Protein AF-E8RQA7-F1 (afdb_monomer_lite)

Sequence (429 aa):
MGRVFFKSRVAEPADLAFARSFPGEGPRAQASAGLVFFWAGLLYGLQTLIYAAVEAGWIKVPSSYGLCLAIGPTLPFLGVIVYVAWRERKGKGGVATRALTACYTSAGLLNLIIALTFGWLAISRKSTTIWLLYPIVICAMQGAVWYAASLIRRKLWLGLVSAGWFLTTLALTVLMTHVAAYLFCLGVALLVLMAAPGYAMKQSSVRERALETLRTEKSVNTGSDTDPQAAREALAFIKALVDRGEQVQLSGGLLLLSGGLLYGVQCLLHGLDMSGSLRMGALGHLINGILPTILFLVILSVVLWRDRHKTHANAGSRAINAAFGGVGLANLFMNLVFGYAAFTQKLWLIWMLYPISLCALMGAGWYVAAVAQRKLWPALVCAGWFVTAVLLAWRVETPEYLLILSGALVLLMAVPGYLLMRSDAGQRA

Radius of gyration: 24.4 Å; chains: 1; bounding box: 56×67×66 Å

Secondary structure (DSSP, 8-state):
---------PPPHHHHHHHHTTTTSHHHHHHHHHHHHHHHHHHHHHHHHHHHHHHTTS----GGGHHHHHHTTHHHHHHHHHHHHHHHTT----HHHHHHHHHHHHHHHHHHHHHHHHHHHHHHHT-HHHHHHHHHHHHHHHHHHHHHHHHHHT-HHHHHHHHHHHHHHHHHHHGGG-HHHHHHHHHHHHIIIIIHHHHHHHHHHHHHHHHHHHHHHHHTTS-----HHHHHHHHHHHHHHHHHHHHHHHHHHHHHHHHHHHHHHHHHHHHHHHTTSS---HHHHHHHHHHHHHHHHHHHHHHHHHHTT-----HHHHHHHHHHHHHHHHHHHHHHHHHHHHHHHT-HHHHHHHHHHHHHHHHHHHHHHHHHHT-HHHHHHHHHHHHHHHHHHHTTTSHHHHHHHHHHHIIIIIHHHHHHHHHHHTT--

Structure (mmCIF, N/CA/C/O backbone):
data_AF-E8RQA7-F1
#
_entry.id   AF-E8RQA7-F1
#
loop_
_atom_site.group_PDB
_atom_site.id
_atom_site.type_symbol
_atom_site.label_atom_id
_atom_site.label_alt_id
_atom_site.label_comp_id
_atom_site.label_asym_id
_atom_site.label_entity_id
_atom_site.label_seq_id
_atom_site.pdbx_PDB_ins_code
_atom_site.Cartn_x
_atom_site.Cartn_y
_atom_site.Cartn_z
_atom_site.occupancy
_atom_site.B_iso_or_equiv
_atom_site.auth_seq_id
_atom_site.auth_comp_id
_atom_site.auth_asym_id
_atom_site.auth_atom_id
_atom_site.pdbx_PDB_model_num
ATOM 1 N N . MET A 1 1 ? 27.910 -39.715 -36.768 1.00 35.00 1 MET A N 1
ATOM 2 C CA . MET A 1 1 ? 28.654 -38.467 -36.485 1.00 35.00 1 MET A CA 1
ATOM 3 C C . MET A 1 1 ? 27.986 -37.335 -37.269 1.00 35.00 1 MET A C 1
ATOM 5 O O . MET A 1 1 ? 28.352 -37.082 -38.404 1.00 35.00 1 MET A O 1
ATOM 9 N N . GLY A 1 2 ? 26.918 -36.737 -36.730 1.00 29.98 2 GLY A N 1
ATOM 10 C CA . GLY A 1 2 ? 26.136 -35.696 -37.412 1.00 29.98 2 GLY A CA 1
ATOM 11 C C . GLY A 1 2 ? 26.017 -34.470 -36.516 1.00 29.98 2 GLY A C 1
ATOM 12 O O . GLY A 1 2 ? 25.274 -34.496 -35.540 1.00 29.98 2 GLY A O 1
ATOM 13 N N . ARG A 1 3 ? 26.795 -33.420 -36.800 1.00 30.48 3 ARG A N 1
ATOM 14 C CA . ARG A 1 3 ? 26.702 -32.136 -36.094 1.00 30.48 3 ARG A CA 1
ATOM 15 C C . ARG A 1 3 ? 25.502 -31.365 -36.637 1.00 30.48 3 ARG A C 1
ATOM 17 O O . ARG A 1 3 ? 25.539 -30.865 -37.756 1.00 30.48 3 ARG A O 1
ATOM 24 N N . VAL A 1 4 ? 24.454 -31.266 -35.826 1.00 31.06 4 VAL A N 1
ATOM 25 C CA . VAL A 1 4 ? 23.323 -30.366 -36.059 1.00 31.06 4 VAL A CA 1
ATOM 26 C C . VAL A 1 4 ? 23.813 -28.930 -35.858 1.00 31.06 4 VAL A C 1
ATOM 28 O O . VAL A 1 4 ? 24.184 -28.531 -34.755 1.00 31.06 4 VAL A O 1
ATOM 31 N N . PHE A 1 5 ? 23.858 -28.163 -36.946 1.00 32.69 5 PHE A N 1
ATOM 32 C CA . PHE A 1 5 ? 24.153 -26.732 -36.946 1.00 32.69 5 PHE A CA 1
ATOM 33 C C . PHE A 1 5 ? 23.032 -25.969 -36.223 1.00 32.69 5 PHE A C 1
ATOM 35 O O . PHE A 1 5 ? 21.928 -25.817 -36.746 1.00 32.69 5 PHE A O 1
ATOM 42 N N . PHE A 1 6 ? 23.318 -25.445 -35.030 1.00 33.44 6 PHE A N 1
ATOM 43 C CA . PHE A 1 6 ? 22.462 -24.460 -34.373 1.00 33.44 6 PHE A CA 1
ATOM 44 C C . PHE A 1 6 ? 22.615 -23.125 -35.117 1.00 33.44 6 PHE A C 1
ATOM 46 O O . PHE A 1 6 ? 23.576 -22.382 -34.919 1.00 33.44 6 PHE A O 1
ATOM 53 N N . LYS A 1 7 ? 21.680 -22.836 -36.026 1.00 30.75 7 LYS A N 1
ATOM 54 C CA . LYS A 1 7 ? 21.549 -21.535 -36.690 1.00 30.75 7 LYS A CA 1
ATOM 55 C C . LYS A 1 7 ? 21.258 -20.486 -35.611 1.00 30.75 7 LYS A C 1
ATOM 57 O O . LYS A 1 7 ? 20.150 -20.431 -35.078 1.00 30.75 7 LYS A O 1
ATOM 62 N N . SER A 1 8 ? 22.259 -19.684 -35.252 1.00 35.25 8 SER A N 1
ATOM 63 C CA . SER A 1 8 ? 22.090 -18.523 -34.382 1.00 35.25 8 SER A CA 1
ATOM 64 C C . SER A 1 8 ? 21.095 -17.569 -35.045 1.00 35.25 8 SER A C 1
ATOM 66 O O . SER A 1 8 ? 21.377 -16.976 -36.086 1.00 35.25 8 SER A O 1
ATOM 68 N N . ARG A 1 9 ? 19.886 -17.456 -34.481 1.00 38.56 9 ARG A N 1
ATOM 69 C CA . ARG A 1 9 ? 18.932 -16.430 -34.906 1.00 38.56 9 ARG A CA 1
ATOM 70 C C . ARG A 1 9 ? 19.573 -15.074 -34.630 1.00 38.56 9 ARG A C 1
ATOM 72 O O . ARG A 1 9 ? 19.789 -14.705 -33.478 1.00 38.56 9 ARG A O 1
ATOM 79 N N . VAL A 1 10 ? 19.922 -14.382 -35.707 1.00 41.53 10 VAL A N 1
ATOM 80 C CA . VAL A 1 10 ? 20.188 -12.945 -35.728 1.00 41.53 10 VAL A CA 1
ATOM 81 C C . VAL A 1 10 ? 19.025 -12.264 -34.998 1.00 41.53 10 VAL A C 1
ATOM 83 O O . VAL A 1 10 ? 17.872 -12.590 -35.278 1.00 41.53 10 VAL A O 1
ATOM 86 N N . ALA A 1 11 ? 19.327 -11.405 -34.019 1.00 45.00 11 ALA A N 1
ATOM 87 C CA . ALA A 1 11 ? 18.318 -10.694 -33.238 1.00 45.00 11 ALA A CA 1
ATOM 88 C C . ALA A 1 11 ? 17.351 -9.965 -34.183 1.00 45.00 11 ALA A C 1
ATOM 90 O O . ALA A 1 11 ? 17.789 -9.264 -35.099 1.00 45.00 11 ALA A O 1
ATOM 91 N N . GLU A 1 12 ? 16.048 -10.169 -33.988 1.00 48.03 12 GLU A N 1
ATOM 92 C CA . GLU A 1 12 ? 15.027 -9.547 -34.823 1.00 48.03 12 GLU A CA 1
ATOM 93 C C . GLU A 1 12 ? 15.134 -8.014 -34.702 1.00 48.03 12 GLU A C 1
ATOM 95 O O . GLU A 1 12 ? 15.376 -7.495 -33.609 1.00 48.03 12 GLU A O 1
ATOM 100 N N . PRO A 1 13 ? 14.905 -7.248 -35.783 1.00 44.97 13 PRO A N 1
ATOM 101 C CA . PRO A 1 13 ? 14.871 -5.784 -35.730 1.00 44.97 13 PRO A CA 1
ATOM 102 C C . PRO A 1 13 ? 13.922 -5.233 -34.645 1.00 44.97 13 PRO A C 1
ATOM 104 O O . PRO A 1 13 ? 14.118 -4.122 -34.151 1.00 44.97 13 PRO A O 1
ATOM 107 N N . ALA A 1 14 ? 12.927 -6.027 -34.232 1.00 42.44 14 ALA A N 1
ATOM 108 C CA . ALA A 1 14 ? 12.019 -5.743 -33.125 1.00 42.44 14 ALA A CA 1
ATOM 109 C C . ALA A 1 14 ? 12.723 -5.632 -31.756 1.00 42.44 14 ALA A C 1
ATOM 111 O O . ALA A 1 14 ? 12.363 -4.764 -30.960 1.00 42.44 14 ALA A O 1
ATOM 112 N N . ASP A 1 15 ? 13.757 -6.437 -31.497 1.00 40.97 15 ASP A N 1
ATOM 113 C CA . ASP A 1 15 ? 14.493 -6.436 -30.226 1.00 40.97 15 ASP A CA 1
ATOM 114 C C . ASP A 1 15 ? 15.404 -5.204 -30.100 1.00 40.97 15 ASP A C 1
ATOM 116 O O . ASP A 1 15 ? 15.514 -4.592 -29.034 1.00 40.97 15 ASP A O 1
ATOM 120 N N . LEU A 1 16 ? 15.995 -4.766 -31.217 1.00 45.03 16 LEU A N 1
ATOM 121 C CA . LEU A 1 16 ? 16.766 -3.521 -31.297 1.00 45.03 16 LEU A CA 1
ATOM 122 C C . LEU A 1 16 ? 15.860 -2.282 -31.220 1.00 45.03 16 LEU A C 1
ATOM 124 O O . LEU A 1 16 ? 16.216 -1.299 -30.567 1.00 45.03 16 LEU A O 1
ATOM 128 N N . ALA A 1 17 ? 14.669 -2.331 -31.824 1.00 44.69 17 ALA A N 1
ATOM 129 C CA . ALA A 1 17 ? 13.658 -1.283 -31.685 1.00 44.69 17 ALA A CA 1
ATOM 130 C C . ALA A 1 17 ? 13.154 -1.157 -30.233 1.00 44.69 17 ALA A C 1
ATOM 132 O O . ALA A 1 17 ? 12.973 -0.047 -29.734 1.00 44.69 17 ALA A O 1
ATOM 133 N N . PHE A 1 18 ? 13.009 -2.279 -29.524 1.00 43.16 18 PHE A N 1
ATOM 134 C CA . PHE A 1 18 ? 12.658 -2.323 -28.104 1.00 43.16 18 PHE A CA 1
ATOM 135 C C . PHE A 1 18 ? 13.771 -1.778 -27.190 1.00 43.16 18 PHE A C 1
ATOM 137 O O . PHE A 1 18 ? 13.493 -1.061 -26.229 1.00 43.16 18 PHE A O 1
ATOM 144 N N . ALA A 1 19 ? 15.044 -2.051 -27.495 1.00 45.72 19 ALA A N 1
ATOM 145 C CA . ALA A 1 19 ? 16.173 -1.459 -26.774 1.00 45.72 19 ALA A CA 1
ATOM 146 C C . ALA A 1 19 ? 16.254 0.069 -26.979 1.00 45.72 19 ALA A C 1
ATOM 148 O O . ALA A 1 19 ? 16.535 0.818 -26.040 1.00 45.72 19 ALA A O 1
ATOM 149 N N . ARG A 1 20 ? 15.935 0.545 -28.190 1.00 43.84 20 ARG A N 1
ATOM 150 C CA . ARG A 1 20 ? 15.909 1.973 -28.551 1.00 43.84 20 ARG A CA 1
ATOM 151 C C . ARG A 1 20 ? 14.706 2.743 -27.995 1.00 43.84 20 ARG A C 1
ATOM 153 O O . ARG A 1 20 ? 14.767 3.966 -27.961 1.00 43.84 20 ARG A O 1
ATOM 160 N N . SER A 1 21 ? 13.648 2.080 -27.515 1.00 41.97 21 SER A N 1
ATOM 161 C CA . SER A 1 21 ? 12.481 2.756 -26.916 1.00 41.97 21 SER A CA 1
ATOM 162 C C . SER A 1 21 ? 12.651 3.109 -25.429 1.00 41.97 21 SER A C 1
ATOM 164 O O . SER A 1 21 ? 11.806 3.786 -24.850 1.00 41.97 21 SER A O 1
ATOM 166 N N . PHE A 1 22 ? 13.730 2.669 -24.773 1.00 43.78 22 PHE A N 1
ATOM 167 C CA . PHE A 1 22 ? 13.998 2.988 -23.362 1.00 43.78 22 PHE A CA 1
ATOM 168 C C . PHE A 1 22 ? 14.306 4.470 -23.051 1.00 43.78 22 PHE A C 1
ATOM 170 O O . PHE A 1 22 ? 13.889 4.914 -21.978 1.00 43.78 22 PHE A O 1
ATOM 177 N N . PRO A 1 23 ? 15.011 5.245 -23.904 1.00 45.66 23 PRO A N 1
ATOM 178 C CA . PRO A 1 23 ? 15.437 6.602 -23.547 1.00 45.66 23 PRO A CA 1
ATOM 179 C C . PRO A 1 23 ? 14.329 7.671 -23.599 1.00 45.66 23 PRO A C 1
ATOM 181 O O . PRO A 1 23 ? 14.246 8.470 -22.677 1.00 45.66 23 PRO A O 1
ATOM 184 N N . GLY A 1 24 ? 13.446 7.673 -24.609 1.00 44.19 24 GLY A N 1
ATOM 185 C CA . GLY A 1 24 ? 12.572 8.833 -24.898 1.00 44.19 24 GLY A CA 1
ATOM 186 C C . GLY A 1 24 ? 11.191 8.866 -24.220 1.00 44.19 24 GLY A C 1
ATOM 187 O O . GLY A 1 24 ? 10.466 9.856 -24.311 1.00 44.19 24 GLY A O 1
ATOM 188 N N . GLU A 1 25 ? 10.770 7.796 -23.543 1.00 52.56 25 GLU A N 1
ATOM 189 C CA . GLU A 1 25 ? 9.382 7.674 -23.051 1.00 52.56 25 GLU A CA 1
ATOM 190 C C . GLU A 1 25 ? 9.212 8.015 -21.559 1.00 52.56 25 GLU A C 1
ATOM 192 O O . GLU A 1 25 ? 8.097 8.240 -21.077 1.00 52.56 25 GLU A O 1
ATOM 197 N N . GLY A 1 26 ? 10.318 8.095 -20.815 1.00 56.62 26 GLY A N 1
ATOM 198 C CA . GLY A 1 26 ? 10.345 8.420 -19.386 1.00 56.62 26 GLY A CA 1
ATOM 199 C C . GLY A 1 26 ? 9.754 9.792 -19.013 1.00 56.62 26 GLY A C 1
ATOM 200 O O . GLY A 1 26 ? 8.960 9.837 -18.064 1.00 56.62 26 GLY A O 1
ATOM 201 N N . PRO A 1 27 ? 10.058 10.888 -19.744 1.00 60.91 27 PRO A N 1
ATOM 202 C CA . PRO A 1 27 ? 9.633 12.237 -19.363 1.00 60.91 27 PRO A CA 1
ATOM 203 C C . PRO A 1 27 ? 8.124 12.471 -19.516 1.00 60.91 27 PRO A C 1
ATOM 205 O O . PRO A 1 27 ? 7.533 13.269 -18.790 1.00 60.91 27 PRO A O 1
ATOM 208 N N . ARG A 1 28 ? 7.456 11.808 -20.471 1.00 64.00 28 ARG A N 1
ATOM 209 C CA . ARG A 1 28 ? 6.043 12.092 -20.787 1.00 64.00 28 ARG A CA 1
ATOM 210 C C . ARG A 1 28 ? 5.072 11.518 -19.765 1.00 64.00 28 ARG A C 1
ATOM 212 O O . ARG A 1 28 ? 4.286 12.283 -19.213 1.00 64.00 28 ARG A O 1
ATOM 219 N N . ALA A 1 29 ? 5.215 10.239 -19.437 1.00 65.06 29 ALA A N 1
ATOM 220 C CA . ALA A 1 29 ? 4.410 9.598 -18.401 1.00 65.06 29 ALA A CA 1
ATOM 221 C C . ALA A 1 29 ? 4.675 10.191 -17.005 1.00 65.06 29 ALA A C 1
ATOM 223 O O . ALA A 1 29 ? 3.762 10.329 -16.195 1.00 65.06 29 ALA A O 1
ATOM 224 N N . GLN A 1 30 ? 5.916 10.612 -16.731 1.00 69.44 30 GLN A N 1
ATOM 225 C CA . GLN A 1 30 ? 6.264 11.287 -15.478 1.00 69.44 30 GLN A CA 1
ATOM 226 C C . GLN A 1 30 ? 5.582 12.657 -15.344 1.00 69.44 30 GLN A C 1
ATOM 228 O O . GLN A 1 30 ? 5.135 13.008 -14.256 1.00 69.44 30 GLN A O 1
ATOM 233 N N . ALA A 1 31 ? 5.456 13.413 -16.440 1.00 73.31 31 ALA A N 1
ATOM 234 C CA . ALA A 1 31 ? 4.745 14.690 -16.440 1.00 73.31 31 ALA A CA 1
ATOM 235 C C . ALA A 1 31 ? 3.253 14.518 -16.113 1.00 73.31 31 ALA A C 1
ATOM 237 O O . ALA A 1 31 ? 2.685 15.304 -15.357 1.00 73.31 31 ALA A O 1
ATOM 238 N N . SER A 1 32 ? 2.626 13.489 -16.686 1.00 76.75 32 SER A N 1
ATOM 239 C CA . SER A 1 32 ? 1.210 13.175 -16.485 1.00 76.75 32 SER A CA 1
ATOM 240 C C . SER A 1 32 ? 0.932 12.665 -15.074 1.00 76.75 32 SER A C 1
ATOM 242 O O . SER A 1 32 ? 0.037 13.184 -14.412 1.00 76.75 32 SER A O 1
ATOM 244 N N . ALA A 1 33 ? 1.748 11.732 -14.570 1.00 77.94 33 ALA A N 1
ATOM 245 C CA . ALA A 1 33 ? 1.672 11.279 -13.182 1.00 77.94 33 ALA A CA 1
ATOM 246 C C . ALA A 1 33 ? 1.893 12.444 -12.200 1.00 77.94 33 ALA A C 1
ATOM 248 O O . ALA A 1 33 ? 1.125 12.611 -11.256 1.00 77.94 33 ALA A O 1
ATOM 249 N N . GLY A 1 34 ? 2.880 13.308 -12.469 1.00 83.06 34 GLY A N 1
ATOM 250 C CA . GLY A 1 34 ? 3.137 14.508 -11.673 1.00 83.06 34 GLY A CA 1
ATOM 251 C C . GLY A 1 34 ? 1.956 15.482 -11.643 1.00 83.06 34 GLY A C 1
ATOM 252 O O . GLY A 1 34 ? 1.649 16.035 -10.591 1.00 83.06 34 GLY A O 1
ATOM 253 N N . LEU A 1 35 ? 1.246 15.650 -12.766 1.00 86.56 35 LEU A N 1
ATOM 254 C CA . LEU A 1 35 ? 0.043 16.484 -12.834 1.00 86.56 35 LEU A CA 1
ATOM 255 C C . LEU A 1 35 ? -1.086 15.928 -11.954 1.00 86.56 35 LEU A C 1
ATOM 257 O O . LEU A 1 35 ? -1.714 16.694 -11.226 1.00 86.56 35 LEU A O 1
ATOM 261 N N . VAL A 1 36 ? -1.325 14.613 -12.004 1.00 87.62 36 VAL A N 1
ATOM 262 C CA . VAL A 1 36 ? -2.345 13.955 -11.172 1.00 87.62 36 VAL A CA 1
ATOM 263 C C . VAL A 1 36 ? -1.996 14.101 -9.691 1.00 87.62 36 VAL A C 1
ATOM 265 O O . VAL A 1 36 ? -2.851 14.522 -8.918 1.00 87.62 36 VAL A O 1
ATOM 268 N N . PHE A 1 37 ? -0.745 13.840 -9.292 1.00 88.75 37 PHE A N 1
ATOM 269 C CA . PHE A 1 37 ? -0.320 13.990 -7.894 1.00 88.75 37 PHE A CA 1
ATOM 270 C C . PHE A 1 37 ? -0.380 15.426 -7.390 1.00 88.75 37 PHE A C 1
ATOM 272 O O . PHE A 1 37 ? -0.783 15.645 -6.250 1.00 88.75 37 PHE A O 1
ATOM 279 N N . PHE A 1 38 ? -0.027 16.395 -8.238 1.00 92.19 38 PHE A N 1
ATOM 280 C CA . PHE A 1 38 ? -0.118 17.809 -7.896 1.00 92.19 38 PHE A CA 1
ATOM 281 C C . PHE A 1 38 ? -1.551 18.201 -7.529 1.00 92.19 38 PHE A C 1
ATOM 283 O O . PHE A 1 38 ? -1.792 18.710 -6.438 1.00 92.19 38 PHE A O 1
ATOM 290 N N . TRP A 1 39 ? -2.505 17.912 -8.417 1.00 91.88 39 TRP A N 1
ATOM 291 C CA . TRP A 1 39 ? -3.904 18.272 -8.192 1.00 91.88 39 TRP A CA 1
ATOM 292 C C . TRP A 1 39 ? -4.553 17.452 -7.086 1.00 91.88 39 TRP A C 1
ATOM 294 O O . TRP A 1 39 ? -5.297 18.015 -6.292 1.00 91.88 39 TRP A O 1
ATOM 304 N N . ALA A 1 40 ? -4.242 16.160 -6.983 1.00 89.25 40 ALA A N 1
ATOM 305 C CA . ALA A 1 40 ? -4.718 15.337 -5.879 1.00 89.25 40 ALA A CA 1
ATOM 306 C C . ALA A 1 40 ? -4.240 15.894 -4.528 1.00 89.25 40 ALA A C 1
ATOM 308 O O . ALA A 1 40 ? -5.047 16.114 -3.630 1.00 89.25 40 ALA A O 1
ATOM 309 N N . GLY A 1 41 ? -2.937 16.163 -4.397 1.00 90.75 41 GLY A N 1
ATOM 310 C CA . GLY A 1 41 ? -2.352 16.682 -3.162 1.00 90.75 41 GLY A CA 1
ATOM 311 C C . GLY A 1 41 ? -2.898 18.055 -2.795 1.00 90.75 41 GLY A C 1
ATOM 312 O O . GLY A 1 41 ? -3.211 18.297 -1.635 1.00 90.75 41 GLY A O 1
ATOM 313 N N . LEU A 1 42 ? -3.072 18.933 -3.786 1.00 93.81 42 LEU A N 1
ATOM 314 C CA . LEU A 1 42 ? -3.619 20.269 -3.579 1.00 93.81 42 LEU A CA 1
ATOM 315 C C . LEU A 1 42 ? -5.090 20.223 -3.147 1.00 93.81 42 LEU A C 1
ATOM 317 O O . LEU A 1 42 ? -5.445 20.806 -2.130 1.00 93.81 42 LEU A O 1
ATOM 321 N N . LEU A 1 43 ? -5.940 19.519 -3.896 1.00 93.31 43 LEU A N 1
ATOM 322 C CA . LEU A 1 43 ? -7.384 19.496 -3.660 1.00 93.31 43 LEU A CA 1
ATOM 323 C C . LEU A 1 43 ? -7.729 18.776 -2.350 1.00 93.31 43 LEU A C 1
ATOM 325 O O . LEU A 1 43 ? -8.408 19.354 -1.502 1.00 93.31 43 LEU A O 1
ATOM 329 N N . TYR A 1 44 ? -7.215 17.559 -2.143 1.00 91.62 44 TYR A N 1
ATOM 330 C CA . TYR A 1 44 ? -7.475 16.806 -0.911 1.00 91.62 44 TYR A CA 1
ATOM 331 C C . TYR A 1 44 ? -6.717 17.379 0.294 1.00 91.62 44 TYR A C 1
ATOM 333 O O . TYR A 1 44 ? -7.223 17.328 1.415 1.00 91.62 44 TYR A O 1
ATOM 341 N N . GLY A 1 45 ? -5.533 17.966 0.088 1.00 92.06 45 GLY A N 1
ATOM 342 C CA . GLY A 1 45 ? -4.785 18.648 1.147 1.00 92.06 45 GLY A CA 1
ATOM 343 C C . GLY A 1 45 ? -5.518 19.886 1.659 1.00 92.06 45 GLY A C 1
ATOM 344 O O . GLY A 1 45 ? -5.711 20.037 2.860 1.00 92.06 45 GLY A O 1
ATOM 345 N N . LEU A 1 46 ? -6.023 20.736 0.761 1.00 93.25 46 LEU A N 1
ATOM 346 C CA . LEU A 1 46 ? -6.830 21.895 1.156 1.00 93.25 46 LEU A CA 1
ATOM 347 C C . LEU A 1 46 ? -8.139 21.471 1.827 1.00 93.25 46 LEU A C 1
ATOM 349 O O . LEU A 1 46 ? -8.504 22.030 2.856 1.00 93.25 46 LEU A O 1
ATOM 353 N N . GLN A 1 47 ? -8.815 20.451 1.296 1.00 92.56 47 GLN A N 1
ATOM 354 C CA . GLN A 1 47 ? -10.031 19.906 1.900 1.00 92.56 47 GLN A CA 1
ATOM 355 C C . GLN A 1 47 ? -9.802 19.446 3.344 1.00 92.56 47 GLN A C 1
ATOM 357 O O . GLN A 1 47 ? -10.566 19.797 4.241 1.00 92.56 47 GLN A O 1
ATOM 362 N N . THR A 1 48 ? -8.743 18.670 3.576 1.00 91.50 48 THR A N 1
ATOM 363 C CA . THR A 1 48 ? -8.414 18.141 4.908 1.00 91.50 48 THR A CA 1
ATOM 364 C C . THR A 1 48 ? -7.990 19.243 5.877 1.00 91.50 48 THR A C 1
ATOM 366 O O . THR A 1 48 ? -8.395 19.201 7.035 1.00 91.50 48 THR A O 1
ATOM 369 N N . LEU A 1 49 ? -7.284 20.280 5.411 1.00 93.06 49 LEU A N 1
ATOM 370 C CA . LEU A 1 49 ? -6.980 21.466 6.221 1.00 93.06 49 LEU A CA 1
ATOM 371 C C . LEU A 1 49 ? -8.232 22.267 6.595 1.00 93.06 49 LEU A C 1
ATOM 373 O O . LEU A 1 49 ? -8.327 22.751 7.721 1.00 93.06 49 LEU A O 1
ATOM 377 N N . ILE A 1 50 ? -9.209 22.385 5.690 1.00 91.25 50 ILE A N 1
ATOM 378 C CA . ILE A 1 50 ? -10.481 23.039 6.015 1.00 91.25 50 ILE A CA 1
ATOM 379 C C . ILE A 1 50 ? -11.228 22.228 7.078 1.00 91.25 50 ILE A C 1
ATOM 381 O O . ILE A 1 50 ? -11.678 22.811 8.060 1.00 91.25 50 ILE A O 1
ATOM 385 N N . TYR A 1 51 ? -11.298 20.897 6.952 1.00 89.69 51 TYR A N 1
ATOM 386 C CA . TYR A 1 51 ? -11.874 20.058 8.009 1.00 89.69 51 TYR A CA 1
ATOM 387 C C . TYR A 1 51 ? -11.117 20.194 9.336 1.00 89.69 51 TYR A C 1
ATOM 389 O O . TYR A 1 51 ? -11.753 20.276 10.381 1.00 89.69 51 TYR A O 1
ATOM 397 N N . ALA A 1 52 ? -9.786 20.302 9.313 1.00 91.31 52 ALA A N 1
ATOM 398 C CA . ALA A 1 52 ? -9.001 20.552 10.520 1.00 91.31 52 ALA A CA 1
ATOM 399 C C . ALA A 1 52 ? -9.368 21.890 11.187 1.00 91.31 52 ALA A C 1
ATOM 401 O O . ALA A 1 52 ? -9.519 21.947 12.403 1.00 91.31 52 ALA A O 1
ATOM 402 N N . ALA A 1 53 ? -9.552 22.954 10.399 1.00 91.06 53 ALA A N 1
ATOM 403 C CA . ALA A 1 53 ? -9.956 24.270 10.896 1.00 91.06 53 ALA A CA 1
ATOM 404 C C . ALA A 1 53 ? -11.398 24.283 11.436 1.00 91.06 53 ALA A C 1
ATOM 406 O O . ALA A 1 53 ? -11.689 25.001 12.395 1.00 91.06 53 ALA A O 1
ATOM 407 N N . VAL A 1 54 ? -12.293 23.483 10.849 1.00 90.62 54 VAL A N 1
ATOM 408 C CA . VAL A 1 54 ? -13.659 23.287 11.358 1.00 90.62 54 VAL A CA 1
ATOM 409 C C . VAL A 1 54 ? -13.638 22.560 12.699 1.00 90.62 54 VAL A C 1
ATOM 411 O O . VAL A 1 54 ? -14.224 23.050 13.660 1.00 90.62 54 VAL A O 1
ATOM 414 N N . GLU A 1 55 ? -12.909 21.447 12.796 1.00 89.00 55 GLU A N 1
ATOM 415 C CA . GLU A 1 55 ? -12.769 20.680 14.042 1.00 89.00 55 GLU A CA 1
ATOM 416 C C . GLU A 1 55 ? -12.045 21.470 15.146 1.00 89.00 55 GLU A C 1
ATOM 418 O O . GLU A 1 55 ? -12.354 21.325 16.324 1.00 89.00 55 GLU A O 1
ATOM 423 N N . ALA A 1 56 ? -11.118 22.364 14.786 1.00 90.12 56 ALA A N 1
ATOM 424 C CA . ALA A 1 56 ? -10.470 23.285 15.724 1.00 90.12 56 ALA A CA 1
ATOM 425 C C . ALA A 1 56 ? -11.381 24.444 16.186 1.00 90.12 56 ALA A C 1
ATOM 427 O O . ALA A 1 56 ? -10.978 25.249 17.026 1.00 90.12 56 ALA A O 1
ATOM 428 N N . GLY A 1 57 ? -12.589 24.568 15.626 1.00 87.81 57 GLY A N 1
ATOM 429 C CA . GLY A 1 57 ? -13.533 25.644 15.931 1.00 87.81 57 GLY A CA 1
ATOM 430 C C . GLY A 1 57 ? -13.180 26.999 15.309 1.00 87.81 57 GLY A C 1
ATOM 431 O O . GLY A 1 57 ? -13.819 27.999 15.636 1.00 87.81 57 GLY A O 1
ATOM 432 N N . TRP A 1 58 ? -12.192 27.058 14.409 1.00 90.56 58 TRP A N 1
ATOM 433 C CA . TRP A 1 58 ? -11.784 28.294 13.729 1.00 90.56 58 TRP A CA 1
ATOM 434 C C . TRP A 1 58 ? -12.784 28.719 12.652 1.00 90.56 58 TRP A C 1
ATOM 436 O O . TRP A 1 58 ? -12.941 29.909 12.387 1.00 90.56 58 TRP A O 1
ATOM 446 N N . ILE A 1 59 ? -13.468 27.754 12.030 1.00 88.62 59 ILE A N 1
ATOM 447 C CA . ILE A 1 59 ? -14.446 27.993 10.966 1.00 88.62 59 ILE A CA 1
ATOM 448 C C . ILE A 1 59 ? -15.738 27.253 11.306 1.00 88.62 59 ILE A C 1
ATOM 450 O O . ILE A 1 59 ? -15.735 26.047 11.533 1.00 88.62 59 ILE A O 1
ATOM 454 N N . LYS A 1 60 ? -16.870 27.959 11.293 1.00 84.69 60 LYS A N 1
ATOM 455 C CA . LYS A 1 60 ? -18.196 27.343 11.412 1.00 84.69 60 LYS A CA 1
ATOM 456 C C . LYS A 1 60 ? -18.776 27.151 10.019 1.00 84.69 60 LYS A C 1
ATOM 458 O O . LYS A 1 60 ? -19.152 28.121 9.368 1.00 84.69 60 LYS A O 1
ATOM 463 N N . VAL A 1 61 ? -18.837 25.905 9.558 1.00 80.56 61 VAL A N 1
ATOM 464 C CA . VAL A 1 61 ? -19.433 25.566 8.261 1.00 80.56 61 VAL A CA 1
ATOM 465 C C . VAL A 1 61 ? -20.871 25.090 8.494 1.00 80.56 61 VAL A C 1
ATOM 467 O O . VAL A 1 61 ? -21.069 24.130 9.239 1.00 80.56 61 VAL A O 1
ATOM 470 N N . PRO A 1 62 ? -21.889 25.734 7.892 1.00 82.19 62 PRO A N 1
ATOM 471 C CA . PRO A 1 62 ? -23.269 25.266 7.991 1.00 82.19 62 PRO A CA 1
ATOM 472 C C . PRO A 1 62 ? -23.416 23.862 7.387 1.00 82.19 62 PRO A C 1
ATOM 474 O O . PRO A 1 62 ? -22.771 23.547 6.386 1.00 82.19 62 PRO A O 1
ATOM 477 N N . SER A 1 63 ? -24.303 23.031 7.944 1.00 75.69 63 SER A N 1
ATOM 478 C CA . SER A 1 63 ? -24.479 21.625 7.537 1.00 75.69 63 SER A CA 1
ATOM 479 C C . SER A 1 63 ? -24.765 21.439 6.039 1.00 75.69 63 SER A C 1
ATOM 481 O O . SER A 1 63 ? -24.354 20.437 5.457 1.00 75.69 63 SER A O 1
ATOM 483 N N . SER A 1 64 ? -25.397 22.422 5.388 1.00 74.81 64 SER A N 1
ATOM 484 C CA . SER A 1 64 ? -25.663 22.432 3.943 1.00 74.81 64 SER A CA 1
ATOM 485 C C . SER A 1 64 ? -24.396 22.481 3.079 1.00 74.81 64 SER A C 1
ATOM 487 O O . SER A 1 64 ? -24.390 21.955 1.969 1.00 74.81 64 SER A O 1
ATOM 489 N N . TYR A 1 65 ? -23.303 23.058 3.584 1.00 78.38 65 TYR A N 1
ATOM 490 C CA . TYR A 1 65 ? -22.031 23.147 2.865 1.00 78.38 65 TYR A CA 1
ATOM 491 C C . TYR A 1 65 ? -21.135 21.923 3.083 1.00 78.38 65 TYR A C 1
ATOM 493 O O . TYR A 1 65 ? -20.148 21.767 2.365 1.00 78.38 65 TYR A O 1
ATOM 501 N N . GLY A 1 66 ? -21.483 21.017 4.007 1.00 74.75 66 GLY A N 1
ATOM 502 C CA . GLY A 1 66 ? -20.700 19.809 4.283 1.00 74.75 66 GLY A CA 1
ATOM 503 C C . GLY A 1 66 ? -20.570 18.878 3.071 1.00 74.75 66 GLY A C 1
ATOM 504 O O . GLY A 1 66 ? -19.482 18.378 2.792 1.00 74.75 66 GLY A O 1
ATOM 505 N N . LEU A 1 67 ? -21.648 18.709 2.293 1.00 75.88 67 LEU A N 1
ATOM 506 C CA . LEU A 1 67 ? -21.636 17.927 1.047 1.00 75.88 67 LEU A CA 1
ATOM 507 C C . LEU A 1 67 ? -20.808 18.601 -0.051 1.00 75.88 67 LEU A C 1
ATOM 509 O O . LEU A 1 67 ? -20.050 17.927 -0.748 1.00 75.88 67 LEU A O 1
ATOM 513 N N . CYS A 1 68 ? -20.898 19.927 -0.176 1.00 80.50 68 CYS A N 1
ATOM 514 C CA . CYS A 1 68 ? -20.070 20.691 -1.110 1.00 80.50 68 CYS A CA 1
ATOM 515 C C . CYS A 1 68 ? -18.582 20.567 -0.766 1.00 80.50 68 CYS A C 1
ATOM 517 O O . CYS A 1 68 ? -17.755 20.451 -1.663 1.00 80.50 68 CYS A O 1
ATOM 519 N N . LEU A 1 69 ? -18.238 20.533 0.522 1.00 80.56 69 LEU A N 1
ATOM 520 C CA . LEU A 1 69 ? -16.865 20.355 0.992 1.00 80.56 69 LEU A CA 1
ATOM 521 C C . LEU A 1 69 ? -16.353 18.923 0.776 1.00 80.56 69 LEU A C 1
ATOM 523 O O . LEU A 1 69 ? -15.173 18.729 0.494 1.00 80.56 69 LEU A O 1
ATOM 527 N N . ALA A 1 70 ? -17.239 17.926 0.853 1.00 77.38 70 ALA A N 1
ATOM 528 C CA . ALA A 1 70 ? -16.920 16.525 0.586 1.00 77.38 70 ALA A CA 1
ATOM 529 C C . ALA A 1 70 ? -16.729 16.234 -0.917 1.00 77.38 70 ALA A C 1
ATOM 531 O O . ALA A 1 70 ? -15.760 15.589 -1.318 1.00 77.38 70 ALA A O 1
ATOM 532 N N . ILE A 1 71 ? -17.647 16.718 -1.759 1.00 82.50 71 ILE A N 1
ATOM 533 C CA . ILE A 1 71 ? -17.704 16.407 -3.199 1.00 82.50 71 ILE A CA 1
ATOM 534 C C . ILE A 1 71 ? -16.884 17.403 -4.029 1.00 82.50 71 ILE A C 1
ATOM 536 O O . ILE A 1 71 ? -16.332 17.038 -5.070 1.00 82.50 71 ILE A O 1
ATOM 540 N N . GLY A 1 72 ? -16.771 18.648 -3.564 1.00 84.62 72 GLY A N 1
ATOM 541 C CA . GLY A 1 72 ? -16.154 19.763 -4.281 1.00 84.62 72 GLY A CA 1
ATOM 542 C C . GLY A 1 72 ? -14.737 19.487 -4.789 1.00 84.62 72 GLY A C 1
ATOM 543 O O . GLY A 1 72 ? -14.467 19.819 -5.934 1.00 84.62 72 GLY A O 1
ATOM 544 N N . PRO A 1 73 ? -13.845 18.843 -4.019 1.00 87.31 73 PRO A N 1
ATOM 545 C CA . PRO A 1 73 ? -12.502 18.459 -4.479 1.00 87.31 73 PRO A CA 1
ATOM 546 C C . PRO A 1 73 ? -12.492 17.258 -5.438 1.00 87.31 73 PRO A C 1
ATOM 548 O O . PRO A 1 73 ? -11.624 17.153 -6.307 1.00 87.31 73 PRO A O 1
ATOM 551 N N . THR A 1 74 ? -13.480 16.369 -5.322 1.00 86.25 74 THR A N 1
ATOM 552 C CA . THR A 1 74 ? -13.558 15.123 -6.098 1.00 86.25 74 THR A CA 1
ATOM 553 C C . THR A 1 74 ? -13.901 15.389 -7.567 1.00 86.25 74 THR A C 1
ATOM 555 O O . THR A 1 74 ? -13.293 14.793 -8.456 1.00 86.25 74 THR A O 1
ATOM 558 N N . LEU A 1 75 ? -14.833 16.309 -7.851 1.00 88.12 75 LEU A N 1
ATOM 559 C CA . LEU A 1 75 ? -15.267 16.611 -9.226 1.00 88.12 75 LEU A CA 1
ATOM 560 C C . LEU A 1 75 ? -14.148 17.217 -10.106 1.00 88.12 75 LEU A C 1
ATOM 562 O O . LEU A 1 75 ? -13.901 16.682 -11.191 1.00 88.12 75 LEU A O 1
ATOM 566 N N . PRO A 1 76 ? -13.407 18.260 -9.674 1.00 89.31 76 PRO A N 1
ATOM 567 C CA . PRO A 1 76 ? -12.260 18.779 -10.413 1.00 89.31 76 PRO A CA 1
ATOM 568 C C . PRO A 1 76 ? -11.166 17.727 -10.578 1.00 89.31 76 PRO A C 1
ATOM 570 O O . PRO A 1 76 ? -10.561 17.628 -11.645 1.00 89.31 76 PRO A O 1
ATOM 573 N N . PHE A 1 77 ? -10.930 16.909 -9.548 1.00 88.44 77 PHE A N 1
ATOM 574 C CA . PHE A 1 77 ? -9.926 15.857 -9.617 1.00 88.44 77 PHE A CA 1
ATOM 575 C C . PHE A 1 77 ? -10.275 14.784 -10.659 1.00 88.44 77 PHE A C 1
ATOM 577 O O . PHE A 1 77 ? -9.414 14.394 -11.450 1.00 88.44 77 PHE A O 1
ATOM 584 N N . LEU A 1 78 ? -11.543 14.367 -10.736 1.00 87.88 78 LEU A N 1
ATOM 585 C CA . LEU A 1 78 ? -12.035 13.496 -11.806 1.00 87.88 78 LEU A CA 1
ATOM 586 C C . LEU A 1 78 ? -11.828 14.133 -13.184 1.00 87.88 78 LEU A C 1
ATOM 588 O O . LEU A 1 78 ? -11.357 13.457 -14.098 1.00 87.88 78 LEU A O 1
ATOM 592 N N . GLY A 1 79 ? -12.091 15.436 -13.321 1.00 88.38 79 GLY A N 1
ATOM 593 C CA . GLY A 1 79 ? -11.796 16.188 -14.543 1.00 88.38 79 GLY A CA 1
ATOM 594 C C . GLY A 1 79 ? -10.321 16.103 -14.952 1.00 88.38 79 GLY A C 1
ATOM 595 O O . GLY A 1 79 ? -10.016 15.843 -16.117 1.00 88.38 79 GLY A O 1
ATOM 596 N N . VAL A 1 80 ? -9.396 16.233 -13.994 1.00 87.56 80 VAL A N 1
ATOM 597 C CA . VAL A 1 80 ? -7.950 16.075 -14.234 1.00 87.56 80 VAL A CA 1
ATOM 598 C C . VAL A 1 80 ? -7.606 14.649 -14.667 1.00 87.56 80 VAL A C 1
ATOM 600 O O . VAL A 1 80 ? -6.849 14.479 -15.624 1.00 87.56 80 VAL A O 1
ATOM 603 N N . ILE A 1 81 ? -8.165 13.624 -14.013 1.00 86.50 81 ILE A N 1
ATOM 604 C CA . ILE A 1 81 ? -7.943 12.220 -14.394 1.00 86.50 81 ILE A CA 1
ATOM 605 C C . ILE A 1 81 ? -8.433 11.967 -15.822 1.00 86.50 81 ILE A C 1
ATOM 607 O O . ILE A 1 81 ? -7.682 11.415 -16.626 1.00 86.50 81 ILE A O 1
ATOM 611 N N . VAL A 1 82 ? -9.655 12.391 -16.158 1.00 87.19 82 VAL A N 1
ATOM 612 C CA . VAL A 1 82 ? -10.235 12.225 -17.501 1.00 87.19 82 VAL A CA 1
ATOM 613 C C . VAL A 1 82 ? -9.383 12.942 -18.544 1.00 87.19 82 VAL A C 1
ATOM 615 O O . VAL A 1 82 ? -9.061 12.360 -19.580 1.00 87.19 82 VAL A O 1
ATOM 618 N N . TYR A 1 83 ? -8.951 14.170 -18.254 1.00 88.19 83 TYR A N 1
ATOM 619 C CA . TYR A 1 83 ? -8.072 14.934 -19.133 1.00 88.19 83 TYR A CA 1
ATOM 620 C C . TYR A 1 83 ? -6.737 14.218 -19.387 1.00 88.19 83 TYR A C 1
ATOM 622 O O . TYR A 1 83 ? -6.308 14.088 -20.537 1.00 88.19 83 TYR A O 1
ATOM 630 N N . VAL A 1 84 ? -6.084 13.716 -18.335 1.00 84.12 84 VAL A N 1
ATOM 631 C CA . VAL A 1 84 ? -4.816 12.983 -18.454 1.00 84.12 84 VAL A CA 1
ATOM 632 C C . VAL A 1 84 ? -5.011 11.673 -19.215 1.00 84.12 84 VAL A C 1
ATOM 634 O O . VAL A 1 84 ? -4.268 11.410 -20.160 1.00 84.12 84 VAL A O 1
ATOM 637 N N . ALA A 1 85 ? -6.035 10.889 -18.874 1.00 81.38 85 ALA A N 1
ATOM 638 C CA . ALA A 1 85 ? -6.348 9.632 -19.550 1.00 81.38 85 ALA A CA 1
ATOM 639 C C . ALA A 1 85 ? -6.627 9.845 -21.048 1.00 81.38 85 ALA A C 1
ATOM 641 O O . ALA A 1 85 ? -6.096 9.125 -21.897 1.00 81.38 85 ALA A O 1
ATOM 642 N N . TRP A 1 86 ? -7.393 10.883 -21.394 1.00 83.94 86 TRP A N 1
ATOM 643 C CA . TRP A 1 86 ? -7.662 11.249 -22.783 1.00 83.94 86 TRP A CA 1
ATOM 644 C C . TRP A 1 86 ? -6.389 11.659 -23.533 1.00 83.94 86 TRP A C 1
ATOM 646 O O . TRP A 1 86 ? -6.178 11.240 -24.677 1.00 83.94 86 TRP A O 1
ATOM 656 N N . ARG A 1 87 ? -5.506 12.429 -22.884 1.00 81.12 87 ARG A N 1
ATOM 657 C CA . ARG A 1 87 ? -4.225 12.869 -23.451 1.00 81.12 87 ARG A CA 1
ATOM 658 C C . ARG A 1 87 ? -3.250 11.710 -23.677 1.00 81.12 87 ARG A C 1
ATOM 660 O O . ARG A 1 87 ? -2.478 11.752 -24.636 1.00 81.12 87 ARG A O 1
ATOM 667 N N . GLU A 1 88 ? -3.270 10.689 -22.822 1.00 74.12 88 GLU A N 1
ATOM 668 C CA . GLU A 1 88 ? -2.329 9.561 -22.876 1.00 74.12 88 GLU A CA 1
ATOM 669 C C . GLU A 1 88 ? -2.813 8.359 -23.700 1.00 74.12 88 GLU A C 1
ATOM 671 O O . GLU A 1 88 ? -2.005 7.485 -24.013 1.00 74.12 88 GLU A O 1
ATOM 676 N N . ARG A 1 89 ? -4.073 8.339 -24.163 1.00 68.94 89 ARG A N 1
ATOM 677 C CA . ARG A 1 89 ? -4.684 7.194 -24.877 1.00 68.94 89 ARG A CA 1
ATOM 678 C C . ARG A 1 89 ? -3.913 6.665 -26.097 1.00 68.94 89 ARG A C 1
ATOM 680 O O . ARG A 1 89 ? -4.144 5.539 -26.521 1.00 68.94 89 ARG A O 1
ATOM 687 N N . LYS A 1 90 ? -3.040 7.479 -26.705 1.00 61.72 90 LYS A N 1
ATOM 688 C CA . LYS A 1 90 ? -2.278 7.131 -27.921 1.00 61.72 90 LYS A CA 1
ATOM 689 C C . LYS A 1 90 ? -0.808 6.762 -27.658 1.00 61.72 90 LYS A C 1
ATOM 691 O O . LYS A 1 90 ? -0.090 6.464 -28.608 1.00 61.72 90 LYS A O 1
ATOM 696 N N . GLY A 1 91 ? -0.334 6.804 -26.410 1.00 56.75 91 GLY A N 1
ATOM 697 C CA . GLY A 1 91 ? 1.064 6.518 -26.075 1.00 56.75 91 GLY A CA 1
ATOM 698 C C . GLY A 1 91 ? 1.321 5.028 -25.844 1.00 56.75 91 GLY A C 1
ATOM 699 O O . GLY A 1 91 ? 0.718 4.428 -24.959 1.00 56.75 91 GLY A O 1
ATOM 700 N N . LYS A 1 92 ? 2.250 4.420 -26.593 1.00 55.09 92 LYS A N 1
ATOM 701 C CA . LYS A 1 92 ? 2.833 3.121 -26.218 1.00 55.09 92 LYS A CA 1
ATOM 702 C C . LYS A 1 92 ? 3.962 3.396 -25.223 1.00 55.09 92 LYS A C 1
ATOM 704 O O . LYS A 1 92 ? 4.808 4.231 -25.502 1.00 55.09 92 LYS A O 1
ATOM 709 N N . GLY A 1 93 ? 3.920 2.759 -24.052 1.00 57.28 93 GLY A N 1
ATOM 710 C CA . GLY A 1 93 ? 4.919 2.936 -22.996 1.00 57.28 93 GLY A CA 1
ATOM 711 C C . GLY A 1 93 ? 5.866 1.740 -22.856 1.00 57.28 93 GLY A C 1
ATOM 712 O O . GLY A 1 93 ? 5.451 0.574 -22.926 1.00 57.28 93 GLY A O 1
ATOM 713 N N . GLY A 1 94 ? 7.132 2.041 -22.592 1.00 62.69 94 GLY A N 1
ATOM 714 C CA . GLY A 1 94 ? 8.219 1.112 -22.343 1.00 62.69 94 GLY A CA 1
ATOM 715 C C . GLY A 1 94 ? 8.056 0.403 -21.005 1.00 62.69 94 GLY A C 1
ATOM 716 O O . GLY A 1 94 ? 7.276 0.813 -20.145 1.00 62.69 94 GLY A O 1
ATOM 717 N N . VAL A 1 95 ? 8.789 -0.694 -20.805 1.00 63.38 95 VAL A N 1
ATOM 718 C CA . VAL A 1 95 ? 8.546 -1.629 -19.687 1.00 63.38 95 VAL A CA 1
ATOM 719 C C . VAL A 1 95 ? 8.626 -0.964 -18.313 1.00 63.38 95 VAL A C 1
ATOM 721 O O . VAL A 1 95 ? 7.763 -1.209 -17.475 1.00 63.38 95 VAL A O 1
ATOM 724 N N . ALA A 1 96 ? 9.619 -0.100 -18.086 1.00 62.28 96 ALA A N 1
ATOM 725 C CA . ALA A 1 96 ? 9.778 0.602 -16.812 1.00 62.28 96 ALA A CA 1
ATOM 726 C C . ALA A 1 96 ? 8.631 1.591 -16.546 1.00 62.28 96 ALA A C 1
ATOM 728 O O . ALA A 1 96 ? 8.123 1.663 -15.429 1.00 62.28 96 ALA A O 1
ATOM 729 N N . THR A 1 97 ? 8.187 2.311 -17.579 1.00 70.31 97 THR A N 1
ATOM 730 C CA . THR A 1 97 ? 7.030 3.208 -17.499 1.00 70.31 97 THR A CA 1
ATOM 731 C C . THR A 1 97 ? 5.760 2.421 -17.205 1.00 70.31 97 THR A C 1
ATOM 733 O O . THR A 1 97 ? 5.036 2.781 -16.288 1.00 70.31 97 THR A O 1
ATOM 736 N N . ARG A 1 98 ? 5.534 1.293 -17.890 1.00 72.56 98 ARG A N 1
ATOM 737 C CA . ARG A 1 98 ? 4.384 0.417 -17.620 1.00 72.56 98 ARG A CA 1
ATOM 738 C C . ARG A 1 98 ? 4.374 -0.107 -16.195 1.00 72.56 98 ARG A C 1
ATOM 740 O O . ARG A 1 98 ? 3.313 -0.154 -15.592 1.00 72.56 98 ARG A O 1
ATOM 747 N N . ALA A 1 99 ? 5.528 -0.502 -15.664 1.00 70.38 99 ALA A N 1
ATOM 748 C CA . ALA A 1 99 ? 5.599 -1.020 -14.308 1.00 70.38 99 ALA A CA 1
ATOM 749 C C . ALA A 1 99 ? 5.340 0.076 -13.261 1.00 70.38 99 ALA A C 1
ATOM 751 O O . ALA A 1 99 ? 4.614 -0.162 -12.305 1.00 70.38 99 ALA A O 1
ATOM 752 N N . LEU A 1 100 ? 5.840 1.297 -13.479 1.00 75.50 100 LEU A N 1
ATOM 753 C CA . LEU A 1 100 ? 5.502 2.451 -12.637 1.00 75.50 100 LEU A CA 1
ATOM 754 C C . LEU A 1 100 ? 4.015 2.808 -12.721 1.00 75.50 100 LEU A C 1
ATOM 756 O O . LEU A 1 100 ? 3.377 2.994 -11.688 1.00 75.50 100 LEU A O 1
ATOM 760 N N . THR A 1 101 ? 3.443 2.853 -13.928 1.00 79.56 101 THR A N 1
ATOM 761 C CA . THR A 1 101 ? 1.998 3.031 -14.115 1.00 79.56 101 THR A CA 1
ATOM 762 C C . THR A 1 101 ? 1.228 1.927 -13.398 1.00 79.56 101 THR A C 1
ATOM 764 O O . THR A 1 101 ? 0.262 2.227 -12.710 1.00 79.56 101 THR A O 1
ATOM 767 N N . ALA A 1 102 ? 1.689 0.674 -13.468 1.00 82.19 102 ALA A N 1
ATOM 768 C CA . ALA A 1 102 ? 1.072 -0.439 -12.761 1.00 82.19 102 ALA A CA 1
ATOM 769 C C . ALA A 1 102 ? 1.096 -0.240 -11.242 1.00 82.19 102 ALA A C 1
ATOM 771 O O . ALA A 1 102 ? 0.060 -0.445 -10.623 1.00 82.19 102 ALA A O 1
ATOM 772 N N . CYS A 1 103 ? 2.214 0.214 -10.658 1.00 82.94 103 CYS A N 1
ATOM 773 C CA . CYS A 1 103 ? 2.301 0.527 -9.226 1.00 82.94 103 CYS A CA 1
ATOM 774 C C . CYS A 1 103 ? 1.300 1.618 -8.811 1.00 82.94 103 CYS A C 1
ATOM 776 O O . CYS A 1 103 ? 0.657 1.514 -7.767 1.00 82.94 103 CYS A O 1
ATOM 778 N N . TYR A 1 104 ? 1.132 2.660 -9.628 1.00 83.50 104 TYR A N 1
ATOM 779 C CA . TYR A 1 104 ? 0.174 3.730 -9.340 1.00 83.50 104 TYR A CA 1
ATOM 780 C C . TYR A 1 104 ? -1.282 3.298 -9.554 1.00 83.50 104 TYR A C 1
ATOM 782 O O . TYR A 1 104 ? -2.150 3.637 -8.753 1.00 83.50 104 TYR A O 1
ATOM 790 N N . THR A 1 105 ? -1.571 2.503 -10.585 1.00 85.75 105 THR A N 1
ATOM 791 C CA . THR A 1 105 ? -2.917 1.959 -10.815 1.00 85.75 105 THR A CA 1
ATOM 792 C C . THR A 1 105 ? -3.300 0.942 -9.748 1.00 85.75 105 THR A C 1
ATOM 794 O O . THR A 1 105 ? -4.409 1.018 -9.222 1.00 85.75 105 THR A O 1
ATOM 797 N N . SER A 1 106 ? -2.384 0.046 -9.359 1.00 86.88 106 SER A N 1
ATOM 798 C CA . SER A 1 106 ? -2.600 -0.835 -8.209 1.00 86.88 106 SER A CA 1
ATOM 799 C C . SER A 1 106 ? -2.877 -0.024 -6.959 1.00 86.88 106 SER A C 1
ATOM 801 O O . SER A 1 106 ? -3.646 -0.466 -6.108 1.00 86.88 106 SER A O 1
ATOM 803 N N . ALA A 1 107 ? -2.296 1.180 -6.873 1.00 88.06 107 ALA A N 1
ATOM 804 C CA . ALA A 1 107 ? -2.537 2.025 -5.736 1.00 88.06 107 ALA A CA 1
ATOM 805 C C . ALA A 1 107 ? -3.972 2.568 -5.672 1.00 88.06 107 ALA A C 1
ATOM 807 O O . ALA A 1 107 ? -4.624 2.526 -4.631 1.00 88.06 107 ALA A O 1
ATOM 808 N N . GLY A 1 108 ? -4.499 3.005 -6.816 1.00 87.06 108 GLY A N 1
ATOM 809 C CA . GLY A 1 108 ? -5.904 3.389 -6.936 1.00 87.06 108 GLY A CA 1
ATOM 810 C C . GLY A 1 108 ? -6.866 2.231 -6.648 1.00 87.06 108 GLY A C 1
ATOM 811 O O . GLY A 1 108 ? -7.844 2.418 -5.926 1.00 87.06 108 GLY A O 1
ATOM 812 N N . LEU A 1 109 ? -6.571 1.027 -7.156 1.00 89.19 109 LEU A N 1
ATOM 813 C CA . LEU A 1 109 ? -7.387 -0.170 -6.908 1.00 89.19 109 LEU A CA 1
ATOM 814 C C . LEU A 1 109 ? -7.416 -0.547 -5.426 1.00 89.19 109 LEU A C 1
ATOM 816 O O . LEU A 1 109 ? -8.486 -0.809 -4.884 1.00 89.19 109 LEU A O 1
ATOM 820 N N . LEU A 1 110 ? -6.263 -0.523 -4.754 1.00 91.75 110 LEU A N 1
ATOM 821 C CA . LEU A 1 110 ? -6.218 -0.743 -3.313 1.00 91.75 110 LEU A CA 1
ATOM 822 C C . LEU A 1 110 ? -7.053 0.294 -2.568 1.00 91.75 110 LEU A C 1
ATOM 824 O O . LEU A 1 110 ? -7.850 -0.073 -1.715 1.00 91.75 110 LEU A O 1
ATOM 828 N N . ASN A 1 111 ? -6.874 1.575 -2.899 1.00 92.50 111 ASN A N 1
ATOM 829 C CA . ASN A 1 111 ? -7.591 2.662 -2.250 1.00 92.50 111 ASN A CA 1
ATOM 830 C C . ASN A 1 111 ? -9.107 2.452 -2.334 1.00 92.50 111 ASN A C 1
ATOM 832 O O . ASN A 1 111 ? -9.801 2.614 -1.337 1.00 92.50 111 ASN A O 1
ATOM 836 N N . LEU A 1 112 ? -9.605 2.006 -3.492 1.00 92.00 112 LEU A N 1
ATOM 837 C CA . LEU A 1 112 ? -11.006 1.636 -3.676 1.00 92.00 112 LEU A CA 1
ATOM 838 C C . LEU A 1 112 ? -11.424 0.465 -2.771 1.00 92.00 112 LEU A C 1
ATOM 840 O O . LEU A 1 112 ? -12.433 0.566 -2.081 1.00 92.00 112 LEU A O 1
ATOM 844 N N . ILE A 1 113 ? -10.659 -0.629 -2.745 1.00 93.19 113 ILE A N 1
ATOM 845 C CA . ILE A 1 113 ? -10.986 -1.807 -1.925 1.00 93.19 113 ILE A CA 1
ATOM 846 C C . ILE A 1 113 ? -10.965 -1.472 -0.428 1.00 93.19 113 ILE A C 1
ATOM 848 O O . ILE A 1 113 ? -11.886 -1.859 0.293 1.00 93.19 113 ILE A O 1
ATOM 852 N N . ILE A 1 114 ? -9.970 -0.719 0.052 1.00 93.56 114 ILE A N 1
ATOM 853 C CA . ILE A 1 114 ? -9.922 -0.292 1.458 1.00 93.56 114 ILE A CA 1
ATOM 854 C C . ILE A 1 114 ? -11.076 0.668 1.755 1.00 93.56 114 ILE A C 1
ATOM 856 O O . ILE A 1 114 ? -11.763 0.473 2.749 1.00 93.56 114 ILE A O 1
ATOM 860 N N . ALA A 1 115 ? -11.360 1.646 0.890 1.00 92.19 115 ALA A N 1
ATOM 861 C CA . ALA A 1 115 ? -12.488 2.556 1.090 1.00 92.19 115 ALA A CA 1
ATOM 862 C C . ALA A 1 115 ? -13.829 1.806 1.179 1.00 92.19 115 ALA A C 1
ATOM 864 O O . ALA A 1 115 ? -14.643 2.115 2.045 1.00 92.19 115 ALA A O 1
ATOM 865 N N . LEU A 1 116 ? -14.045 0.788 0.336 1.00 93.12 116 LEU A N 1
ATOM 866 C CA . LEU A 1 116 ? -15.247 -0.049 0.378 1.00 93.12 116 LEU A CA 1
ATOM 867 C C . LEU A 1 116 ? -15.322 -0.883 1.660 1.00 93.12 116 LEU A C 1
ATOM 869 O O . LEU A 1 116 ? -16.349 -0.884 2.331 1.00 93.12 116 LEU A O 1
ATOM 873 N N . THR A 1 117 ? -14.241 -1.574 2.017 1.00 92.56 117 THR A N 1
ATOM 874 C CA . THR A 1 117 ? -14.210 -2.473 3.182 1.00 92.56 117 THR A CA 1
ATOM 875 C C . THR A 1 117 ? -14.268 -1.713 4.508 1.00 92.56 117 THR A C 1
ATOM 877 O O . THR A 1 117 ? -15.106 -2.019 5.355 1.00 92.56 117 THR A O 1
ATOM 880 N N . PHE A 1 118 ? -13.439 -0.681 4.681 1.00 92.62 118 PHE A N 1
ATOM 881 C CA . PHE A 1 118 ? -13.410 0.139 5.895 1.00 92.62 118 PHE A CA 1
ATOM 882 C C . PHE A 1 118 ? -14.635 1.043 5.972 1.00 92.62 118 PHE A C 1
ATOM 884 O O . PHE A 1 118 ? -15.170 1.226 7.059 1.00 92.62 118 PHE A O 1
ATOM 891 N N . GLY A 1 119 ? -15.116 1.570 4.843 1.00 90.25 119 GLY A N 1
ATOM 892 C CA . GLY A 1 119 ? -16.345 2.360 4.788 1.00 90.25 119 GLY A CA 1
ATOM 893 C C . GLY A 1 119 ? -17.571 1.543 5.172 1.00 90.25 119 GLY A C 1
ATOM 894 O O . GLY A 1 119 ? -18.321 1.949 6.058 1.00 90.25 119 GLY A O 1
ATOM 895 N N . TRP A 1 120 ? -17.734 0.354 4.583 1.00 91.81 120 TRP A N 1
ATOM 896 C CA . TRP A 1 120 ? -18.796 -0.577 4.966 1.00 91.81 120 TRP A CA 1
ATOM 897 C C . TRP A 1 120 ? -18.744 -0.906 6.458 1.00 91.81 120 TRP A C 1
ATOM 899 O O . TRP A 1 120 ? -19.770 -0.853 7.141 1.00 91.81 120 TRP A O 1
ATOM 909 N N . LEU A 1 121 ? -17.552 -1.199 6.987 1.00 90.25 121 LEU A N 1
ATOM 910 C CA . LEU A 1 121 ? -17.398 -1.557 8.390 1.00 90.25 121 LEU A CA 1
ATOM 911 C C . LEU A 1 121 ? -17.631 -0.366 9.330 1.00 90.25 121 LEU A C 1
ATOM 913 O O . LEU A 1 121 ? -18.297 -0.525 10.350 1.00 90.25 121 LEU A O 1
ATOM 917 N N . ALA A 1 122 ? -17.150 0.827 8.980 1.00 89.56 122 ALA A N 1
ATOM 918 C CA . ALA A 1 122 ? -17.370 2.047 9.751 1.00 89.56 122 ALA A CA 1
ATOM 919 C C . ALA A 1 122 ? -18.863 2.394 9.844 1.00 89.56 122 ALA A C 1
ATOM 921 O O . ALA A 1 122 ? -19.345 2.715 10.932 1.00 89.56 122 ALA A O 1
ATOM 922 N N . ILE A 1 123 ? -19.607 2.258 8.737 1.00 90.06 123 ILE A N 1
ATOM 923 C CA . ILE A 1 123 ? -21.064 2.454 8.701 1.00 90.06 123 ILE A CA 1
ATOM 924 C C . ILE A 1 123 ? -21.764 1.380 9.538 1.00 90.06 123 ILE A C 1
ATOM 926 O O . ILE A 1 123 ? -22.555 1.702 10.425 1.00 90.06 123 ILE A O 1
ATOM 930 N N . SER A 1 124 ? -21.434 0.107 9.305 1.00 87.94 124 SER A N 1
ATOM 931 C CA . SER A 1 124 ? -22.069 -1.031 9.984 1.00 87.94 124 SER A CA 1
ATOM 932 C C . SER A 1 124 ? -21.839 -1.016 11.497 1.00 87.94 124 SER A C 1
ATOM 934 O O . SER A 1 124 ? -22.709 -1.418 12.266 1.00 87.94 124 SER A O 1
ATOM 936 N N . ARG A 1 125 ? -20.671 -0.539 11.943 1.00 84.94 125 ARG A N 1
ATOM 937 C CA . ARG A 1 125 ? -20.282 -0.477 13.360 1.00 84.94 125 ARG A CA 1
ATOM 938 C C . ARG A 1 125 ? -20.498 0.896 13.999 1.00 84.94 125 ARG A C 1
ATOM 940 O O . ARG A 1 125 ? -20.201 1.045 15.180 1.00 84.94 125 ARG A O 1
ATOM 947 N N . LYS A 1 126 ? -20.996 1.890 13.249 1.00 85.94 126 LYS A N 1
ATOM 948 C CA . LYS A 1 126 ? -21.172 3.288 13.694 1.00 85.94 126 LYS A CA 1
ATOM 949 C C . LYS A 1 126 ? -19.932 3.850 14.409 1.00 85.94 126 LYS A C 1
ATOM 951 O O . LYS A 1 126 ? -20.048 4.577 15.391 1.00 85.94 126 LYS A O 1
ATOM 956 N N . SER A 1 127 ? -18.741 3.483 13.934 1.00 84.12 127 SER A N 1
ATOM 957 C CA . SER A 1 127 ? -17.474 3.831 14.580 1.00 84.12 127 SER A CA 1
ATOM 958 C C . SER A 1 127 ? -16.626 4.703 13.667 1.00 84.12 127 SER A C 1
ATOM 960 O O . SER A 1 127 ? -16.088 4.244 12.658 1.00 84.12 127 SER A O 1
ATOM 962 N N . THR A 1 128 ? -16.458 5.962 14.064 1.00 84.25 128 THR A N 1
ATOM 963 C CA . THR A 1 128 ? -15.588 6.918 13.369 1.00 84.25 128 THR A CA 1
ATOM 964 C C . THR A 1 128 ? -14.118 6.505 13.449 1.00 84.25 128 THR A C 1
ATOM 966 O O . THR A 1 128 ? -13.358 6.761 12.520 1.00 84.25 128 THR A O 1
ATOM 969 N N . THR A 1 129 ? -13.710 5.794 14.504 1.00 84.94 129 THR A N 1
ATOM 970 C CA . THR A 1 129 ? -12.331 5.309 14.675 1.00 84.94 129 THR A CA 1
ATOM 971 C C . THR A 1 129 ? -11.906 4.378 13.541 1.00 84.94 129 THR A C 1
ATOM 973 O O . THR A 1 129 ? -10.794 4.495 13.037 1.00 84.94 129 THR A O 1
ATOM 976 N N . ILE A 1 130 ? -12.803 3.499 13.079 1.00 87.44 130 ILE A N 1
ATOM 977 C CA . ILE A 1 130 ? -12.530 2.605 11.940 1.00 87.44 130 ILE A CA 1
ATOM 978 C C . ILE A 1 130 ? -12.271 3.422 10.670 1.00 87.44 130 ILE A C 1
ATOM 980 O O . ILE A 1 130 ? -11.364 3.110 9.900 1.00 87.44 130 ILE A O 1
ATOM 984 N N . TRP A 1 131 ? -13.023 4.506 10.478 1.00 90.25 131 TRP A N 1
ATOM 985 C CA . TRP A 1 131 ? -12.818 5.413 9.354 1.00 90.25 131 TRP A CA 1
ATOM 986 C C . TRP A 1 131 ? -11.504 6.197 9.463 1.00 90.25 131 TRP A C 1
ATOM 988 O O . TRP A 1 131 ? -10.836 6.412 8.458 1.00 90.25 131 TRP A O 1
ATOM 998 N N . LEU A 1 132 ? -11.074 6.571 10.671 1.00 90.44 132 LEU A N 1
ATOM 999 C CA . LEU A 1 132 ? -9.780 7.230 10.881 1.00 90.44 132 LEU A CA 1
ATOM 1000 C C . LEU A 1 132 ? -8.584 6.311 10.596 1.00 90.44 132 LEU A C 1
ATOM 1002 O O . LEU A 1 132 ? -7.514 6.811 10.276 1.00 90.44 132 LEU A O 1
ATOM 1006 N N . LEU A 1 133 ? -8.743 4.986 10.622 1.00 91.25 133 LEU A N 1
ATOM 1007 C CA . LEU A 1 133 ? -7.676 4.067 10.208 1.00 91.25 133 LEU A CA 1
ATOM 1008 C C . LEU A 1 133 ? -7.459 4.063 8.687 1.00 91.25 133 LEU A C 1
ATOM 1010 O O . LEU A 1 133 ? -6.352 3.771 8.234 1.00 91.25 133 LEU A O 1
ATOM 1014 N N . TYR A 1 134 ? -8.475 4.414 7.890 1.00 92.31 134 TYR A N 1
ATOM 1015 C CA . TYR A 1 134 ? -8.378 4.397 6.428 1.00 92.31 134 TYR A CA 1
ATOM 1016 C C . TYR A 1 134 ? -7.240 5.292 5.901 1.00 92.31 134 TYR A C 1
ATOM 1018 O O . TYR A 1 134 ? -6.357 4.758 5.225 1.00 92.31 134 TYR A O 1
ATOM 1026 N N . PRO A 1 135 ? -7.157 6.602 6.224 1.00 93.12 135 PRO A N 1
ATOM 1027 C CA . PRO A 1 135 ? -6.074 7.439 5.712 1.00 93.12 135 PRO A CA 1
ATOM 1028 C C . PRO A 1 135 ? -4.692 6.976 6.182 1.00 93.12 135 PRO A C 1
ATOM 1030 O O . PRO A 1 135 ? -3.733 7.110 5.429 1.00 93.12 135 PRO A O 1
ATOM 1033 N N . ILE A 1 136 ? -4.584 6.370 7.370 1.00 93.31 136 ILE A N 1
ATOM 1034 C CA . ILE A 1 136 ? -3.321 5.819 7.878 1.00 93.31 136 ILE A CA 1
ATOM 1035 C C . ILE A 1 136 ? -2.829 4.676 6.981 1.00 93.31 136 ILE A C 1
ATOM 1037 O O . ILE A 1 136 ? -1.670 4.670 6.563 1.00 93.31 136 ILE A O 1
ATOM 1041 N N . VAL A 1 137 ? -3.717 3.740 6.623 1.00 93.06 137 VAL A N 1
ATOM 1042 C CA . VAL A 1 137 ? -3.398 2.640 5.695 1.00 93.06 137 VAL A CA 1
ATOM 1043 C C . VAL A 1 137 ? -2.979 3.187 4.331 1.00 93.06 137 VAL A C 1
ATOM 1045 O O . VAL A 1 137 ? -1.984 2.734 3.760 1.00 93.06 137 VAL A O 1
ATOM 1048 N N . ILE A 1 138 ? -3.696 4.193 3.824 1.00 93.50 138 ILE A N 1
ATOM 1049 C CA . ILE A 1 138 ? -3.364 4.819 2.542 1.00 93.50 138 ILE A CA 1
ATOM 1050 C C . ILE A 1 138 ? -2.004 5.517 2.605 1.00 93.50 138 ILE A C 1
ATOM 1052 O O . ILE A 1 138 ? -1.218 5.355 1.676 1.00 93.50 138 ILE A O 1
ATOM 1056 N N . CYS A 1 139 ? -1.658 6.215 3.689 1.00 94.06 139 CYS A N 1
ATOM 1057 C CA . CYS A 1 139 ? -0.327 6.804 3.861 1.00 94.06 139 CYS A CA 1
ATOM 1058 C C . CYS A 1 139 ? 0.784 5.744 3.843 1.00 94.06 139 CYS A C 1
ATOM 1060 O O . CYS A 1 139 ? 1.763 5.911 3.112 1.00 94.06 139 CYS A O 1
ATOM 1062 N N . ALA A 1 140 ? 0.618 4.632 4.569 1.00 93.69 140 ALA A N 1
ATOM 1063 C CA . ALA A 1 140 ? 1.611 3.554 4.611 1.00 93.69 140 ALA A CA 1
ATOM 1064 C C . ALA A 1 140 ? 1.869 2.995 3.207 1.00 93.69 140 ALA A C 1
ATOM 1066 O O . ALA A 1 140 ? 2.998 2.758 2.771 1.00 93.69 140 ALA A O 1
ATOM 1067 N N . MET A 1 141 ? 0.785 2.831 2.465 1.00 91.75 141 MET A N 1
ATOM 1068 C CA . MET A 1 141 ? 0.804 2.295 1.127 1.00 91.75 141 MET A CA 1
ATOM 1069 C C . MET A 1 141 ? 1.332 3.296 0.084 1.00 91.75 141 MET A C 1
ATOM 1071 O O . MET A 1 141 ? 2.101 2.899 -0.793 1.00 91.75 141 MET A O 1
ATOM 1075 N N . GLN A 1 142 ? 1.013 4.589 0.184 1.00 91.25 142 GLN A N 1
ATOM 1076 C CA . GLN A 1 142 ? 1.678 5.619 -0.622 1.00 91.25 142 GLN A CA 1
ATOM 1077 C C . GLN A 1 142 ? 3.190 5.567 -0.375 1.00 91.25 142 GLN A C 1
ATOM 1079 O O . GLN A 1 142 ? 3.963 5.521 -1.333 1.00 91.25 142 GLN A O 1
ATOM 1084 N N . GLY A 1 143 ? 3.616 5.441 0.887 1.00 91.44 143 GLY A N 1
ATOM 1085 C CA . GLY A 1 143 ? 5.012 5.199 1.254 1.00 91.44 143 GLY A CA 1
ATOM 1086 C C . GLY A 1 143 ? 5.633 4.032 0.484 1.00 91.44 143 GLY A C 1
ATOM 1087 O O . GLY A 1 143 ? 6.698 4.197 -0.115 1.00 91.44 143 GLY A O 1
ATOM 1088 N N . ALA A 1 144 ? 4.943 2.893 0.396 1.00 91.06 144 ALA A N 1
ATOM 1089 C CA . ALA A 1 144 ? 5.386 1.728 -0.373 1.00 91.06 144 ALA A CA 1
ATOM 1090 C C . ALA A 1 144 ? 5.483 1.972 -1.887 1.00 91.06 144 ALA A C 1
ATOM 1092 O O . ALA A 1 144 ? 6.440 1.530 -2.525 1.00 91.06 144 ALA A O 1
ATOM 1093 N N . VAL A 1 145 ? 4.526 2.688 -2.479 1.00 90.31 145 VAL A N 1
ATOM 1094 C CA . VAL A 1 145 ? 4.536 3.001 -3.917 1.00 90.31 145 VAL A CA 1
ATOM 1095 C C . VAL A 1 145 ? 5.691 3.947 -4.256 1.00 90.31 145 VAL A C 1
ATOM 1097 O O . VAL A 1 145 ? 6.412 3.721 -5.231 1.00 90.31 145 VAL A O 1
ATOM 1100 N N . TRP A 1 146 ? 5.924 4.970 -3.429 1.00 90.62 146 TRP A N 1
ATOM 1101 C CA . TRP A 1 146 ? 7.065 5.880 -3.573 1.00 90.62 146 TRP A CA 1
ATOM 1102 C C . TRP A 1 146 ? 8.400 5.171 -3.323 1.00 90.62 146 TRP A C 1
ATOM 1104 O O . TRP A 1 146 ? 9.370 5.428 -4.041 1.00 90.62 146 TRP A O 1
ATOM 1114 N N . TYR A 1 147 ? 8.446 4.220 -2.385 1.00 89.88 147 TYR A N 1
ATOM 1115 C CA . TYR A 1 147 ? 9.609 3.359 -2.170 1.00 89.88 147 TYR A CA 1
ATOM 1116 C C . TYR A 1 147 ? 9.920 2.545 -3.428 1.00 89.88 147 TYR A C 1
ATOM 1118 O O . TYR A 1 147 ? 11.040 2.601 -3.942 1.00 89.88 147 TYR A O 1
ATOM 1126 N N . ALA A 1 148 ? 8.916 1.866 -3.990 1.00 86.12 148 ALA A N 1
ATOM 1127 C CA . ALA A 1 148 ? 9.069 1.099 -5.219 1.00 86.12 148 ALA A CA 1
ATOM 1128 C C . ALA A 1 148 ? 9.541 1.990 -6.382 1.00 86.12 148 ALA A C 1
ATOM 1130 O O . ALA A 1 148 ? 10.471 1.637 -7.112 1.00 86.12 148 ALA A O 1
ATOM 1131 N N . ALA A 1 149 ? 8.967 3.190 -6.516 1.00 84.19 149 ALA A N 1
ATOM 1132 C CA . ALA A 1 149 ? 9.392 4.169 -7.510 1.00 84.19 149 ALA A CA 1
ATOM 1133 C C . ALA A 1 149 ? 10.856 4.604 -7.314 1.00 84.19 149 ALA A C 1
ATOM 1135 O O . ALA A 1 149 ? 11.593 4.728 -8.298 1.00 84.19 149 ALA A O 1
ATOM 1136 N N . SER A 1 150 ? 11.299 4.787 -6.066 1.00 84.88 150 SER A N 1
ATOM 1137 C CA . SER A 1 150 ? 12.684 5.143 -5.737 1.00 84.88 150 SER A CA 1
ATOM 1138 C C . SER A 1 150 ? 13.681 4.063 -6.164 1.00 84.88 150 SER A C 1
ATOM 1140 O O . SER A 1 150 ? 14.705 4.392 -6.763 1.00 84.88 150 SER A O 1
ATOM 1142 N N . LEU A 1 151 ? 13.345 2.782 -5.972 1.00 81.00 151 LEU A N 1
ATOM 1143 C CA . LEU A 1 151 ? 14.186 1.654 -6.377 1.00 81.00 151 LEU A CA 1
ATOM 1144 C C . LEU A 1 151 ? 14.244 1.495 -7.901 1.00 81.00 151 LEU A C 1
ATOM 1146 O O . LEU A 1 151 ? 15.312 1.237 -8.460 1.00 81.00 151 LEU A O 1
ATOM 1150 N N . ILE A 1 152 ? 13.113 1.691 -8.587 1.00 75.75 152 ILE A N 1
ATOM 1151 C CA . ILE A 1 152 ? 13.031 1.594 -10.052 1.00 75.75 152 ILE A CA 1
ATOM 1152 C C . ILE A 1 152 ? 13.807 2.737 -10.720 1.00 75.75 152 ILE A C 1
ATOM 1154 O O . ILE A 1 152 ? 14.519 2.513 -11.699 1.00 75.75 152 ILE A O 1
ATOM 1158 N N . ARG A 1 153 ? 13.671 3.969 -10.211 1.00 72.31 153 ARG A N 1
ATOM 1159 C CA . ARG A 1 153 ? 14.263 5.177 -10.816 1.00 72.31 153 ARG A CA 1
ATOM 1160 C C . ARG A 1 153 ? 15.643 5.541 -10.266 1.00 72.31 153 ARG A C 1
ATOM 1162 O O . ARG A 1 153 ? 16.297 6.391 -10.861 1.00 72.31 153 ARG A O 1
ATOM 1169 N N . ARG A 1 154 ? 16.073 4.949 -9.146 1.00 73.19 154 ARG A N 1
ATOM 1170 C CA . ARG A 1 154 ? 17.323 5.267 -8.426 1.00 73.19 154 ARG A CA 1
ATOM 1171 C C . ARG A 1 154 ? 17.487 6.756 -8.088 1.00 73.19 154 ARG A C 1
ATOM 1173 O O . ARG A 1 154 ? 18.594 7.285 -8.107 1.00 73.19 154 ARG A O 1
ATOM 1180 N N . LYS A 1 155 ? 16.385 7.449 -7.788 1.00 78.06 155 LYS A N 1
ATOM 1181 C CA . LYS A 1 155 ? 16.400 8.864 -7.384 1.00 78.06 155 LYS A CA 1
ATOM 1182 C C . LYS A 1 155 ? 16.159 8.960 -5.876 1.00 78.06 155 LYS A C 1
ATOM 1184 O O . LYS A 1 155 ? 15.069 8.634 -5.415 1.00 78.06 155 LYS A O 1
ATOM 1189 N N . LEU A 1 156 ? 17.159 9.439 -5.129 1.00 82.81 156 LEU A N 1
ATOM 1190 C CA . LEU A 1 156 ? 17.117 9.533 -3.658 1.00 82.81 156 LEU A CA 1
ATOM 1191 C C . LEU A 1 156 ? 15.934 10.360 -3.143 1.00 82.81 156 LEU A C 1
ATOM 1193 O O . LEU A 1 156 ? 15.315 9.996 -2.149 1.00 82.81 156 LEU A O 1
ATOM 1197 N N . TRP A 1 157 ? 15.563 11.427 -3.854 1.00 85.50 157 TRP A N 1
ATOM 1198 C CA . TRP A 1 157 ? 14.448 12.285 -3.450 1.00 85.50 157 TRP A CA 1
ATOM 1199 C C . TRP A 1 157 ? 13.099 11.542 -3.413 1.00 85.50 157 TRP A C 1
ATOM 1201 O O . TRP A 1 157 ? 12.270 11.843 -2.562 1.00 85.50 157 TRP A O 1
ATOM 1211 N N . LEU A 1 158 ? 12.889 10.527 -4.266 1.00 86.06 158 LEU A N 1
ATOM 1212 C CA . LEU A 1 158 ? 11.691 9.673 -4.210 1.00 86.06 158 LEU A CA 1
ATOM 1213 C C . LEU A 1 158 ? 11.664 8.835 -2.924 1.00 86.06 158 LEU A C 1
ATOM 1215 O O . LEU A 1 158 ? 10.601 8.607 -2.352 1.00 86.06 158 LEU A O 1
ATOM 1219 N N . GLY A 1 159 ? 12.841 8.401 -2.463 1.00 87.69 159 GLY A N 1
ATOM 1220 C CA . GLY A 1 159 ? 13.006 7.698 -1.193 1.00 87.69 159 GLY A CA 1
ATOM 1221 C C . GLY A 1 159 ? 12.722 8.600 0.009 1.00 87.69 159 GLY A C 1
ATOM 1222 O O . GLY A 1 159 ? 12.080 8.157 0.953 1.00 87.69 159 GLY A O 1
ATOM 1223 N N . LEU A 1 160 ? 13.106 9.881 -0.051 1.00 91.50 160 LEU A N 1
ATOM 1224 C CA . LEU A 1 160 ? 12.758 10.860 0.988 1.00 91.50 160 LEU A CA 1
ATOM 1225 C C . LEU A 1 160 ? 11.243 11.080 1.085 1.00 91.50 160 LEU A C 1
ATOM 1227 O O . LEU A 1 160 ? 10.701 11.100 2.185 1.00 91.50 160 LEU A O 1
ATOM 1231 N N . VAL A 1 161 ? 10.546 11.180 -0.053 1.00 93.44 161 VAL A N 1
ATOM 1232 C CA . VAL A 1 161 ? 9.074 11.279 -0.077 1.00 93.44 161 VAL A CA 1
ATOM 1233 C C . VAL A 1 161 ? 8.434 10.030 0.535 1.00 93.44 161 VAL A C 1
ATOM 1235 O O . VAL A 1 161 ? 7.522 10.140 1.349 1.00 93.44 161 VAL A O 1
ATOM 1238 N N . SER A 1 162 ? 8.942 8.843 0.192 1.00 93.62 162 SER A N 1
ATOM 1239 C CA . SER A 1 162 ? 8.505 7.576 0.788 1.00 93.62 162 SER A CA 1
ATOM 1240 C C . SER A 1 162 ? 8.686 7.548 2.310 1.00 93.62 162 SER A C 1
ATOM 1242 O O . SER A 1 162 ? 7.738 7.239 3.030 1.00 93.62 162 SER A O 1
ATOM 1244 N N . ALA A 1 163 ? 9.866 7.932 2.807 1.00 94.06 163 ALA A N 1
ATOM 1245 C CA . ALA A 1 163 ? 10.136 8.031 4.239 1.00 94.06 163 ALA A CA 1
ATOM 1246 C C . ALA A 1 163 ? 9.195 9.031 4.928 1.00 94.06 163 ALA A C 1
ATOM 1248 O O . ALA A 1 163 ? 8.688 8.744 6.010 1.00 94.06 163 ALA A O 1
ATOM 1249 N N . GLY A 1 164 ? 8.899 10.159 4.273 1.00 94.94 164 GLY A N 1
ATOM 1250 C CA . GLY A 1 164 ? 7.903 11.125 4.730 1.00 94.94 164 GLY A CA 1
ATOM 1251 C C . GLY A 1 164 ? 6.525 10.492 4.924 1.00 94.94 164 GLY A C 1
ATOM 1252 O O . GLY A 1 164 ? 5.934 10.653 5.983 1.00 94.94 164 GLY A O 1
ATOM 1253 N N . TRP A 1 165 ? 6.038 9.707 3.957 1.00 96.00 165 TRP A N 1
ATOM 1254 C CA . TRP A 1 165 ? 4.737 9.031 4.061 1.00 96.00 165 TRP A CA 1
ATOM 1255 C C . TRP A 1 165 ? 4.684 8.004 5.194 1.00 96.00 165 TRP A C 1
ATOM 1257 O O . TRP A 1 165 ? 3.684 7.916 5.911 1.00 96.00 165 TRP A O 1
ATOM 1267 N N . PHE A 1 166 ? 5.763 7.249 5.394 1.00 95.38 166 PHE A N 1
ATOM 1268 C CA . PHE A 1 166 ? 5.875 6.325 6.519 1.00 95.38 166 PHE A CA 1
ATOM 1269 C C . PHE A 1 166 ? 5.922 7.055 7.867 1.00 95.38 166 PHE A C 1
ATOM 1271 O O . PHE A 1 166 ? 5.266 6.632 8.818 1.00 95.38 166 PHE A O 1
ATOM 1278 N N . LEU A 1 167 ? 6.618 8.191 7.948 1.00 96.12 167 LEU A N 1
ATOM 1279 C CA . LEU A 1 167 ? 6.625 9.029 9.146 1.00 96.12 167 LEU A CA 1
ATOM 1280 C C . LEU A 1 167 ? 5.238 9.624 9.424 1.00 96.12 167 LEU A C 1
ATOM 1282 O O . LEU A 1 167 ? 4.771 9.568 10.559 1.00 96.12 167 LEU A O 1
ATOM 1286 N N . THR A 1 168 ? 4.547 10.124 8.394 1.00 95.75 168 THR A N 1
ATOM 1287 C CA . THR A 1 168 ? 3.156 10.587 8.496 1.00 95.75 168 THR A CA 1
ATOM 1288 C C . THR A 1 168 ? 2.249 9.472 9.003 1.00 95.75 168 THR A C 1
ATOM 1290 O O . THR A 1 168 ? 1.440 9.709 9.886 1.00 95.75 168 THR A O 1
ATOM 1293 N N . THR A 1 169 ? 2.417 8.244 8.515 1.00 94.75 169 THR A N 1
ATOM 1294 C CA . THR A 1 169 ? 1.647 7.079 8.978 1.00 94.75 169 THR A CA 1
ATOM 1295 C C . THR A 1 169 ? 1.771 6.887 10.495 1.00 94.75 169 THR A C 1
ATOM 1297 O O . THR A 1 169 ? 0.765 6.749 11.193 1.00 94.75 169 THR A O 1
ATOM 1300 N N . LEU A 1 170 ? 2.997 6.927 11.026 1.00 95.06 170 LEU A N 1
ATOM 1301 C CA . LEU A 1 170 ? 3.236 6.819 12.469 1.00 95.06 170 LEU A CA 1
ATOM 1302 C C . LEU A 1 170 ? 2.660 8.018 13.233 1.00 95.06 170 LEU A C 1
ATOM 1304 O O . LEU A 1 170 ? 1.994 7.832 14.250 1.00 95.06 170 LEU A O 1
ATOM 1308 N N . ALA A 1 171 ? 2.864 9.235 12.724 1.00 94.62 171 ALA A N 1
ATOM 1309 C CA . ALA A 1 171 ? 2.347 10.452 13.341 1.00 94.62 171 ALA A CA 1
ATOM 1310 C C . ALA A 1 171 ? 0.814 10.423 13.449 1.00 94.62 171 ALA A C 1
ATOM 1312 O O . ALA A 1 171 ? 0.269 10.640 14.528 1.00 94.62 171 ALA A O 1
ATOM 1313 N N . LEU A 1 172 ? 0.119 10.079 12.360 1.00 94.00 172 LEU A N 1
ATOM 1314 C CA . LEU A 1 172 ? -1.340 9.965 12.320 1.00 94.00 172 LEU A CA 1
ATOM 1315 C C . LEU A 1 172 ? -1.872 8.909 13.293 1.00 94.00 172 LEU A C 1
ATOM 1317 O O . LEU A 1 172 ? -2.927 9.101 13.890 1.00 94.00 172 LEU A O 1
ATOM 1321 N N . THR A 1 173 ? -1.124 7.827 13.500 1.00 91.62 173 THR A N 1
ATOM 1322 C CA . THR A 1 173 ? -1.490 6.783 14.465 1.00 91.62 173 THR A CA 1
ATOM 1323 C C . THR A 1 173 ? -1.480 7.308 15.898 1.00 91.62 173 THR A C 1
ATOM 1325 O O . THR A 1 173 ? -2.412 7.050 16.655 1.00 91.62 173 THR A O 1
ATOM 1328 N N . VAL A 1 174 ? -0.461 8.089 16.265 1.00 92.38 174 VAL A N 1
ATOM 1329 C CA . VAL A 1 174 ? -0.379 8.728 17.590 1.00 92.38 174 VAL A CA 1
ATOM 1330 C C . VAL A 1 174 ? -1.439 9.824 17.739 1.00 92.38 174 VAL A C 1
ATOM 1332 O O . VAL A 1 174 ? -2.034 9.979 18.801 1.00 92.38 174 VAL A O 1
ATOM 1335 N N . LEU A 1 175 ? -1.718 10.560 16.663 1.00 92.56 175 LEU A N 1
ATOM 1336 C CA . LEU A 1 175 ? -2.678 11.666 16.631 1.00 92.56 175 LEU A CA 1
ATOM 1337 C C . LEU A 1 175 ? -4.144 11.219 16.534 1.00 92.56 175 LEU A C 1
ATOM 1339 O O . LEU A 1 175 ? -5.026 12.073 16.520 1.00 92.56 175 LEU A O 1
ATOM 1343 N N . MET A 1 176 ? -4.436 9.915 16.484 1.00 87.06 176 MET A N 1
ATOM 1344 C CA . MET A 1 176 ? -5.790 9.395 16.242 1.00 87.06 176 MET A CA 1
ATOM 1345 C C . MET A 1 176 ? -6.822 9.850 17.295 1.00 87.06 176 MET A C 1
ATOM 1347 O O . MET A 1 176 ? -8.013 9.911 16.998 1.00 87.06 176 MET A O 1
ATOM 1351 N N . THR A 1 177 ? -6.385 10.210 18.506 1.00 85.81 177 THR A N 1
ATOM 1352 C CA . THR A 1 177 ? -7.243 10.762 19.573 1.00 85.81 177 THR A CA 1
ATOM 1353 C C . THR A 1 177 ? -7.520 12.263 19.431 1.00 85.81 177 THR A C 1
ATOM 1355 O O . THR A 1 177 ? -8.474 12.765 20.021 1.00 85.81 177 THR A O 1
ATOM 1358 N N . HIS A 1 178 ? -6.722 12.989 18.644 1.00 91.12 178 HIS A N 1
ATOM 1359 C CA . HIS A 1 178 ? -6.817 14.436 18.444 1.00 91.12 178 HIS A CA 1
ATOM 1360 C C . HIS A 1 178 ? -7.177 14.753 16.989 1.00 91.12 178 HIS A C 1
ATOM 1362 O O . HIS A 1 178 ? -6.317 15.104 16.180 1.00 91.12 178 HIS A O 1
ATOM 1368 N N . VAL A 1 179 ? -8.469 14.661 16.659 1.00 89.69 179 VAL A N 1
ATOM 1369 C CA . VAL A 1 179 ? -8.989 14.731 15.278 1.00 89.69 179 VAL A CA 1
ATOM 1370 C C . VAL A 1 179 ? -8.541 15.992 14.522 1.00 89.69 179 VAL A C 1
ATOM 1372 O O . VAL A 1 179 ? -8.124 15.894 13.370 1.00 89.69 179 VAL A O 1
ATOM 1375 N N . ALA A 1 180 ? -8.539 17.167 15.160 1.00 91.88 180 ALA A N 1
ATOM 1376 C CA . ALA A 1 180 ? -8.088 18.404 14.514 1.00 91.88 180 ALA A CA 1
ATOM 1377 C C . ALA A 1 180 ? -6.600 18.347 14.109 1.00 91.88 180 ALA A C 1
ATOM 1379 O O . ALA A 1 180 ? -6.244 18.658 12.972 1.00 91.88 180 ALA A O 1
ATOM 1380 N N . ALA A 1 181 ? -5.729 17.890 15.014 1.00 93.00 181 ALA A N 1
ATOM 1381 C CA . ALA A 1 181 ? -4.297 17.764 14.750 1.00 93.00 181 ALA A CA 1
ATOM 1382 C C . ALA A 1 181 ? -3.994 16.628 13.754 1.00 93.00 181 ALA A C 1
ATOM 1384 O O . ALA A 1 181 ? -3.107 16.765 12.912 1.00 93.00 181 ALA A O 1
ATOM 1385 N N . TYR A 1 182 ? -4.777 15.546 13.797 1.00 93.69 182 TYR A N 1
ATOM 1386 C CA . TYR A 1 182 ? -4.755 14.463 12.817 1.00 93.69 182 TYR A CA 1
ATOM 1387 C C . TYR A 1 182 ? -5.032 14.982 11.398 1.00 93.69 182 TYR A C 1
ATOM 1389 O O . TYR A 1 182 ? -4.235 14.766 10.485 1.00 93.69 182 TYR A O 1
ATOM 1397 N N . LEU A 1 183 ? -6.134 15.718 11.215 1.00 93.31 183 LEU A N 1
ATOM 1398 C CA . LEU A 1 183 ? -6.530 16.271 9.919 1.00 93.31 183 LEU A CA 1
ATOM 1399 C C . LEU A 1 183 ? -5.541 17.328 9.422 1.00 93.31 183 LEU A C 1
ATOM 1401 O O . LEU A 1 183 ? -5.224 17.358 8.234 1.00 93.31 183 LEU A O 1
ATOM 1405 N N . PHE A 1 184 ? -5.010 18.153 10.328 1.00 94.88 184 PHE A N 1
ATOM 1406 C CA . PHE A 1 184 ? -3.985 19.136 9.992 1.00 94.88 184 PHE A CA 1
ATOM 1407 C C . PHE A 1 184 ? -2.702 18.459 9.495 1.00 94.88 184 PHE A C 1
ATOM 1409 O O . PHE A 1 184 ? -2.195 18.799 8.425 1.00 94.88 184 PHE A O 1
ATOM 1416 N N . CYS A 1 185 ? -2.205 17.460 10.233 1.00 95.81 185 CYS A N 1
ATOM 1417 C CA . CYS A 1 185 ? -1.021 16.693 9.854 1.00 95.81 185 CYS A CA 1
ATOM 1418 C C . CYS A 1 185 ? -1.211 16.006 8.494 1.00 95.81 185 CYS A C 1
ATOM 1420 O O . CYS A 1 185 ? -0.338 16.106 7.629 1.00 95.81 185 CYS A O 1
ATOM 1422 N N . LEU A 1 186 ? -2.372 15.380 8.270 1.00 94.75 186 LEU A N 1
ATOM 1423 C CA . LEU A 1 186 ? -2.714 14.747 6.997 1.00 94.75 186 LEU A CA 1
ATOM 1424 C C . LEU A 1 186 ? -2.767 15.763 5.844 1.00 94.75 186 LEU A C 1
ATOM 1426 O O . LEU A 1 186 ? -2.225 15.496 4.772 1.00 94.75 186 LEU A O 1
ATOM 1430 N N . GLY A 1 187 ? -3.371 16.933 6.058 1.00 93.94 187 GLY A N 1
ATOM 1431 C CA . GLY A 1 187 ? -3.466 17.980 5.040 1.00 93.94 187 GLY A CA 1
ATOM 1432 C C . GLY A 1 187 ? -2.112 18.567 4.655 1.00 93.94 187 GLY A C 1
ATOM 1433 O O . GLY A 1 187 ? -1.799 18.676 3.467 1.00 93.94 187 GLY A O 1
ATOM 1434 N N . VAL A 1 188 ? -1.257 18.851 5.641 1.00 95.75 188 VAL A N 1
ATOM 1435 C CA . VAL A 1 188 ? 0.133 19.266 5.393 1.00 95.75 188 VAL A CA 1
ATOM 1436 C C . VAL A 1 188 ? 0.899 18.169 4.653 1.00 95.75 188 VAL A C 1
ATOM 1438 O O . VAL A 1 188 ? 1.589 18.462 3.676 1.00 95.75 188 VAL A O 1
ATOM 1441 N N . ALA A 1 189 ? 0.750 16.905 5.057 1.00 95.12 189 ALA A N 1
ATOM 1442 C CA . ALA A 1 189 ? 1.396 15.782 4.388 1.00 95.12 189 ALA A CA 1
ATOM 1443 C C . ALA A 1 189 ? 0.953 15.646 2.922 1.00 95.12 189 ALA A C 1
ATOM 1445 O O . ALA A 1 189 ? 1.798 15.462 2.051 1.00 95.12 189 ALA A O 1
ATOM 1446 N N . LEU A 1 190 ? -0.334 15.810 2.605 1.00 94.31 190 LEU A N 1
ATOM 1447 C CA . LEU A 1 190 ? -0.831 15.777 1.222 1.00 94.31 190 LEU A CA 1
ATOM 1448 C C . LEU A 1 190 ? -0.238 16.905 0.359 1.00 94.31 190 LEU A C 1
ATOM 1450 O O . LEU A 1 190 ? 0.142 16.673 -0.793 1.00 94.31 190 LEU A O 1
ATOM 1454 N N . LEU A 1 191 ? -0.085 18.110 0.911 1.00 94.31 191 LEU A N 1
ATOM 1455 C CA . LEU A 1 191 ? 0.548 19.225 0.201 1.00 94.31 191 LEU A CA 1
ATOM 1456 C C . LEU A 1 191 ? 2.057 18.995 0.003 1.00 94.31 191 LEU A C 1
ATOM 1458 O O . LEU A 1 191 ? 2.575 19.131 -1.108 1.00 94.31 191 LEU A O 1
ATOM 1462 N N . VAL A 1 192 ? 2.770 18.604 1.059 1.00 94.50 192 VAL A N 1
ATOM 1463 C CA . VAL A 1 192 ? 4.237 18.492 1.051 1.00 94.50 192 VAL A CA 1
ATOM 1464 C C . VAL A 1 192 ? 4.722 17.209 0.376 1.00 94.50 192 VAL A C 1
ATOM 1466 O O . VAL A 1 192 ? 5.697 17.244 -0.367 1.00 94.50 192 VAL A O 1
ATOM 1469 N N . LEU A 1 193 ? 4.062 16.075 0.603 1.00 93.38 193 LEU A N 1
ATOM 1470 C CA . LEU A 1 193 ? 4.503 14.750 0.147 1.00 93.38 193 LEU A CA 1
ATOM 1471 C C . LEU A 1 193 ? 3.770 14.257 -1.104 1.00 93.38 193 LEU A C 1
ATOM 1473 O O . LEU A 1 193 ? 4.172 13.247 -1.687 1.00 93.38 193 LEU A O 1
ATOM 1477 N N . MET A 1 194 ? 2.727 14.962 -1.552 1.00 91.00 194 MET A N 1
ATOM 1478 C CA . MET A 1 194 ? 2.035 14.659 -2.808 1.00 91.00 194 MET A CA 1
ATOM 1479 C C . MET A 1 194 ? 2.096 15.823 -3.795 1.00 91.00 194 MET A C 1
ATOM 1481 O O . MET A 1 194 ? 2.574 15.636 -4.918 1.00 91.00 194 MET A O 1
ATOM 1485 N N . ALA A 1 195 ? 1.685 17.030 -3.387 1.00 91.50 195 ALA A N 1
ATOM 1486 C CA . ALA A 1 195 ? 1.618 18.155 -4.316 1.00 91.50 195 ALA A CA 1
ATOM 1487 C C . ALA A 1 195 ? 3.012 18.643 -4.751 1.00 91.50 195 ALA A C 1
ATOM 1489 O O . ALA A 1 195 ? 3.275 18.767 -5.951 1.00 91.50 195 ALA A O 1
ATOM 1490 N N . ALA A 1 196 ? 3.937 18.849 -3.807 1.00 91.12 196 ALA A N 1
ATOM 1491 C CA . ALA A 1 196 ? 5.292 19.304 -4.129 1.00 91.12 196 ALA A CA 1
ATOM 1492 C C . ALA A 1 196 ? 6.090 18.291 -4.989 1.00 91.12 196 ALA A C 1
ATOM 1494 O O . ALA A 1 196 ? 6.632 18.695 -6.024 1.00 91.12 196 ALA A O 1
ATOM 1495 N N . PRO A 1 197 ? 6.101 16.975 -4.685 1.00 87.75 197 PRO A N 1
ATOM 1496 C CA . PRO A 1 197 ? 6.634 15.947 -5.580 1.00 87.75 197 PRO A CA 1
ATOM 1497 C C . PRO A 1 197 ? 5.990 15.944 -6.967 1.00 87.75 197 PRO A C 1
ATOM 1499 O O . PRO A 1 197 ? 6.701 15.826 -7.967 1.00 87.75 197 PRO A O 1
ATOM 1502 N N . GLY A 1 198 ? 4.666 16.119 -7.050 1.00 85.38 198 GLY A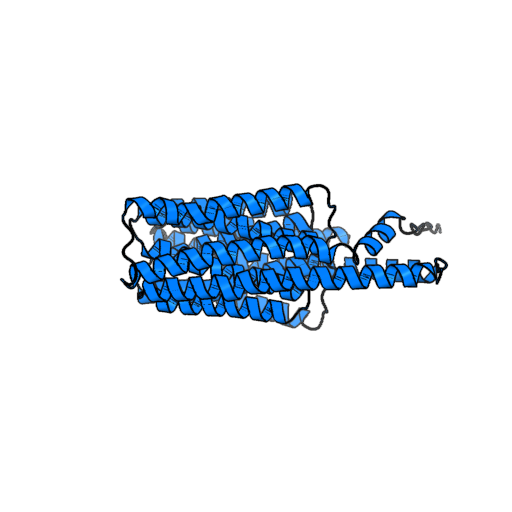 N 1
ATOM 1503 C CA . GLY A 1 198 ? 3.949 16.215 -8.322 1.00 85.38 198 GLY A CA 1
ATOM 1504 C C . GLY A 1 198 ? 4.429 17.390 -9.179 1.00 85.38 198 GLY A C 1
ATOM 1505 O O . GLY A 1 198 ? 4.701 17.239 -10.376 1.00 85.38 198 GLY A O 1
ATOM 1506 N N . TYR A 1 199 ? 4.644 18.546 -8.551 1.00 87.75 199 TYR A N 1
ATOM 1507 C CA . TYR A 1 199 ? 5.221 19.720 -9.203 1.00 87.75 199 TYR A CA 1
ATOM 1508 C C . TYR A 1 199 ? 6.674 19.489 -9.654 1.00 87.75 199 TYR A C 1
ATOM 1510 O O . TYR A 1 199 ? 7.026 19.789 -10.800 1.00 87.75 199 TYR A O 1
ATOM 1518 N N . ALA A 1 200 ? 7.507 18.878 -8.807 1.00 86.56 200 ALA A N 1
ATOM 1519 C CA . ALA A 1 200 ? 8.896 18.549 -9.133 1.00 86.56 200 ALA A CA 1
ATOM 1520 C C . ALA A 1 200 ? 9.007 17.552 -10.308 1.00 86.56 200 ALA A C 1
ATOM 1522 O O . ALA A 1 200 ? 9.862 17.701 -11.191 1.00 86.56 200 ALA A O 1
ATOM 1523 N N . MET A 1 201 ? 8.113 16.558 -10.384 1.00 83.25 201 MET A N 1
ATOM 1524 C CA . MET A 1 201 ? 8.022 15.637 -11.526 1.00 83.25 201 MET A CA 1
ATOM 1525 C C . MET A 1 201 ? 7.680 16.366 -12.827 1.00 83.25 201 MET A C 1
ATOM 1527 O O . MET A 1 201 ? 8.285 16.089 -13.866 1.00 83.25 201 MET A O 1
ATOM 1531 N N . LYS A 1 202 ? 6.754 17.330 -12.770 1.00 80.56 202 LYS A N 1
ATOM 1532 C CA . LYS A 1 202 ? 6.392 18.160 -13.924 1.00 80.56 202 LYS A CA 1
ATOM 1533 C C . LYS A 1 202 ? 7.589 18.985 -14.400 1.00 80.56 202 LYS A C 1
ATOM 1535 O O . LYS A 1 202 ? 7.912 18.935 -15.585 1.00 80.56 202 LYS A O 1
ATOM 1540 N N . GLN A 1 203 ? 8.290 19.682 -13.507 1.00 81.56 203 GLN A N 1
ATOM 1541 C CA . GLN A 1 203 ? 9.445 20.501 -13.895 1.00 81.56 203 GLN A CA 1
ATOM 1542 C C . GLN A 1 203 ? 10.602 19.675 -14.469 1.00 81.56 203 GLN A C 1
ATOM 1544 O O . GLN A 1 203 ? 11.152 20.022 -15.515 1.00 81.56 203 GLN A O 1
ATOM 1549 N N . SER A 1 204 ? 10.941 18.555 -13.823 1.00 75.88 204 SER A N 1
ATOM 1550 C CA . SER A 1 204 ? 12.012 17.671 -14.303 1.00 75.88 204 SER A CA 1
ATOM 1551 C C . SER A 1 204 ? 11.727 17.135 -15.706 1.00 75.88 204 SER A C 1
ATOM 1553 O O . SER A 1 204 ? 12.626 17.124 -16.541 1.00 75.88 204 SER A O 1
ATOM 1555 N N . SER A 1 205 ? 10.469 16.803 -16.012 1.00 71.44 205 SER A N 1
ATOM 1556 C CA . SER A 1 205 ? 10.089 16.343 -17.351 1.00 71.44 205 SER A CA 1
ATOM 1557 C C . SER A 1 205 ? 10.236 17.403 -18.448 1.00 71.44 205 SER A C 1
ATOM 1559 O O . SER A 1 205 ? 10.606 17.071 -19.573 1.00 71.44 205 SER A O 1
ATOM 1561 N N . VAL A 1 206 ? 9.954 18.675 -18.142 1.00 76.50 206 VAL A N 1
ATOM 1562 C CA . VAL A 1 206 ? 10.103 19.785 -19.098 1.00 76.50 206 VAL A CA 1
ATOM 1563 C C . VAL A 1 206 ? 11.581 20.009 -19.398 1.00 76.50 206 VAL A C 1
ATOM 1565 O O . VAL A 1 206 ? 11.966 20.126 -20.560 1.00 76.50 206 VAL A O 1
ATOM 1568 N N . ARG A 1 207 ? 12.416 19.993 -18.352 1.00 76.12 207 ARG A N 1
ATOM 1569 C CA . ARG A 1 207 ? 13.866 20.159 -18.472 1.00 76.12 207 ARG A CA 1
ATOM 1570 C C . ARG A 1 207 ? 14.519 19.013 -19.248 1.00 76.12 207 ARG A C 1
ATOM 1572 O O . ARG A 1 207 ? 15.360 19.272 -20.100 1.00 76.12 207 ARG A O 1
ATOM 1579 N N . GLU A 1 208 ? 14.124 17.767 -18.983 1.00 73.56 208 GLU A N 1
ATOM 1580 C CA . GLU A 1 208 ? 14.649 16.588 -19.689 1.00 73.56 208 GLU A CA 1
ATOM 1581 C C . GLU A 1 208 ? 14.311 16.631 -21.192 1.00 73.56 208 GLU A C 1
ATOM 1583 O O . GLU A 1 208 ? 15.199 16.415 -22.013 1.00 73.56 208 GLU A O 1
ATOM 1588 N N . ARG A 1 209 ? 13.085 17.023 -21.577 1.00 70.62 209 ARG A N 1
ATOM 1589 C CA . ARG A 1 209 ? 12.714 17.159 -23.002 1.00 70.62 209 ARG A CA 1
ATOM 1590 C C . ARG A 1 209 ? 13.510 18.232 -23.739 1.00 70.62 209 ARG A C 1
ATOM 1592 O O . ARG A 1 209 ? 13.902 18.006 -24.877 1.00 70.62 209 ARG A O 1
ATOM 1599 N N . ALA A 1 210 ? 13.751 19.378 -23.101 1.00 74.75 210 ALA A N 1
ATOM 1600 C CA . ALA A 1 210 ? 14.544 20.454 -23.698 1.00 74.75 210 ALA A CA 1
ATOM 1601 C C . ALA A 1 210 ? 16.002 20.024 -23.958 1.00 74.75 210 ALA A C 1
ATOM 1603 O O . ALA A 1 210 ? 16.620 20.442 -24.933 1.00 74.75 210 ALA A O 1
ATOM 1604 N N . LEU A 1 211 ? 16.554 19.156 -23.103 1.00 76.38 211 LEU A N 1
ATOM 1605 C CA . LEU A 1 211 ? 17.895 18.594 -23.286 1.00 76.38 211 LEU A CA 1
ATOM 1606 C C . LEU A 1 211 ? 17.934 17.513 -24.375 1.00 76.38 211 LEU A C 1
ATOM 1608 O O . LEU A 1 211 ? 18.921 17.419 -25.103 1.00 76.38 211 LEU A O 1
ATOM 1612 N N . GLU A 1 212 ? 16.881 16.701 -24.503 1.00 72.75 212 GLU A N 1
ATOM 1613 C CA . GLU A 1 212 ? 16.770 15.700 -25.571 1.00 72.75 212 GLU A CA 1
ATOM 1614 C C . GLU A 1 212 ? 16.707 16.345 -26.954 1.00 72.75 212 GLU A C 1
ATOM 1616 O O . GLU A 1 212 ? 17.432 15.908 -27.847 1.00 72.75 212 GLU A O 1
ATOM 1621 N N . THR A 1 213 ? 15.924 17.411 -27.136 1.00 73.56 213 THR A N 1
ATOM 1622 C CA . THR A 1 213 ? 15.865 18.133 -28.418 1.00 73.56 213 THR A CA 1
ATOM 1623 C C . THR A 1 213 ? 17.248 18.622 -28.851 1.00 73.56 213 THR A C 1
ATOM 1625 O O . THR A 1 213 ? 17.653 18.367 -29.981 1.00 73.56 213 THR A O 1
ATOM 1628 N N . LEU A 1 214 ? 18.027 19.178 -27.917 1.00 72.38 214 LEU A N 1
ATOM 1629 C CA . LEU A 1 214 ? 19.399 19.637 -28.172 1.00 72.38 214 LEU A CA 1
ATOM 1630 C C . LEU A 1 214 ? 20.372 18.485 -28.486 1.00 72.38 214 LEU A C 1
ATOM 1632 O O . LEU A 1 214 ? 21.277 18.625 -29.307 1.00 72.38 214 LEU A O 1
ATOM 1636 N N . ARG A 1 215 ? 20.215 17.321 -27.839 1.00 67.69 215 ARG A N 1
ATOM 1637 C CA . ARG A 1 215 ? 21.040 16.129 -28.119 1.00 67.69 215 ARG A CA 1
ATOM 1638 C C . ARG A 1 215 ? 20.737 15.509 -29.475 1.00 67.69 215 ARG A C 1
ATOM 1640 O O . ARG A 1 215 ? 21.666 15.058 -30.136 1.00 67.69 215 ARG A O 1
ATOM 1647 N N . THR A 1 216 ? 19.465 15.471 -29.856 1.00 61.94 216 THR A N 1
ATOM 1648 C CA . THR A 1 216 ? 19.018 14.876 -31.123 1.00 61.94 216 THR A CA 1
ATOM 1649 C C . THR A 1 216 ? 19.540 15.695 -32.301 1.00 61.94 216 THR A C 1
ATOM 1651 O O . THR A 1 216 ? 20.067 15.138 -33.259 1.00 61.94 216 THR A O 1
ATOM 1654 N N . GLU A 1 217 ? 19.502 17.021 -32.174 1.00 60.28 217 GLU A N 1
ATOM 1655 C CA . GLU A 1 217 ? 20.098 17.957 -33.131 1.00 60.28 217 GLU A CA 1
ATOM 1656 C C . GLU A 1 217 ? 21.616 17.742 -33.275 1.00 60.28 217 GLU A C 1
ATOM 1658 O O . GLU A 1 217 ? 22.155 17.762 -34.378 1.00 60.28 217 GLU A O 1
ATOM 1663 N N . LYS A 1 218 ? 22.307 17.417 -32.174 1.00 55.47 218 LYS A N 1
ATOM 1664 C CA . LYS A 1 218 ? 23.745 17.116 -32.184 1.00 55.47 218 LYS A CA 1
ATOM 1665 C C . LYS A 1 218 ? 24.088 15.724 -32.737 1.00 55.47 218 LYS A C 1
ATOM 1667 O O . LYS A 1 218 ? 25.136 15.577 -33.355 1.00 55.47 218 LYS A O 1
ATOM 1672 N N . SER A 1 219 ? 23.246 14.705 -32.526 1.00 51.53 219 SER A N 1
ATOM 1673 C CA . SER A 1 219 ? 23.526 13.322 -32.956 1.00 51.53 219 SER A CA 1
ATOM 1674 C C . SER A 1 219 ? 23.265 13.070 -34.438 1.00 51.53 219 SER A C 1
ATOM 1676 O O . SER A 1 219 ? 23.916 12.210 -35.021 1.00 51.53 219 SER A O 1
ATOM 1678 N N . VAL A 1 220 ? 22.345 13.815 -35.061 1.00 55.12 220 VAL A N 1
ATOM 1679 C CA . VAL A 1 220 ? 22.099 13.745 -36.516 1.00 55.12 220 VAL A CA 1
ATOM 1680 C C . VAL A 1 220 ? 23.353 14.135 -37.320 1.00 55.12 220 VAL A C 1
ATOM 1682 O O . VAL A 1 220 ? 23.520 13.674 -38.444 1.00 55.12 220 VAL A O 1
ATOM 1685 N N . ASN A 1 221 ? 24.289 14.879 -36.718 1.00 53.44 221 ASN A N 1
ATOM 1686 C CA . ASN A 1 221 ? 25.554 15.278 -37.344 1.00 53.44 221 ASN A CA 1
ATOM 1687 C C . ASN A 1 221 ? 26.694 14.247 -37.260 1.00 53.44 221 ASN A C 1
ATOM 1689 O O . ASN A 1 221 ? 27.737 14.455 -37.873 1.00 53.44 221 ASN A O 1
ATOM 1693 N N . THR A 1 222 ? 26.537 13.135 -36.541 1.00 50.03 222 THR A N 1
ATOM 1694 C CA . THR A 1 222 ? 27.563 12.079 -36.461 1.00 50.03 222 THR A CA 1
ATOM 1695 C C . THR A 1 222 ? 26.916 10.732 -36.741 1.00 50.03 222 THR A C 1
ATOM 1697 O O . THR A 1 222 ? 26.417 10.073 -35.829 1.00 50.03 222 THR A O 1
ATOM 1700 N N . GLY A 1 223 ? 26.873 10.355 -38.020 1.00 43.91 223 GLY A N 1
ATOM 1701 C CA . GLY A 1 223 ? 26.382 9.054 -38.469 1.00 43.91 223 GLY A CA 1
ATOM 1702 C C . GLY A 1 223 ? 27.194 7.904 -37.868 1.00 43.91 223 GLY A C 1
ATOM 1703 O O . GLY A 1 223 ? 28.418 7.992 -37.776 1.00 43.91 223 GLY A O 1
ATOM 1704 N N . SER A 1 224 ? 26.515 6.838 -37.441 1.00 46.66 224 SER A N 1
ATOM 1705 C CA . SER A 1 224 ? 27.160 5.623 -36.944 1.00 46.66 224 SER A CA 1
ATOM 1706 C C . SER A 1 224 ? 26.718 4.396 -37.734 1.00 46.66 224 SER A C 1
ATOM 1708 O O . SER A 1 224 ? 25.533 4.064 -37.815 1.00 46.66 224 SER A O 1
ATOM 1710 N N . ASP A 1 225 ? 27.717 3.724 -38.299 1.00 49.25 225 ASP A N 1
ATOM 1711 C CA . ASP A 1 225 ? 27.609 2.398 -38.884 1.00 49.25 225 ASP A CA 1
ATOM 1712 C C . ASP A 1 225 ? 27.231 1.367 -37.812 1.00 49.25 225 ASP A C 1
ATOM 1714 O O . ASP A 1 225 ? 27.758 1.344 -36.696 1.00 49.25 225 ASP A O 1
ATOM 1718 N N . THR A 1 226 ? 26.279 0.501 -38.149 1.00 58.41 226 THR A N 1
ATOM 1719 C CA . THR A 1 226 ? 25.836 -0.616 -37.308 1.00 58.41 226 THR A CA 1
ATOM 1720 C C . THR A 1 226 ? 26.910 -1.702 -37.247 1.00 58.41 226 THR A C 1
ATOM 1722 O O . THR A 1 226 ? 26.970 -2.581 -38.104 1.00 58.41 226 THR A O 1
ATOM 1725 N N . ASP A 1 227 ? 27.740 -1.643 -36.207 1.00 60.25 227 ASP A N 1
ATOM 1726 C CA . ASP A 1 227 ? 28.805 -2.608 -35.938 1.00 60.25 227 ASP A CA 1
ATOM 1727 C C . ASP A 1 227 ? 28.234 -3.971 -35.460 1.00 60.25 227 ASP A C 1
ATOM 1729 O O . ASP A 1 227 ? 27.514 -4.032 -34.452 1.00 60.25 227 ASP A O 1
ATOM 1733 N N . PRO A 1 228 ? 28.522 -5.095 -36.142 1.00 58.78 228 PRO A N 1
ATOM 1734 C CA . PRO A 1 228 ? 28.103 -6.437 -35.724 1.00 58.78 228 PRO A CA 1
ATOM 1735 C C . PRO A 1 228 ? 28.617 -6.857 -34.333 1.00 58.78 228 PRO A C 1
ATOM 1737 O O . PRO A 1 228 ? 28.014 -7.736 -33.706 1.00 58.78 228 PRO A O 1
ATOM 1740 N N . GLN A 1 229 ? 29.678 -6.228 -33.816 1.00 59.28 229 GLN A N 1
ATOM 1741 C CA . GLN A 1 229 ? 30.158 -6.423 -32.443 1.00 59.28 229 GLN A CA 1
ATOM 1742 C C . GLN A 1 229 ? 29.110 -5.961 -31.412 1.00 59.28 229 GLN A C 1
ATOM 1744 O O . GLN A 1 229 ? 28.770 -6.701 -30.484 1.00 59.28 229 GLN A O 1
ATOM 1749 N N . ALA A 1 230 ? 28.493 -4.798 -31.645 1.00 61.53 230 ALA A N 1
ATOM 1750 C CA . ALA A 1 230 ? 27.459 -4.230 -30.781 1.00 61.53 230 ALA A CA 1
ATOM 1751 C C . ALA A 1 230 ? 26.195 -5.108 -30.731 1.00 61.53 230 ALA A C 1
ATOM 1753 O O . ALA A 1 230 ? 25.543 -5.220 -29.691 1.00 61.53 230 ALA A O 1
ATOM 1754 N N . ALA A 1 231 ? 25.866 -5.793 -31.831 1.00 60.12 231 ALA A N 1
ATOM 1755 C CA . ALA A 1 231 ? 24.753 -6.742 -31.872 1.00 60.12 231 ALA A CA 1
ATOM 1756 C C . ALA A 1 231 ? 25.019 -8.001 -31.020 1.00 60.12 231 ALA A C 1
ATOM 1758 O O . ALA A 1 231 ? 24.109 -8.511 -30.361 1.00 60.12 231 ALA A O 1
ATOM 1759 N N . ARG A 1 232 ? 26.264 -8.499 -30.992 1.00 66.38 232 ARG A N 1
ATOM 1760 C CA . ARG A 1 232 ? 26.655 -9.652 -30.159 1.00 66.38 232 ARG A CA 1
ATOM 1761 C C . ARG A 1 232 ? 26.688 -9.299 -28.676 1.00 66.38 232 ARG A C 1
ATOM 1763 O O . ARG A 1 232 ? 26.192 -10.076 -27.861 1.00 66.38 232 ARG A O 1
ATOM 1770 N N . GLU A 1 233 ? 27.205 -8.125 -28.332 1.00 63.59 233 GLU A N 1
ATOM 1771 C CA . GLU A 1 233 ? 27.201 -7.613 -26.959 1.00 63.59 233 GLU A CA 1
ATOM 1772 C C . GLU A 1 233 ? 25.776 -7.370 -26.450 1.00 63.59 233 GLU A C 1
ATOM 1774 O O . GLU A 1 233 ? 25.447 -7.760 -25.329 1.00 63.59 233 GLU A O 1
ATOM 1779 N N . ALA A 1 234 ? 24.889 -6.836 -27.296 1.00 57.34 234 ALA A N 1
ATOM 1780 C CA . ALA A 1 234 ? 23.473 -6.690 -26.975 1.00 57.34 234 ALA A CA 1
ATOM 1781 C C . ALA A 1 234 ? 22.794 -8.045 -26.720 1.00 57.34 234 ALA A C 1
ATOM 1783 O O . ALA A 1 234 ? 22.030 -8.180 -25.764 1.00 57.34 234 ALA A O 1
ATOM 1784 N N . LEU A 1 235 ? 23.097 -9.075 -27.517 1.00 58.12 235 LEU A N 1
ATOM 1785 C CA . LEU A 1 235 ? 22.554 -10.420 -27.310 1.00 58.12 235 LEU A CA 1
ATOM 1786 C C . LEU A 1 235 ? 23.081 -11.066 -26.019 1.00 58.12 235 LEU A C 1
ATOM 1788 O O . LEU A 1 235 ? 22.304 -11.666 -25.276 1.00 58.12 235 LEU A O 1
ATOM 1792 N N . ALA A 1 236 ? 24.381 -10.945 -25.736 1.00 67.75 236 ALA A N 1
ATOM 1793 C CA . ALA A 1 236 ? 24.982 -11.439 -24.497 1.00 67.75 236 ALA A CA 1
ATOM 1794 C C . ALA A 1 236 ? 24.391 -10.730 -23.270 1.00 67.75 236 ALA A C 1
ATOM 1796 O O . ALA A 1 236 ? 24.086 -11.370 -22.263 1.00 67.75 236 ALA A O 1
ATOM 1797 N N . PHE A 1 237 ? 24.141 -9.426 -23.386 1.00 63.69 237 PHE A N 1
ATOM 1798 C CA . PHE A 1 237 ? 23.434 -8.645 -22.383 1.00 63.69 237 PHE A CA 1
ATOM 1799 C C . PHE A 1 237 ? 21.987 -9.124 -22.199 1.00 63.69 237 PHE A C 1
ATOM 1801 O O . PHE A 1 237 ? 21.576 -9.351 -21.065 1.00 63.69 237 PHE A O 1
ATOM 1808 N N . ILE A 1 238 ? 21.227 -9.354 -23.277 1.00 64.56 238 ILE A N 1
ATOM 1809 C CA . ILE A 1 238 ? 19.849 -9.873 -23.203 1.00 64.56 238 ILE A CA 1
ATOM 1810 C C . ILE A 1 238 ? 19.819 -11.260 -22.548 1.00 64.56 238 ILE A C 1
ATOM 1812 O O . ILE A 1 238 ? 19.010 -11.477 -21.650 1.00 64.56 238 ILE A O 1
ATOM 1816 N N . LYS A 1 239 ? 20.721 -12.175 -22.919 1.00 59.47 239 LYS A N 1
ATOM 1817 C CA . LYS A 1 239 ? 20.825 -13.499 -22.279 1.00 59.47 239 LYS A CA 1
ATOM 1818 C C . LYS A 1 239 ? 21.159 -13.387 -20.794 1.00 59.47 239 LYS A C 1
ATOM 1820 O O . LYS A 1 239 ? 20.447 -13.942 -19.966 1.00 59.47 239 LYS A O 1
ATOM 1825 N N . ALA A 1 240 ? 22.150 -12.567 -20.441 1.00 58.97 240 ALA A N 1
ATOM 1826 C CA . ALA A 1 240 ? 22.484 -12.300 -19.045 1.00 58.97 240 ALA A CA 1
ATOM 1827 C C . ALA A 1 240 ? 21.315 -11.659 -18.274 1.00 58.97 240 ALA A C 1
ATOM 1829 O O . ALA A 1 240 ? 21.175 -11.872 -17.073 1.00 58.97 240 ALA A O 1
ATOM 1830 N N . LEU A 1 241 ? 20.463 -10.875 -18.936 1.00 57.72 241 LEU A N 1
ATOM 1831 C CA . LEU A 1 241 ? 19.248 -10.319 -18.348 1.00 57.72 241 LEU A CA 1
ATOM 1832 C C . LEU A 1 241 ? 18.142 -11.368 -18.149 1.00 57.72 241 LEU A C 1
ATOM 1834 O O . LEU A 1 241 ? 17.379 -11.232 -17.189 1.00 57.72 241 LEU A O 1
ATOM 1838 N N . VAL A 1 242 ? 18.032 -12.363 -19.033 1.00 60.28 242 VAL A N 1
ATOM 1839 C CA . VAL A 1 242 ? 17.054 -13.461 -18.949 1.00 60.28 242 VAL A CA 1
ATOM 1840 C C . VAL A 1 242 ? 17.428 -14.421 -17.819 1.00 60.28 242 VAL A C 1
ATOM 1842 O O . VAL A 1 242 ? 16.646 -14.537 -16.876 1.00 60.28 242 VAL A O 1
ATOM 1845 N N . ASP A 1 243 ? 18.647 -14.968 -17.821 1.00 58.22 243 ASP A N 1
ATOM 1846 C CA . ASP A 1 243 ? 19.115 -15.939 -16.813 1.00 58.22 243 ASP A CA 1
ATOM 1847 C C . ASP A 1 243 ? 19.036 -15.371 -15.383 1.00 58.22 243 ASP A C 1
ATOM 1849 O O . ASP A 1 243 ? 18.669 -16.042 -14.418 1.00 58.22 243 ASP A O 1
ATOM 1853 N N . ARG A 1 244 ? 19.329 -14.072 -15.224 1.00 53.91 244 ARG A N 1
ATOM 1854 C CA . ARG A 1 244 ? 19.246 -13.386 -13.921 1.00 53.91 244 ARG A CA 1
ATOM 1855 C C . ARG A 1 244 ? 17.806 -13.171 -13.448 1.00 53.91 244 ARG A C 1
ATOM 1857 O O . ARG A 1 244 ? 17.584 -13.022 -12.247 1.00 53.91 244 ARG A O 1
ATOM 1864 N N . GLY A 1 245 ? 16.838 -13.112 -14.364 1.00 53.59 245 GLY A N 1
ATOM 1865 C CA . GLY A 1 245 ? 15.415 -13.014 -14.037 1.00 53.59 245 GLY A CA 1
ATOM 1866 C C . GLY A 1 245 ? 14.874 -14.294 -13.397 1.00 53.59 245 GLY A C 1
ATOM 1867 O O . GLY A 1 245 ? 14.113 -14.210 -12.434 1.00 53.59 245 GLY A O 1
ATOM 1868 N N . GLU A 1 246 ? 15.322 -15.454 -13.880 1.00 58.00 246 GLU A N 1
ATOM 1869 C CA . GLU A 1 246 ? 14.888 -16.778 -13.410 1.00 58.00 246 GLU A CA 1
ATOM 1870 C C . GLU A 1 246 ? 15.321 -17.041 -11.958 1.00 58.00 246 GLU A C 1
ATOM 1872 O O . GLU A 1 246 ? 14.519 -17.453 -11.119 1.00 58.00 246 GLU A O 1
ATOM 1877 N N . GLN A 1 247 ? 16.557 -16.682 -11.595 1.00 54.97 247 GLN A N 1
ATOM 1878 C CA . GLN A 1 247 ? 17.064 -16.912 -10.237 1.00 54.97 247 GLN A CA 1
ATOM 1879 C C . GLN A 1 247 ? 16.355 -16.062 -9.164 1.00 54.97 247 GLN A C 1
ATOM 1881 O O . GLN A 1 247 ? 16.098 -16.538 -8.057 1.00 54.97 247 GLN A O 1
ATOM 1886 N N . VAL A 1 248 ? 16.004 -14.813 -9.489 1.00 58.88 248 VAL A N 1
ATOM 1887 C CA . VAL A 1 248 ? 15.220 -13.925 -8.607 1.00 58.88 248 VAL A CA 1
ATOM 1888 C C . VAL A 1 248 ? 13.820 -14.493 -8.365 1.00 58.88 248 VAL A C 1
ATOM 1890 O O . VAL A 1 248 ? 13.291 -14.409 -7.254 1.00 58.88 248 VAL A O 1
ATOM 1893 N N . GLN A 1 249 ? 13.233 -15.102 -9.394 1.00 66.94 249 GLN A N 1
ATOM 1894 C CA . GLN A 1 249 ? 11.908 -15.700 -9.332 1.00 66.94 249 GLN A CA 1
ATOM 1895 C C . GLN A 1 249 ? 11.873 -16.934 -8.415 1.00 66.94 249 GLN A C 1
ATOM 1897 O O . GLN A 1 249 ? 10.894 -17.117 -7.692 1.00 66.94 249 GLN A O 1
ATOM 1902 N N . LEU A 1 250 ? 12.950 -17.727 -8.368 1.00 70.00 250 LEU A N 1
ATOM 1903 C CA . LEU A 1 250 ? 13.039 -18.912 -7.508 1.00 70.00 250 LEU A CA 1
ATOM 1904 C C . LEU A 1 250 ? 13.138 -18.550 -6.017 1.00 70.00 250 LEU A C 1
ATOM 1906 O O . LEU A 1 250 ? 12.418 -19.122 -5.197 1.00 70.00 250 LEU A O 1
ATOM 1910 N N . SER A 1 251 ? 13.976 -17.575 -5.649 1.00 76.50 251 SER A N 1
ATOM 1911 C CA . SER A 1 251 ? 14.071 -17.115 -4.254 1.00 76.50 251 SER A CA 1
ATOM 1912 C C . SER A 1 251 ? 12.788 -16.429 -3.779 1.00 76.50 251 SER A C 1
ATOM 1914 O O . SER A 1 251 ? 12.338 -16.688 -2.664 1.00 76.50 251 SER A O 1
ATOM 1916 N N . GLY A 1 252 ? 12.151 -15.620 -4.634 1.00 77.25 252 GLY A N 1
ATOM 1917 C CA . GLY A 1 252 ? 10.835 -15.042 -4.341 1.00 77.25 252 GLY A CA 1
ATOM 1918 C C . GLY A 1 252 ? 9.745 -16.108 -4.180 1.00 77.25 252 GLY A C 1
ATOM 1919 O O . GLY A 1 252 ? 8.935 -16.025 -3.258 1.00 77.25 252 GLY A O 1
ATOM 1920 N N . GLY A 1 253 ? 9.761 -17.146 -5.024 1.00 83.31 253 GLY A N 1
ATOM 1921 C CA . GLY A 1 253 ? 8.838 -18.277 -4.938 1.00 83.31 253 GLY A CA 1
ATOM 1922 C C . GLY A 1 253 ? 8.961 -19.054 -3.626 1.00 83.31 253 GLY A C 1
ATOM 1923 O O . GLY A 1 253 ? 7.948 -19.341 -2.992 1.00 83.31 253 GLY A O 1
ATOM 1924 N N . LEU A 1 254 ? 10.191 -19.309 -3.163 1.00 87.12 254 LEU A N 1
ATOM 1925 C CA . LEU A 1 254 ? 10.440 -19.986 -1.887 1.00 87.12 254 LEU A CA 1
ATOM 1926 C C . LEU A 1 254 ? 9.907 -19.188 -0.687 1.00 87.12 254 LEU A C 1
ATOM 1928 O O . LEU A 1 254 ? 9.311 -19.778 0.211 1.00 87.12 254 LEU A O 1
ATOM 1932 N N . LEU A 1 255 ? 10.092 -17.863 -0.681 1.00 88.38 255 LEU A N 1
ATOM 1933 C CA . LEU A 1 255 ? 9.581 -16.991 0.384 1.00 88.38 255 LEU A CA 1
ATOM 1934 C C . LEU A 1 255 ? 8.047 -16.938 0.402 1.00 88.38 255 LEU A C 1
ATOM 1936 O O . LEU A 1 255 ? 7.440 -16.965 1.469 1.00 88.38 255 LEU A O 1
ATOM 1940 N N . LEU A 1 256 ? 7.408 -16.894 -0.769 1.00 88.38 256 LEU A N 1
ATOM 1941 C CA . LEU A 1 256 ? 5.946 -16.937 -0.876 1.00 88.38 256 LEU A CA 1
ATOM 1942 C C . LEU A 1 256 ? 5.383 -18.293 -0.428 1.00 88.38 256 LEU A C 1
ATOM 1944 O O . LEU A 1 256 ? 4.376 -18.333 0.279 1.00 88.38 256 LEU A O 1
ATOM 1948 N N . LEU A 1 257 ? 6.055 -19.389 -0.797 1.00 92.19 257 LEU A N 1
ATOM 1949 C CA . LEU A 1 257 ? 5.697 -20.747 -0.393 1.00 92.19 257 LEU A CA 1
ATOM 1950 C C . LEU A 1 257 ? 5.773 -20.919 1.125 1.00 92.19 257 LEU A C 1
ATOM 1952 O O . LEU A 1 257 ? 4.794 -21.329 1.748 1.00 92.19 257 LEU A O 1
ATOM 1956 N N . SER A 1 258 ? 6.917 -20.578 1.722 1.00 91.00 258 SER A N 1
ATOM 1957 C CA . SER A 1 258 ? 7.117 -20.721 3.163 1.00 91.00 258 SER A CA 1
ATOM 1958 C C . SER A 1 258 ? 6.183 -19.812 3.956 1.00 91.00 258 SER A C 1
ATOM 1960 O O . SER A 1 258 ? 5.543 -20.282 4.892 1.00 91.00 258 SER A O 1
ATOM 1962 N N . GLY A 1 259 ? 6.034 -18.547 3.554 1.00 87.75 259 GLY A N 1
ATOM 1963 C CA . GLY A 1 259 ? 5.113 -17.617 4.203 1.00 87.75 259 GLY A CA 1
ATOM 1964 C C . GLY A 1 259 ? 3.663 -18.098 4.131 1.00 87.75 259 GLY A C 1
ATOM 1965 O O . GLY A 1 259 ? 2.961 -18.086 5.138 1.00 87.75 259 GLY A O 1
ATOM 1966 N N . GLY A 1 260 ? 3.214 -18.567 2.962 1.00 89.69 260 GLY A N 1
ATOM 1967 C CA . GLY A 1 260 ? 1.836 -19.022 2.765 1.00 89.69 260 GLY A CA 1
ATOM 1968 C C . GLY A 1 260 ? 1.495 -20.243 3.606 1.00 89.69 260 GLY A C 1
ATOM 1969 O O . GLY A 1 260 ? 0.418 -20.300 4.193 1.00 89.69 260 GLY A O 1
ATOM 1970 N N . LEU A 1 261 ? 2.429 -21.188 3.722 1.00 93.50 261 LEU A N 1
ATOM 1971 C CA . LEU A 1 261 ? 2.244 -22.381 4.544 1.00 93.50 261 LEU A CA 1
ATOM 1972 C C . LEU A 1 261 ? 2.324 -22.068 6.041 1.00 93.50 261 LEU A C 1
ATOM 1974 O O . LEU A 1 261 ? 1.426 -22.456 6.781 1.00 93.50 261 LEU A O 1
ATOM 1978 N N . LEU A 1 262 ? 3.355 -21.347 6.492 1.00 92.69 262 LEU A N 1
ATOM 1979 C CA . LEU A 1 262 ? 3.557 -21.056 7.916 1.00 92.69 262 LEU A CA 1
ATOM 1980 C C . LEU A 1 262 ? 2.407 -20.221 8.490 1.00 92.69 262 LEU A C 1
ATOM 1982 O O . LEU A 1 262 ? 1.790 -20.619 9.478 1.00 92.69 262 LEU A O 1
ATOM 1986 N N . TYR A 1 263 ? 2.072 -19.101 7.843 1.00 90.56 263 TYR A N 1
ATOM 1987 C CA . TYR A 1 263 ? 0.976 -18.245 8.297 1.00 90.56 263 TYR A CA 1
ATOM 1988 C C . TYR A 1 263 ? -0.398 -18.860 7.998 1.00 90.56 263 TYR A C 1
ATOM 1990 O O . TYR A 1 263 ? -1.334 -18.663 8.770 1.00 90.56 263 TYR A O 1
ATOM 1998 N N . GLY A 1 264 ? -0.530 -19.657 6.932 1.00 90.19 264 GLY A N 1
ATOM 1999 C CA . GLY A 1 264 ? -1.757 -20.401 6.642 1.00 90.19 264 GLY A CA 1
ATOM 2000 C C . GLY A 1 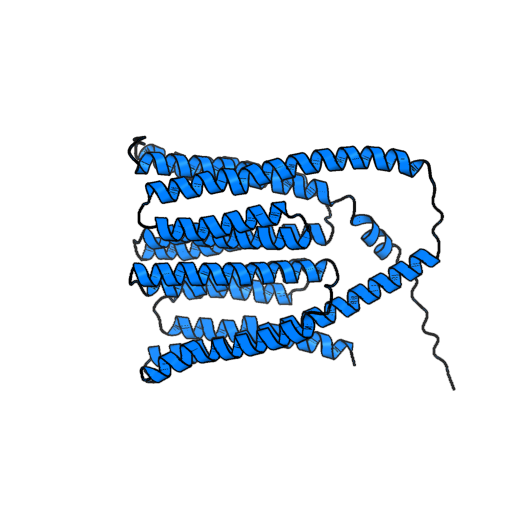264 ? -2.093 -21.407 7.744 1.00 90.19 264 GLY A C 1
ATOM 2001 O O . GLY A 1 264 ? -3.222 -21.417 8.239 1.00 90.19 264 GLY A O 1
ATOM 2002 N N . VAL A 1 265 ? -1.109 -22.196 8.188 1.00 91.44 265 VAL A N 1
ATOM 2003 C CA . VAL A 1 265 ? -1.259 -23.136 9.313 1.00 91.44 265 VAL A CA 1
ATOM 2004 C C . VAL A 1 265 ? -1.541 -22.389 10.614 1.00 91.44 265 VAL A C 1
ATOM 2006 O O . VAL A 1 265 ? -2.446 -22.776 11.349 1.00 91.44 265 VAL A O 1
ATOM 2009 N N . GLN A 1 266 ? -0.842 -21.280 10.872 1.00 90.81 266 GLN A N 1
ATOM 2010 C CA . GLN A 1 266 ? -1.096 -20.440 12.044 1.00 90.81 266 GLN A CA 1
ATOM 2011 C C . GLN A 1 266 ? -2.556 -19.971 12.116 1.00 90.81 266 GLN A C 1
ATOM 2013 O O . GLN A 1 266 ? -3.202 -20.101 13.161 1.00 90.81 266 GLN A O 1
ATO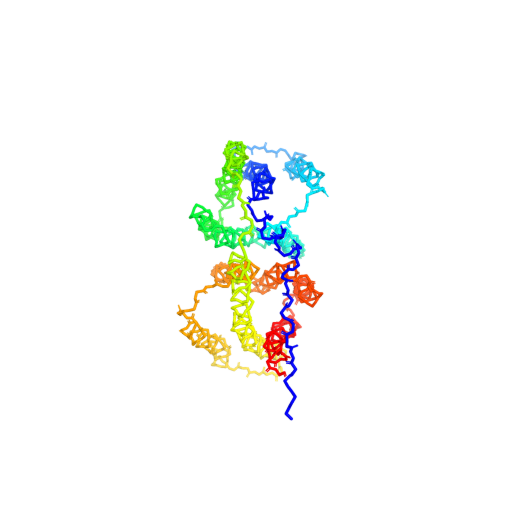M 2018 N N . CYS A 1 267 ? -3.081 -19.437 11.007 1.00 88.06 267 CYS A N 1
ATOM 2019 C CA . CYS A 1 267 ? -4.469 -18.992 10.905 1.00 88.06 267 CYS A CA 1
ATOM 2020 C C . CYS A 1 267 ? -5.453 -20.156 11.048 1.00 88.06 267 CYS A C 1
ATOM 2022 O O . CYS A 1 267 ? -6.473 -19.993 11.711 1.00 88.06 267 CYS A O 1
ATOM 2024 N N . LEU A 1 268 ? -5.138 -21.330 10.490 1.00 89.44 268 LEU A N 1
ATOM 2025 C CA . LEU A 1 268 ? -5.976 -22.523 10.622 1.00 89.44 268 LEU A CA 1
ATOM 2026 C C . LEU A 1 268 ? -6.099 -22.957 12.085 1.00 89.44 268 LEU A C 1
ATOM 2028 O O . LEU A 1 268 ? -7.208 -23.151 12.571 1.00 89.44 268 LEU A O 1
ATOM 2032 N N . LEU A 1 269 ? -4.975 -23.052 12.800 1.00 88.12 269 LEU A N 1
ATOM 2033 C CA . LEU A 1 269 ? -4.956 -23.421 14.218 1.00 88.12 269 LEU A CA 1
ATOM 2034 C C . LEU A 1 269 ? -5.739 -22.417 15.069 1.00 88.12 269 LEU A C 1
ATOM 2036 O O . LEU A 1 269 ? -6.516 -22.813 15.932 1.00 88.12 269 LEU A O 1
ATOM 2040 N N . HIS A 1 270 ? -5.591 -21.121 14.786 1.00 84.56 270 HIS A N 1
ATOM 2041 C CA . HIS A 1 270 ? -6.331 -20.073 15.489 1.00 84.56 270 HIS A CA 1
ATOM 2042 C C . HIS A 1 270 ? -7.839 -20.112 15.170 1.00 84.56 270 HIS A C 1
ATOM 2044 O O . HIS A 1 270 ? -8.663 -19.864 16.045 1.00 84.56 270 HIS A O 1
ATOM 2050 N N . GLY A 1 271 ? -8.215 -20.469 13.937 1.00 83.19 271 GLY A N 1
ATOM 2051 C CA . GLY A 1 271 ? -9.612 -20.665 13.542 1.00 83.19 271 GLY A CA 1
ATOM 2052 C C . GLY A 1 271 ? -10.252 -21.889 14.201 1.00 83.19 271 GLY A C 1
ATOM 2053 O O . GLY A 1 271 ? -11.388 -21.811 14.666 1.00 83.19 271 GLY A O 1
ATOM 2054 N N . LEU A 1 272 ? -9.515 -23.001 14.297 1.00 85.44 272 LEU A N 1
ATOM 2055 C CA . LEU A 1 272 ? -9.971 -24.213 14.986 1.00 85.44 272 LEU A CA 1
ATOM 2056 C C . LEU A 1 272 ? -10.189 -23.970 16.480 1.00 85.44 272 LEU A C 1
ATOM 2058 O O . LEU A 1 272 ? -11.169 -24.466 17.037 1.00 85.44 272 LEU A O 1
ATOM 2062 N N . ASP A 1 273 ? -9.331 -23.168 17.100 1.00 84.25 273 ASP A N 1
ATOM 2063 C CA . ASP A 1 273 ? -9.491 -22.767 18.494 1.00 84.25 273 ASP A CA 1
ATOM 2064 C C . ASP A 1 273 ? -10.704 -21.845 18.703 1.00 84.25 273 ASP A C 1
ATOM 2066 O O . ASP A 1 273 ? -11.559 -22.138 19.538 1.00 84.25 273 ASP A O 1
ATOM 2070 N N . MET A 1 274 ? -10.895 -20.828 17.848 1.00 78.94 274 MET A N 1
ATOM 2071 C CA . MET A 1 274 ? -12.110 -19.993 17.884 1.00 78.94 274 MET A CA 1
ATOM 2072 C C . MET A 1 274 ? -13.403 -20.789 17.650 1.00 78.94 274 MET A C 1
ATOM 2074 O O . MET A 1 274 ? -14.450 -20.418 18.173 1.00 78.94 274 MET A O 1
ATOM 2078 N N . SER A 1 275 ? -13.354 -21.878 16.875 1.00 81.50 275 SER A N 1
ATOM 2079 C CA . SER A 1 275 ? -14.510 -22.763 16.659 1.00 81.50 275 SER A CA 1
ATOM 2080 C C . SER A 1 275 ? -14.825 -23.680 17.851 1.00 81.50 275 SER A C 1
ATOM 2082 O O . SER A 1 275 ? -15.829 -24.387 17.827 1.00 81.50 275 SER A O 1
ATOM 2084 N N . GLY A 1 276 ? -13.965 -23.708 18.875 1.00 78.06 276 GLY A N 1
ATOM 2085 C CA . GLY A 1 276 ? -14.072 -24.603 20.029 1.00 78.06 276 GLY A CA 1
ATOM 2086 C C . GLY A 1 276 ? -13.648 -26.051 19.760 1.00 78.06 276 GLY A C 1
ATOM 2087 O O . GLY A 1 276 ? -13.717 -26.876 20.671 1.00 78.06 276 GLY A O 1
ATOM 2088 N N . SER A 1 277 ? -13.196 -26.365 18.539 1.00 80.75 277 SER A N 1
ATOM 2089 C CA . SER A 1 277 ? -12.758 -27.711 18.132 1.00 80.75 277 SER A CA 1
ATOM 2090 C C . SER A 1 277 ? -11.389 -28.084 18.707 1.00 80.75 277 SER A C 1
ATOM 2092 O O . SER A 1 277 ? -11.108 -29.256 18.948 1.00 80.75 277 SER A O 1
ATOM 2094 N N . LEU A 1 278 ? -10.534 -27.085 18.935 1.00 78.06 278 LEU A N 1
ATOM 2095 C CA . LEU A 1 278 ? -9.279 -27.209 19.669 1.00 78.06 278 LEU A CA 1
ATOM 2096 C C . LEU A 1 278 ? -9.354 -26.276 20.884 1.00 78.06 278 LEU A C 1
ATOM 2098 O O . LEU A 1 278 ? -9.952 -25.213 20.792 1.00 78.06 278 LEU A O 1
ATOM 2102 N N . ARG A 1 279 ? -8.760 -26.655 22.017 1.00 75.50 279 ARG A N 1
ATOM 2103 C CA . ARG A 1 279 ? -8.557 -25.738 23.148 1.00 75.50 279 ARG A CA 1
ATOM 2104 C C . ARG A 1 279 ? -7.068 -25.580 23.368 1.00 75.50 279 ARG A C 1
ATOM 2106 O O . ARG A 1 279 ? -6.436 -26.436 23.989 1.00 75.50 279 ARG A O 1
ATOM 2113 N N . MET A 1 280 ? -6.495 -24.519 22.821 1.00 73.88 280 MET A N 1
ATOM 2114 C CA . MET A 1 280 ? -5.105 -24.180 23.084 1.00 73.88 280 MET A CA 1
ATOM 2115 C C . MET A 1 280 ? -5.001 -23.527 24.467 1.00 73.88 280 MET A C 1
ATOM 2117 O O . MET A 1 280 ? -5.687 -22.564 24.781 1.00 73.88 280 MET A O 1
ATOM 2121 N N . GLY A 1 281 ? -4.132 -24.054 25.333 1.00 79.06 281 GLY A N 1
ATOM 2122 C CA . GLY A 1 281 ? -3.754 -23.340 26.556 1.00 79.06 281 GLY A CA 1
ATOM 2123 C C . GLY A 1 281 ? -2.975 -22.056 26.230 1.00 79.06 281 GLY A C 1
ATOM 2124 O O . GLY A 1 281 ? -2.544 -21.852 25.095 1.00 79.06 281 GLY A O 1
ATOM 2125 N N . ALA A 1 282 ? -2.702 -21.213 27.231 1.00 79.06 282 ALA A N 1
ATOM 2126 C CA . ALA A 1 282 ? -1.945 -19.964 2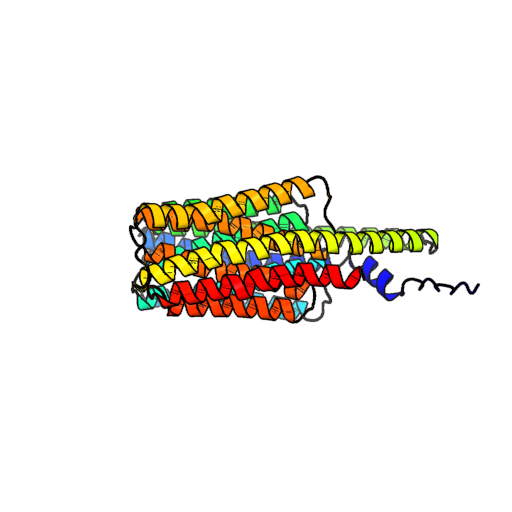7.049 1.00 79.06 282 ALA A CA 1
ATOM 2127 C C . ALA A 1 282 ? -0.584 -20.167 26.343 1.00 79.06 282 ALA A C 1
ATOM 2129 O O . ALA A 1 282 ? -0.207 -19.389 25.467 1.00 79.06 282 ALA A O 1
ATOM 2130 N N . LEU A 1 283 ? 0.121 -21.260 26.662 1.00 81.75 283 LEU A N 1
ATOM 2131 C CA . LEU A 1 283 ? 1.358 -21.649 25.973 1.00 81.75 283 LEU A CA 1
ATOM 2132 C C . LEU A 1 283 ? 1.121 -22.041 24.508 1.00 81.75 283 LEU A C 1
ATOM 2134 O O . LEU A 1 283 ? 1.939 -21.709 23.656 1.00 81.75 283 LEU A O 1
ATOM 2138 N N . GLY A 1 284 ? -0.001 -22.695 24.195 1.00 80.06 284 GLY A N 1
ATOM 2139 C CA . GLY A 1 284 ? -0.375 -23.047 22.823 1.00 80.06 284 GLY A CA 1
ATOM 2140 C C . GLY A 1 284 ? -0.606 -21.810 21.955 1.00 80.06 284 GLY A C 1
ATOM 2141 O O . GLY A 1 284 ? -0.090 -21.741 20.842 1.00 80.06 284 GLY A O 1
ATOM 2142 N N . HIS A 1 285 ? -1.275 -20.787 22.493 1.00 80.12 285 HIS A N 1
ATOM 2143 C CA . HIS A 1 285 ? -1.437 -19.502 21.806 1.00 80.12 285 HIS A CA 1
ATOM 2144 C C . HIS A 1 285 ? -0.106 -18.784 21.570 1.00 80.12 285 HIS A C 1
ATOM 2146 O O . HIS A 1 285 ? 0.117 -18.253 20.482 1.00 80.12 285 HIS A O 1
ATOM 2152 N N . LEU A 1 286 ? 0.786 -18.788 22.566 1.00 81.19 286 LEU A N 1
ATOM 2153 C CA . LEU A 1 286 ? 2.098 -18.155 22.456 1.00 81.19 286 LEU A CA 1
ATOM 2154 C C . LEU A 1 286 ? 2.970 -18.850 21.403 1.00 81.19 286 LEU A C 1
ATOM 2156 O O . LEU A 1 286 ? 3.552 -18.185 20.545 1.00 81.19 286 LEU A O 1
ATOM 2160 N N . ILE A 1 287 ? 3.013 -20.186 21.430 1.00 84.44 287 ILE A N 1
ATOM 2161 C CA . ILE A 1 287 ? 3.745 -20.991 20.447 1.00 84.44 287 ILE A CA 1
ATOM 2162 C C . ILE A 1 287 ? 3.166 -20.755 19.052 1.00 84.44 287 ILE A C 1
ATOM 2164 O O . ILE A 1 287 ? 3.920 -20.435 18.137 1.00 84.44 287 ILE A O 1
ATOM 2168 N N . ASN A 1 288 ? 1.842 -20.830 18.888 1.00 84.81 288 ASN A N 1
ATOM 2169 C CA . ASN A 1 288 ? 1.200 -20.604 17.594 1.00 84.81 288 ASN A CA 1
ATOM 2170 C C . ASN A 1 288 ? 1.431 -19.175 17.065 1.00 84.81 288 ASN A C 1
ATOM 2172 O O . ASN A 1 288 ? 1.549 -18.976 15.862 1.00 84.81 288 ASN A O 1
ATOM 2176 N N . GLY A 1 289 ? 1.528 -18.170 17.940 1.00 80.75 289 GLY A N 1
ATOM 2177 C CA . GLY A 1 289 ? 1.800 -16.788 17.536 1.00 80.75 289 GLY A CA 1
ATOM 2178 C C . GLY A 1 289 ? 3.255 -16.531 17.127 1.00 80.75 289 GLY A C 1
ATOM 2179 O O . GLY A 1 289 ? 3.512 -15.854 16.130 1.00 80.75 289 GLY A O 1
ATOM 2180 N N . ILE A 1 290 ? 4.216 -17.056 17.892 1.00 86.69 290 ILE A N 1
ATOM 2181 C CA . ILE A 1 290 ? 5.639 -16.714 17.746 1.00 86.69 290 ILE A CA 1
ATOM 2182 C C . ILE A 1 290 ? 6.359 -17.655 16.774 1.00 86.69 290 ILE A C 1
ATOM 2184 O O . ILE A 1 290 ? 7.169 -17.200 15.962 1.00 86.69 290 ILE A O 1
ATOM 2188 N N . LEU A 1 291 ? 6.068 -18.957 16.830 1.00 88.75 291 LEU A N 1
ATOM 2189 C CA . LEU A 1 291 ? 6.812 -19.978 16.091 1.00 88.75 291 LEU A CA 1
ATOM 2190 C C . LEU A 1 291 ? 6.804 -19.752 14.567 1.00 88.75 291 LEU A C 1
ATOM 2192 O O . LEU A 1 291 ? 7.889 -19.766 13.980 1.00 88.75 291 LEU A O 1
ATOM 2196 N N . PRO A 1 292 ? 5.660 -19.480 13.905 1.00 89.44 292 PRO A N 1
ATOM 2197 C CA . PRO A 1 292 ? 5.634 -19.265 12.456 1.00 89.44 292 PRO A CA 1
ATOM 2198 C C . PRO A 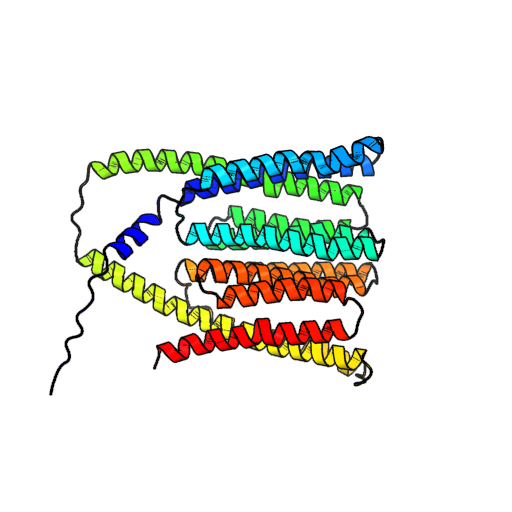1 292 ? 6.477 -18.059 12.035 1.00 89.44 292 PRO A C 1
ATOM 2200 O O . PRO A 1 292 ? 7.164 -18.108 11.017 1.00 89.44 292 PRO A O 1
ATOM 2203 N N . THR A 1 293 ? 6.495 -17.005 12.856 1.00 87.38 293 THR A N 1
ATOM 2204 C CA . THR A 1 293 ? 7.298 -15.804 12.605 1.00 87.38 293 THR A CA 1
ATOM 2205 C C . THR A 1 293 ? 8.790 -16.093 12.734 1.00 87.38 293 THR A C 1
ATOM 2207 O O . THR A 1 293 ? 9.553 -15.708 11.852 1.00 87.38 293 THR A O 1
ATOM 2210 N N . ILE A 1 294 ? 9.220 -16.816 13.776 1.00 91.00 294 ILE A N 1
ATOM 2211 C CA . ILE A 1 294 ? 10.628 -17.217 13.927 1.00 91.00 294 ILE A CA 1
ATOM 2212 C C . ILE A 1 294 ? 11.066 -18.075 12.736 1.00 91.00 294 ILE A C 1
ATOM 2214 O O . ILE A 1 294 ? 12.091 -17.788 12.118 1.00 91.00 294 ILE A O 1
ATOM 2218 N N . LEU A 1 295 ? 10.278 -19.092 12.373 1.00 91.94 295 LEU A N 1
ATOM 2219 C CA . LEU A 1 295 ? 10.587 -19.970 11.242 1.00 91.94 295 LEU A CA 1
ATOM 2220 C C . LEU A 1 295 ? 10.676 -19.188 9.927 1.00 91.94 295 LEU A C 1
ATOM 2222 O O . LEU A 1 295 ? 11.622 -19.373 9.159 1.00 91.94 295 LEU A O 1
ATOM 2226 N N . PHE A 1 296 ? 9.737 -18.272 9.684 1.00 89.00 296 PHE A N 1
ATOM 2227 C CA . PHE A 1 296 ? 9.755 -17.434 8.492 1.00 89.00 296 PHE A CA 1
ATOM 2228 C C . PHE A 1 296 ? 10.976 -16.506 8.460 1.00 89.00 296 PHE A C 1
ATOM 2230 O O . PHE A 1 296 ? 11.619 -16.389 7.418 1.00 89.00 296 PHE A O 1
ATOM 2237 N N . LEU A 1 297 ? 11.351 -15.899 9.591 1.00 89.62 297 LEU A N 1
ATOM 2238 C CA . LEU A 1 297 ? 12.539 -15.049 9.694 1.00 89.62 297 LEU A CA 1
ATOM 2239 C C . LEU A 1 297 ? 13.837 -15.825 9.467 1.00 89.62 297 LEU A C 1
ATOM 2241 O O . LEU A 1 297 ? 14.740 -15.300 8.816 1.00 89.62 297 LEU A O 1
ATOM 2245 N N . VAL A 1 298 ? 13.935 -17.067 9.947 1.00 92.19 298 VAL A N 1
ATOM 2246 C CA . VAL A 1 298 ? 15.079 -17.946 9.660 1.00 92.19 298 VAL A CA 1
ATOM 2247 C C . VAL A 1 298 ? 15.175 -18.205 8.158 1.00 92.19 298 VAL A C 1
ATOM 2249 O O . VAL A 1 298 ? 16.231 -17.979 7.569 1.00 92.19 298 VAL A O 1
ATOM 2252 N N . ILE A 1 299 ? 14.072 -18.597 7.511 1.00 90.44 299 ILE A N 1
ATOM 2253 C CA . ILE A 1 299 ? 14.043 -18.843 6.061 1.00 90.44 299 ILE A CA 1
ATOM 2254 C C . ILE A 1 299 ? 14.406 -17.570 5.289 1.00 90.44 299 ILE A C 1
ATOM 2256 O O . ILE A 1 299 ? 15.256 -17.612 4.399 1.00 90.44 299 ILE A O 1
ATOM 2260 N N . LEU A 1 300 ? 13.809 -16.432 5.650 1.00 87.00 300 LEU A N 1
ATOM 2261 C CA . LEU A 1 300 ? 14.099 -15.137 5.043 1.00 87.00 300 LEU A CA 1
ATOM 2262 C C . LEU A 1 300 ? 15.581 -14.780 5.184 1.00 87.00 300 LEU A C 1
ATOM 2264 O O . LEU A 1 300 ? 16.215 -14.419 4.197 1.00 87.00 300 LEU A O 1
ATOM 2268 N N . SER A 1 301 ? 16.149 -14.932 6.381 1.00 87.31 301 SER A N 1
ATOM 2269 C CA . SER A 1 301 ? 17.558 -14.631 6.658 1.00 87.31 301 SER A CA 1
ATOM 2270 C C . SER A 1 301 ? 18.494 -15.516 5.842 1.00 87.31 301 SER A C 1
ATOM 2272 O O . SER A 1 301 ? 19.445 -15.014 5.249 1.00 87.31 301 SER A O 1
ATOM 2274 N N . VAL A 1 302 ? 18.200 -16.816 5.743 1.00 89.31 302 VAL A N 1
ATOM 2275 C CA . VAL A 1 302 ? 18.975 -17.763 4.928 1.00 89.31 302 VAL A CA 1
ATOM 2276 C C . VAL A 1 302 ? 18.908 -17.393 3.445 1.00 89.31 302 VAL A C 1
ATOM 2278 O O . VAL A 1 302 ? 19.942 -17.362 2.777 1.00 89.31 302 VAL A O 1
ATOM 2281 N N . VAL A 1 303 ? 17.722 -17.071 2.919 1.00 85.50 303 VAL A N 1
ATOM 2282 C CA . VAL A 1 303 ? 17.547 -16.676 1.510 1.00 85.50 303 VAL A CA 1
ATOM 2283 C C . VAL A 1 303 ? 18.274 -15.364 1.214 1.00 85.50 303 VAL A C 1
ATOM 2285 O O . VAL A 1 303 ? 19.033 -15.292 0.247 1.00 85.50 303 VAL A O 1
ATOM 2288 N N . LEU A 1 304 ? 18.102 -14.347 2.063 1.00 82.88 304 LEU A N 1
ATOM 2289 C CA . LEU A 1 304 ? 18.780 -13.060 1.917 1.00 82.88 304 LEU A CA 1
ATOM 2290 C C . LEU A 1 304 ? 20.299 -13.213 2.012 1.00 82.88 304 LEU A C 1
ATOM 2292 O O . LEU A 1 304 ? 21.021 -12.631 1.206 1.00 82.88 304 LEU A O 1
ATOM 2296 N N . TRP A 1 305 ? 20.796 -14.027 2.946 1.00 85.06 305 TRP A N 1
ATOM 2297 C CA . TRP A 1 305 ? 22.225 -14.290 3.079 1.00 85.06 305 TRP A CA 1
ATOM 2298 C C . TRP A 1 305 ? 22.792 -15.001 1.847 1.00 85.06 305 TRP A C 1
ATOM 2300 O O . TRP A 1 305 ? 23.829 -14.587 1.327 1.00 85.06 305 TRP A O 1
ATOM 2310 N N . ARG A 1 306 ? 22.085 -16.012 1.327 1.00 83.75 306 ARG A N 1
ATOM 2311 C CA . ARG A 1 306 ? 22.466 -16.743 0.110 1.00 83.75 306 ARG A CA 1
ATOM 2312 C C . ARG A 1 306 ? 22.522 -15.840 -1.126 1.00 83.75 306 ARG A C 1
ATOM 2314 O O . ARG A 1 306 ? 23.364 -16.048 -2.001 1.00 83.75 306 ARG A O 1
ATOM 2321 N N . ASP A 1 307 ? 21.639 -14.847 -1.208 1.00 75.69 307 ASP A N 1
ATOM 2322 C CA . ASP A 1 307 ? 21.496 -13.999 -2.394 1.00 75.69 307 ASP A CA 1
ATOM 2323 C C . ASP A 1 307 ? 22.154 -12.612 -2.267 1.00 75.69 307 ASP A C 1
ATOM 2325 O O . ASP A 1 307 ? 22.204 -11.879 -3.254 1.00 75.69 307 ASP A O 1
ATOM 2329 N N . ARG A 1 308 ? 22.755 -12.267 -1.114 1.00 70.19 308 ARG A N 1
ATOM 2330 C CA . ARG A 1 308 ? 23.339 -10.932 -0.845 1.00 70.19 308 ARG A CA 1
ATOM 2331 C C . ARG A 1 308 ? 24.421 -10.476 -1.830 1.00 70.19 308 ARG A C 1
ATOM 2333 O O . ARG A 1 308 ? 24.654 -9.281 -1.970 1.00 70.19 308 ARG A O 1
ATOM 2340 N N . HIS A 1 309 ? 25.106 -11.410 -2.489 1.00 65.50 309 HIS A N 1
ATOM 2341 C CA . HIS A 1 309 ? 26.197 -11.115 -3.429 1.00 65.50 309 HIS A CA 1
ATOM 2342 C C . HIS A 1 309 ? 25.747 -11.085 -4.898 1.00 65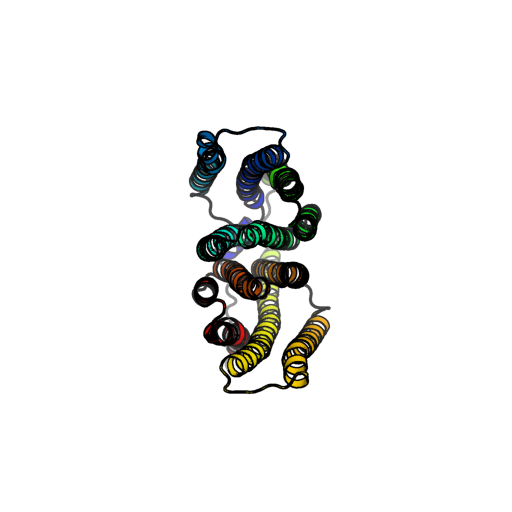.50 309 HIS A C 1
ATOM 2344 O O . HIS A 1 309 ? 26.580 -10.972 -5.796 1.00 65.50 309 HIS A O 1
ATOM 2350 N N . LYS A 1 310 ? 24.441 -11.193 -5.169 1.00 61.94 310 LYS A N 1
ATOM 2351 C CA . LYS A 1 310 ? 23.902 -11.289 -6.529 1.00 61.94 310 LYS A CA 1
ATOM 2352 C C . LYS A 1 310 ? 23.201 -9.985 -6.914 1.00 61.94 310 LYS A C 1
ATOM 2354 O O . LYS A 1 310 ? 22.110 -9.682 -6.440 1.00 61.94 310 LYS A O 1
ATOM 2359 N N . THR A 1 311 ? 23.824 -9.193 -7.786 1.00 49.16 311 THR A N 1
ATOM 2360 C CA . THR A 1 311 ? 23.300 -7.878 -8.198 1.00 49.16 311 THR A CA 1
ATOM 2361 C C . THR A 1 311 ? 22.139 -8.003 -9.198 1.00 49.16 311 THR A C 1
ATOM 2363 O O . THR A 1 311 ? 22.216 -8.741 -10.180 1.00 49.16 311 THR A O 1
ATOM 2366 N N . HIS A 1 312 ? 21.062 -7.251 -8.944 1.00 51.97 312 HIS A N 1
ATOM 2367 C CA . HIS A 1 312 ? 19.721 -7.446 -9.507 1.00 51.97 312 HIS A CA 1
ATOM 2368 C C . HIS A 1 312 ? 19.549 -7.283 -11.031 1.00 51.97 312 HIS A C 1
ATOM 2370 O O . HIS A 1 312 ? 20.176 -6.454 -11.692 1.00 51.97 312 HIS A O 1
ATOM 2376 N N . ALA A 1 313 ? 18.590 -8.077 -11.508 1.00 55.31 313 ALA A N 1
ATOM 2377 C CA . ALA A 1 313 ? 18.205 -8.457 -12.860 1.00 55.31 313 ALA A CA 1
ATOM 2378 C C . ALA A 1 313 ? 17.521 -7.373 -13.736 1.00 55.31 313 ALA A C 1
ATOM 2380 O O . ALA A 1 313 ? 17.551 -6.174 -13.458 1.00 55.31 313 ALA A O 1
ATOM 2381 N N . ASN A 1 314 ? 16.962 -7.825 -14.863 1.00 60.81 314 ASN A N 1
ATOM 2382 C CA . ASN A 1 314 ? 16.246 -7.075 -15.901 1.00 60.81 314 ASN A CA 1
ATOM 2383 C C . ASN A 1 314 ? 15.189 -6.064 -15.392 1.00 60.81 314 ASN A C 1
ATOM 2385 O O . ASN A 1 314 ? 14.701 -6.124 -14.265 1.00 60.81 314 ASN A O 1
ATOM 2389 N N . ALA A 1 315 ? 14.815 -5.089 -16.232 1.00 62.06 315 ALA A N 1
ATOM 2390 C CA . ALA A 1 315 ? 13.939 -3.980 -15.825 1.00 62.06 315 ALA A CA 1
ATOM 2391 C C . ALA A 1 315 ? 12.571 -4.426 -15.266 1.00 62.06 315 ALA A C 1
ATOM 2393 O O . ALA A 1 315 ? 12.053 -3.769 -14.366 1.00 62.06 315 ALA A O 1
ATOM 2394 N N . GLY A 1 316 ? 12.020 -5.540 -15.762 1.00 64.75 316 GLY A N 1
ATOM 2395 C CA . GLY A 1 316 ? 10.755 -6.107 -15.287 1.00 64.75 316 GLY A CA 1
ATOM 2396 C C . GLY A 1 316 ? 10.862 -6.736 -13.895 1.00 64.75 316 GLY A C 1
ATOM 2397 O O . GLY A 1 316 ? 10.081 -6.389 -13.013 1.00 64.75 316 GLY A O 1
ATOM 2398 N N . SER A 1 317 ? 11.858 -7.595 -13.658 1.00 70.19 317 SER A N 1
ATOM 2399 C CA . SER A 1 317 ? 12.061 -8.221 -12.340 1.00 70.19 317 SER A CA 1
ATOM 2400 C C . SER A 1 317 ? 12.438 -7.202 -11.267 1.00 70.19 317 SER A C 1
ATOM 2402 O O . SER A 1 317 ? 11.975 -7.311 -10.137 1.00 70.19 317 SER A O 1
ATOM 2404 N N . ARG A 1 318 ? 13.178 -6.139 -11.618 1.00 72.44 318 ARG A N 1
ATOM 2405 C CA . ARG A 1 318 ? 13.421 -5.012 -10.700 1.00 72.44 318 ARG A CA 1
ATOM 2406 C C . ARG A 1 318 ? 12.133 -4.339 -10.255 1.00 72.44 318 ARG A C 1
ATOM 2408 O O . ARG A 1 318 ? 12.017 -4.007 -9.083 1.00 72.44 318 ARG A O 1
ATOM 2415 N N . ALA A 1 319 ? 11.183 -4.132 -11.163 1.00 73.94 319 ALA A N 1
ATOM 2416 C CA . ALA A 1 319 ? 9.926 -3.493 -10.803 1.00 73.94 319 ALA A CA 1
ATOM 2417 C C . ALA A 1 319 ? 9.044 -4.396 -9.930 1.00 73.94 319 ALA A C 1
ATOM 2419 O O . ALA A 1 319 ? 8.451 -3.911 -8.973 1.00 73.94 319 ALA A O 1
ATOM 2420 N N . ILE A 1 320 ? 9.020 -5.703 -10.207 1.00 79.38 320 ILE A N 1
ATOM 2421 C CA . ILE A 1 320 ? 8.319 -6.689 -9.371 1.00 79.38 320 ILE A CA 1
ATOM 2422 C C . ILE A 1 320 ? 8.945 -6.747 -7.971 1.00 79.38 320 ILE A C 1
ATOM 2424 O O . ILE A 1 320 ? 8.232 -6.621 -6.981 1.00 79.38 320 ILE A O 1
ATOM 2428 N N . ASN A 1 321 ? 10.275 -6.842 -7.877 1.00 81.69 321 ASN A N 1
ATOM 2429 C CA . ASN A 1 321 ? 10.987 -6.828 -6.597 1.00 81.69 321 ASN A CA 1
ATOM 2430 C C . ASN A 1 321 ? 10.755 -5.528 -5.826 1.00 81.69 321 ASN A C 1
ATOM 2432 O O . ASN A 1 321 ? 10.562 -5.559 -4.617 1.00 81.69 321 ASN A O 1
ATOM 2436 N N . ALA A 1 322 ? 10.759 -4.386 -6.515 1.00 83.00 322 ALA A N 1
ATOM 2437 C CA . ALA A 1 322 ? 10.488 -3.094 -5.902 1.00 83.00 322 ALA A CA 1
ATOM 2438 C C . ALA A 1 322 ? 9.049 -3.009 -5.371 1.00 83.00 322 ALA A C 1
ATOM 2440 O O . ALA A 1 322 ? 8.843 -2.508 -4.269 1.00 83.00 322 ALA A O 1
ATOM 2441 N N . ALA A 1 323 ? 8.069 -3.530 -6.117 1.00 86.50 323 ALA A N 1
ATOM 2442 C CA . ALA A 1 323 ? 6.676 -3.580 -5.684 1.00 86.50 323 ALA A CA 1
ATOM 2443 C C . ALA A 1 323 ? 6.499 -4.471 -4.447 1.00 86.50 323 ALA A C 1
ATOM 2445 O O . ALA A 1 323 ? 5.977 -3.998 -3.443 1.00 86.50 323 ALA A O 1
ATOM 2446 N N . PHE A 1 324 ? 6.996 -5.713 -4.466 1.00 87.62 324 PHE A N 1
ATOM 2447 C CA . PHE A 1 324 ? 6.920 -6.609 -3.303 1.00 87.62 324 PHE A CA 1
ATOM 2448 C C . PHE A 1 324 ? 7.761 -6.124 -2.113 1.00 87.62 324 PHE A C 1
ATOM 2450 O O . PHE A 1 324 ? 7.345 -6.286 -0.970 1.00 87.62 324 PHE A O 1
ATOM 2457 N N . GLY A 1 325 ? 8.900 -5.470 -2.356 1.00 85.69 325 GLY A N 1
ATOM 2458 C CA . GLY A 1 325 ? 9.679 -4.799 -1.313 1.00 85.69 325 GLY A CA 1
ATOM 2459 C C . GLY A 1 325 ? 8.900 -3.654 -0.661 1.00 85.69 325 GLY A C 1
ATOM 2460 O O . GLY A 1 325 ? 8.884 -3.538 0.561 1.00 85.69 325 GLY A O 1
ATOM 2461 N N . GLY A 1 326 ? 8.184 -2.857 -1.463 1.00 86.69 326 GLY A N 1
ATOM 2462 C CA . GLY A 1 326 ? 7.251 -1.845 -0.966 1.00 86.69 326 GLY A CA 1
ATOM 2463 C C . GLY A 1 326 ? 6.111 -2.458 -0.153 1.00 86.69 326 GLY A C 1
ATOM 2464 O O . GLY A 1 326 ? 5.847 -1.995 0.951 1.00 86.69 326 GLY A O 1
ATOM 2465 N N . VAL A 1 327 ? 5.482 -3.526 -0.652 1.00 90.75 327 VAL A N 1
ATOM 2466 C CA . VAL A 1 327 ? 4.432 -4.276 0.064 1.00 90.75 327 VAL A CA 1
ATOM 2467 C C . VAL A 1 327 ? 4.939 -4.778 1.419 1.00 90.75 327 VAL A C 1
ATOM 2469 O O . VAL A 1 327 ? 4.270 -4.579 2.428 1.00 90.75 327 VAL A O 1
ATOM 2472 N N . GLY A 1 328 ? 6.140 -5.363 1.471 1.00 87.75 328 GLY A N 1
ATOM 2473 C CA . GLY A 1 328 ? 6.755 -5.824 2.718 1.00 87.75 328 GLY A CA 1
ATOM 2474 C C . GLY A 1 328 ? 7.039 -4.689 3.705 1.00 87.75 328 GLY A C 1
ATOM 2475 O O . GLY A 1 328 ? 6.764 -4.825 4.897 1.00 87.75 328 GLY A O 1
ATOM 2476 N N . LEU A 1 329 ? 7.527 -3.545 3.218 1.00 89.62 329 LEU A N 1
ATOM 2477 C CA . LEU A 1 329 ? 7.779 -2.375 4.060 1.00 89.62 329 LEU A CA 1
ATOM 2478 C C . LEU A 1 329 ? 6.475 -1.764 4.595 1.00 89.62 329 LEU A C 1
ATOM 2480 O O . LEU A 1 329 ? 6.372 -1.499 5.788 1.00 89.62 329 LEU A O 1
ATOM 2484 N N . ALA A 1 330 ? 5.449 -1.609 3.754 1.00 91.69 330 ALA A N 1
ATOM 2485 C CA . ALA A 1 330 ? 4.127 -1.186 4.216 1.00 91.69 330 ALA A CA 1
ATOM 2486 C C . ALA A 1 330 ? 3.520 -2.183 5.204 1.00 91.69 330 ALA A C 1
ATOM 2488 O O . ALA A 1 330 ? 2.920 -1.752 6.181 1.00 91.69 330 ALA A O 1
ATOM 2489 N N . ASN A 1 331 ? 3.720 -3.489 5.014 1.00 91.94 331 ASN A N 1
ATOM 2490 C CA . ASN A 1 331 ? 3.272 -4.497 5.968 1.00 91.94 331 ASN A CA 1
ATOM 2491 C C . ASN A 1 331 ? 3.893 -4.302 7.360 1.00 91.94 331 ASN A C 1
ATOM 2493 O O . ASN A 1 331 ? 3.178 -4.368 8.356 1.00 91.94 331 ASN A O 1
ATOM 2497 N N . LEU A 1 332 ? 5.194 -3.998 7.436 1.00 90.94 332 LEU A N 1
ATOM 2498 C CA . LEU A 1 332 ? 5.866 -3.696 8.704 1.00 90.94 332 LEU A CA 1
ATOM 2499 C C . LEU A 1 332 ? 5.226 -2.491 9.410 1.00 90.94 332 LEU A C 1
ATOM 2501 O O . LEU A 1 332 ? 4.873 -2.583 10.584 1.00 90.94 332 LEU A O 1
ATOM 2505 N N . PHE A 1 333 ? 5.032 -1.381 8.693 1.00 92.12 333 PHE A N 1
ATOM 2506 C CA . PHE A 1 333 ? 4.398 -0.189 9.262 1.00 92.12 333 PHE A CA 1
ATOM 2507 C C . PHE A 1 333 ? 2.940 -0.445 9.645 1.00 92.12 333 PHE A C 1
ATOM 2509 O O . PHE A 1 333 ? 2.536 -0.070 10.738 1.00 92.12 333 PHE A O 1
ATOM 2516 N N . MET A 1 334 ? 2.161 -1.129 8.805 1.00 91.50 334 MET A N 1
ATOM 2517 C CA . MET A 1 334 ? 0.783 -1.498 9.136 1.00 91.50 334 MET A CA 1
ATOM 2518 C C . MET A 1 334 ? 0.722 -2.366 10.394 1.00 91.50 334 MET A C 1
ATOM 2520 O O . MET A 1 334 ? -0.140 -2.133 11.232 1.00 91.50 334 MET A O 1
ATOM 2524 N N . ASN A 1 335 ? 1.640 -3.318 10.571 1.00 91.38 335 ASN A N 1
ATOM 2525 C CA . ASN A 1 335 ? 1.692 -4.137 11.780 1.00 91.38 335 ASN A CA 1
ATOM 2526 C C . ASN A 1 335 ? 1.923 -3.274 13.035 1.00 91.38 335 ASN A C 1
ATOM 2528 O O . ASN A 1 335 ? 1.189 -3.408 14.011 1.00 91.38 335 ASN A O 1
ATOM 2532 N N . LEU A 1 336 ? 2.860 -2.317 12.974 1.00 91.19 336 LEU A N 1
ATOM 2533 C CA . LEU A 1 336 ? 3.097 -1.357 14.060 1.00 91.19 336 LEU A CA 1
ATOM 2534 C C . LEU A 1 336 ? 1.864 -0.490 14.345 1.00 91.19 336 LEU A C 1
ATOM 2536 O O . LEU A 1 336 ? 1.490 -0.319 15.501 1.00 91.19 336 LEU A O 1
ATOM 2540 N N . VAL A 1 337 ? 1.217 0.028 13.300 1.00 90.50 337 VAL A N 1
ATOM 2541 C CA . VAL A 1 337 ? 0.032 0.889 13.406 1.00 90.50 337 VAL A CA 1
ATOM 2542 C C . VAL A 1 337 ? -1.148 0.144 14.006 1.00 90.50 337 VAL A C 1
ATOM 2544 O O . VAL A 1 337 ? -1.691 0.574 15.019 1.00 90.50 337 VAL A O 1
ATOM 2547 N N . PHE A 1 338 ? -1.554 -0.970 13.394 1.00 91.19 338 PHE A N 1
ATOM 2548 C CA . PHE A 1 338 ? -2.699 -1.745 13.860 1.00 91.19 338 PHE A CA 1
ATOM 2549 C C . PHE A 1 338 ? -2.417 -2.373 15.221 1.00 91.19 338 PHE A C 1
ATOM 2551 O O . PHE A 1 338 ? -3.325 -2.431 16.042 1.00 91.19 338 PHE A O 1
ATOM 2558 N N . GLY A 1 339 ? -1.176 -2.781 15.497 1.00 88.62 339 GLY A N 1
ATOM 2559 C CA . GLY A 1 339 ? -0.769 -3.290 16.806 1.00 88.62 339 GLY A CA 1
ATOM 2560 C C . GLY A 1 339 ? -0.867 -2.229 17.893 1.00 88.62 339 GLY A C 1
ATOM 2561 O O . GLY A 1 339 ? -1.516 -2.451 18.914 1.00 88.62 339 GLY A O 1
ATOM 2562 N N . TYR A 1 340 ? -0.299 -1.047 17.654 1.00 89.50 340 TYR A N 1
ATOM 2563 C CA . TYR A 1 340 ? -0.389 0.074 18.587 1.00 89.50 340 TYR A CA 1
ATOM 2564 C C . TYR A 1 340 ? -1.836 0.551 18.775 1.00 89.50 340 TYR A C 1
ATOM 2566 O O . TYR A 1 340 ? -2.283 0.749 19.906 1.00 89.50 340 TYR A O 1
ATOM 2574 N N . ALA A 1 341 ? -2.601 0.692 17.690 1.00 87.25 341 ALA A N 1
ATOM 2575 C CA . ALA A 1 341 ? -4.000 1.106 17.740 1.00 87.25 341 ALA A CA 1
ATOM 2576 C C . ALA A 1 341 ? -4.881 0.067 18.457 1.00 87.25 341 ALA A C 1
ATOM 2578 O O . ALA A 1 341 ? -5.707 0.438 19.287 1.00 87.25 341 ALA A O 1
ATOM 2579 N N . ALA A 1 342 ? -4.683 -1.230 18.206 1.00 87.62 342 ALA A N 1
ATOM 2580 C CA . ALA A 1 342 ? -5.413 -2.290 18.900 1.00 87.62 342 ALA A CA 1
ATOM 2581 C C . ALA A 1 342 ? -5.079 -2.324 20.399 1.00 87.62 342 ALA A C 1
ATOM 2583 O O . ALA A 1 342 ? -5.983 -2.470 21.222 1.00 87.62 342 ALA A O 1
ATOM 2584 N N . PHE A 1 343 ? -3.805 -2.135 20.764 1.00 87.38 343 PHE A N 1
ATOM 2585 C CA . PHE A 1 343 ? -3.370 -2.108 22.161 1.00 87.38 343 PHE A CA 1
ATOM 2586 C C . PHE A 1 343 ? -3.929 -0.899 22.922 1.00 87.38 343 PHE A C 1
ATOM 2588 O O . PHE A 1 343 ? -4.457 -1.042 24.023 1.00 87.38 343 PHE A O 1
ATOM 2595 N N . THR A 1 344 ? -3.856 0.292 22.324 1.00 85.19 344 THR A N 1
ATOM 2596 C CA . THR A 1 344 ? -4.326 1.537 22.952 1.00 85.19 344 THR A CA 1
ATOM 2597 C C . THR A 1 344 ? -5.847 1.607 23.055 1.00 85.19 344 THR A C 1
ATOM 2599 O O . THR A 1 344 ? -6.369 1.983 24.100 1.00 85.19 344 THR A O 1
ATOM 2602 N N . GLN A 1 345 ? -6.569 1.208 22.005 1.00 82.25 345 GLN A N 1
ATOM 2603 C CA . GLN A 1 345 ? -8.034 1.262 21.975 1.00 82.25 345 GLN A CA 1
ATOM 2604 C C . GLN A 1 345 ? -8.697 0.044 22.634 1.00 82.25 345 GLN A C 1
ATOM 2606 O O . GLN A 1 345 ? -9.907 0.052 22.832 1.00 82.25 345 GLN A O 1
ATOM 2611 N N . LYS A 1 346 ? -7.934 -1.012 22.960 1.00 83.38 346 LYS A N 1
ATOM 2612 C CA . LYS A 1 346 ? -8.434 -2.294 23.501 1.00 83.38 346 LYS A CA 1
ATOM 2613 C C . LYS A 1 346 ? -9.546 -2.929 22.650 1.00 83.38 346 LYS A C 1
ATOM 2615 O O . LYS A 1 346 ? -10.377 -3.681 23.154 1.00 83.38 346 LYS A O 1
ATOM 2620 N N . LEU A 1 347 ? -9.555 -2.633 21.351 1.00 81.88 347 LEU A N 1
ATOM 2621 C CA . LEU A 1 347 ? -10.535 -3.134 20.393 1.00 81.88 347 LEU A CA 1
ATOM 2622 C C . LEU A 1 347 ? -9.884 -4.192 19.511 1.00 81.88 347 LEU A C 1
ATOM 2624 O O . LEU A 1 347 ? -9.120 -3.875 18.598 1.00 81.88 347 LEU A O 1
ATOM 2628 N N . TRP A 1 348 ? -10.241 -5.454 19.750 1.00 82.25 348 TRP A N 1
ATOM 2629 C CA . TRP A 1 348 ? -9.766 -6.584 18.948 1.00 82.25 348 TRP A CA 1
ATOM 2630 C C . TRP A 1 348 ? -10.099 -6.437 17.456 1.00 82.25 348 TRP A C 1
ATOM 2632 O O . TRP A 1 348 ? -9.298 -6.800 16.596 1.00 82.25 348 TRP A O 1
ATOM 2642 N N . LEU A 1 349 ? -11.235 -5.807 17.140 1.00 85.06 349 LEU A N 1
ATOM 2643 C CA . LEU A 1 349 ? -11.660 -5.524 15.771 1.00 85.06 349 LEU A CA 1
ATOM 2644 C C . LEU A 1 349 ? -10.597 -4.768 14.955 1.00 85.06 349 LEU A C 1
ATOM 2646 O O . LEU A 1 349 ? -10.428 -5.045 13.771 1.00 85.06 349 LEU A O 1
ATOM 2650 N N . ILE A 1 350 ? -9.843 -3.854 15.579 1.00 86.88 350 ILE A N 1
ATOM 2651 C CA . ILE A 1 350 ? -8.776 -3.100 14.902 1.00 86.88 350 ILE A CA 1
ATOM 2652 C C . ILE A 1 350 ? -7.674 -4.048 14.424 1.00 86.88 350 ILE A C 1
ATOM 2654 O O . ILE A 1 350 ? -7.183 -3.910 13.307 1.00 86.88 350 ILE A O 1
ATOM 2658 N N . TRP A 1 351 ? -7.327 -5.060 15.219 1.00 88.12 351 TRP A N 1
ATOM 2659 C CA . TRP A 1 351 ? -6.352 -6.066 14.811 1.00 88.12 351 TRP A CA 1
ATOM 2660 C C . TRP A 1 351 ? -6.869 -6.934 13.655 1.00 88.12 351 TRP A C 1
ATOM 2662 O O . TRP A 1 351 ? -6.112 -7.288 12.754 1.00 88.12 351 TRP A O 1
ATOM 2672 N N . MET A 1 352 ? -8.175 -7.211 13.605 1.00 88.31 352 MET A N 1
ATOM 2673 C CA . MET A 1 352 ? -8.792 -7.922 12.478 1.00 88.31 352 MET A CA 1
ATOM 2674 C C . MET A 1 352 ? -8.853 -7.089 11.185 1.00 88.31 352 MET A C 1
ATOM 2676 O O . MET A 1 352 ? -9.021 -7.651 10.111 1.00 88.31 352 MET A O 1
ATOM 2680 N N . LEU A 1 353 ? -8.655 -5.769 11.230 1.00 90.94 353 LEU A N 1
ATOM 2681 C CA . LEU A 1 353 ? -8.551 -4.943 10.018 1.00 90.94 353 LEU A CA 1
ATOM 2682 C C . LEU A 1 353 ? -7.190 -5.057 9.318 1.00 90.94 353 LEU A C 1
ATOM 2684 O O . LEU A 1 353 ? -7.076 -4.780 8.116 1.00 90.94 353 LEU A O 1
ATOM 2688 N N . TYR A 1 354 ? -6.158 -5.494 10.041 1.00 91.88 354 TYR A N 1
ATOM 2689 C CA . TYR A 1 354 ? -4.817 -5.650 9.488 1.00 91.88 354 TYR A CA 1
ATOM 2690 C C . TYR A 1 354 ? -4.762 -6.694 8.357 1.00 91.88 354 TYR A C 1
ATOM 2692 O O . TYR A 1 354 ? -4.298 -6.337 7.272 1.00 91.88 354 TYR A O 1
ATOM 2700 N N . PRO A 1 355 ? -5.277 -7.937 8.507 1.00 92.00 355 PRO A N 1
ATOM 2701 C CA . PRO A 1 355 ? -5.230 -8.908 7.416 1.00 92.00 355 PRO A CA 1
ATOM 2702 C C . PRO A 1 355 ? -6.071 -8.502 6.201 1.00 92.00 355 PRO A C 1
ATOM 2704 O O . PRO A 1 355 ? -5.681 -8.817 5.080 1.00 92.00 355 PRO A O 1
ATOM 2707 N N . ILE A 1 356 ? -7.170 -7.758 6.386 1.00 92.81 356 ILE A N 1
ATOM 2708 C CA . ILE A 1 356 ? -7.947 -7.176 5.274 1.00 92.81 356 ILE A CA 1
ATOM 2709 C C . ILE A 1 356 ? -7.058 -6.226 4.460 1.00 92.81 356 ILE A C 1
ATOM 2711 O O . ILE A 1 356 ? -6.962 -6.343 3.235 1.00 92.81 356 ILE A O 1
ATOM 2715 N N . SER A 1 357 ? -6.354 -5.329 5.156 1.00 92.94 357 SER A N 1
ATOM 2716 C CA . SER A 1 357 ? -5.428 -4.369 4.545 1.00 92.94 357 SER A CA 1
ATOM 2717 C C . SER A 1 357 ? -4.265 -5.070 3.842 1.00 92.94 357 SER A C 1
ATOM 2719 O O . SER A 1 357 ? -3.907 -4.719 2.716 1.00 92.94 357 SER A O 1
ATOM 2721 N N . LEU A 1 358 ? -3.715 -6.113 4.469 1.00 93.00 358 LEU A N 1
ATOM 2722 C CA . LEU A 1 358 ? -2.652 -6.937 3.904 1.00 93.00 358 LEU A CA 1
ATOM 2723 C C . LEU A 1 358 ? -3.105 -7.677 2.640 1.00 93.00 358 LEU A C 1
ATOM 2725 O O . LEU A 1 358 ? -2.373 -7.681 1.654 1.00 93.00 358 LEU A O 1
ATOM 2729 N N . CYS A 1 359 ? -4.308 -8.257 2.631 1.00 93.81 359 CYS A N 1
ATOM 2730 C CA . CYS A 1 359 ? -4.855 -8.934 1.454 1.00 93.81 359 CYS A CA 1
ATOM 2731 C C . CYS A 1 359 ? -4.969 -7.972 0.273 1.00 93.81 359 CYS A C 1
ATOM 2733 O O . CYS A 1 359 ? -4.503 -8.278 -0.823 1.00 93.81 359 CYS A O 1
ATOM 2735 N N . ALA A 1 360 ? -5.516 -6.776 0.499 1.00 93.69 360 ALA A N 1
ATOM 2736 C CA . ALA A 1 360 ? -5.566 -5.763 -0.543 1.00 93.69 360 ALA A CA 1
ATOM 2737 C C . ALA A 1 360 ? -4.147 -5.415 -1.030 1.00 93.69 360 ALA A C 1
ATOM 2739 O O . ALA A 1 360 ? -3.906 -5.361 -2.239 1.00 93.69 360 ALA A O 1
ATOM 2740 N N . LEU A 1 361 ? -3.192 -5.221 -0.111 1.00 92.31 361 LEU A N 1
ATOM 2741 C CA . LEU A 1 361 ? -1.821 -4.818 -0.437 1.00 92.31 361 LEU A CA 1
ATOM 2742 C C . LEU A 1 361 ? -1.083 -5.887 -1.253 1.00 92.31 361 LEU A C 1
ATOM 2744 O O . LEU A 1 361 ? -0.396 -5.566 -2.224 1.00 92.31 361 LEU A O 1
ATOM 2748 N N . MET A 1 362 ? -1.294 -7.160 -0.923 1.00 92.44 362 MET A N 1
ATOM 2749 C CA . MET A 1 362 ? -0.817 -8.291 -1.717 1.00 92.44 362 MET A CA 1
ATOM 2750 C C . MET A 1 362 ? -1.471 -8.319 -3.101 1.00 92.44 362 MET A C 1
ATOM 2752 O O . MET A 1 362 ? -0.772 -8.512 -4.098 1.00 92.44 362 MET A O 1
ATOM 2756 N N . GLY A 1 363 ? -2.776 -8.046 -3.194 1.00 91.19 363 GLY A N 1
ATOM 2757 C CA . GLY A 1 363 ? -3.477 -7.872 -4.469 1.00 91.19 363 GLY A CA 1
ATOM 2758 C C . GLY A 1 363 ? -2.847 -6.780 -5.337 1.00 91.19 363 GLY A C 1
ATOM 2759 O O . GLY A 1 363 ? -2.614 -6.995 -6.528 1.00 91.19 363 GLY A O 1
ATOM 2760 N N . ALA A 1 364 ? -2.469 -5.649 -4.737 1.00 90.75 364 ALA A N 1
ATOM 2761 C CA . ALA A 1 364 ? -1.766 -4.567 -5.423 1.00 90.75 364 ALA A CA 1
ATOM 2762 C C . ALA A 1 364 ? -0.371 -4.991 -5.927 1.00 90.75 364 ALA A C 1
ATOM 2764 O O . ALA A 1 364 ? -0.027 -4.716 -7.077 1.00 90.75 364 ALA A O 1
ATOM 2765 N N . GLY A 1 365 ? 0.412 -5.720 -5.125 1.00 89.56 365 GLY A N 1
ATOM 2766 C CA . GLY A 1 365 ? 1.705 -6.272 -5.558 1.00 89.56 365 GLY A CA 1
ATOM 2767 C C . GLY A 1 365 ? 1.574 -7.240 -6.742 1.00 89.56 365 GLY A C 1
ATOM 2768 O O . GLY A 1 365 ? 2.292 -7.122 -7.741 1.00 89.56 365 GLY A O 1
ATOM 2769 N N . TRP A 1 366 ? 0.598 -8.150 -6.683 1.00 90.62 366 TRP A N 1
ATOM 2770 C CA . TRP A 1 366 ? 0.309 -9.096 -7.765 1.00 90.62 366 TRP A CA 1
ATOM 2771 C C . TRP A 1 366 ? -0.233 -8.424 -9.030 1.00 90.62 366 TRP A C 1
ATOM 2773 O O . TRP A 1 366 ? 0.065 -8.888 -10.131 1.00 90.62 366 TRP A O 1
ATOM 2783 N N . TYR A 1 367 ? -0.948 -7.302 -8.910 1.00 89.94 367 TYR A N 1
ATOM 2784 C CA . TYR A 1 367 ? -1.342 -6.491 -10.065 1.00 89.94 367 TYR A CA 1
ATOM 2785 C C . TYR A 1 367 ? -0.117 -5.982 -10.835 1.00 89.94 367 TYR A C 1
ATOM 2787 O O . TYR A 1 367 ? -0.054 -6.096 -12.061 1.00 89.94 367 TYR A O 1
ATOM 2795 N N . VAL A 1 368 ? 0.895 -5.471 -10.123 1.00 86.38 368 VAL A N 1
ATOM 2796 C CA . VAL A 1 368 ? 2.149 -5.028 -10.753 1.00 86.38 368 VAL A CA 1
ATOM 2797 C C . VAL A 1 368 ? 2.825 -6.191 -11.474 1.00 86.38 368 VAL A C 1
ATOM 2799 O O . VAL A 1 368 ? 3.250 -6.035 -12.621 1.00 86.38 368 VAL A O 1
ATOM 2802 N N . ALA A 1 369 ? 2.870 -7.371 -10.850 1.00 84.75 369 ALA A N 1
ATOM 2803 C CA . ALA A 1 369 ? 3.401 -8.577 -11.481 1.00 84.75 369 ALA A CA 1
ATOM 2804 C C . ALA A 1 369 ? 2.613 -8.972 -12.743 1.00 84.75 369 ALA A C 1
ATOM 2806 O O . ALA A 1 369 ? 3.224 -9.274 -13.770 1.00 84.75 369 ALA A O 1
ATOM 2807 N N . ALA A 1 370 ? 1.279 -8.903 -12.712 1.00 85.44 370 ALA A N 1
ATOM 2808 C CA . ALA A 1 370 ? 0.419 -9.208 -13.853 1.00 85.44 370 ALA A CA 1
ATOM 2809 C C . ALA A 1 370 ? 0.689 -8.281 -15.046 1.00 85.44 370 ALA A C 1
ATOM 2811 O O . ALA A 1 370 ? 0.910 -8.750 -16.165 1.00 85.44 370 ALA A O 1
ATOM 2812 N N . VAL A 1 371 ? 0.746 -6.967 -14.806 1.00 83.25 371 VAL A N 1
ATOM 2813 C CA . VAL A 1 371 ? 1.009 -5.974 -15.860 1.00 83.25 371 VAL A CA 1
ATOM 2814 C C . VAL A 1 371 ? 2.442 -6.083 -16.387 1.00 83.25 371 VAL A C 1
ATOM 2816 O O . VAL A 1 371 ? 2.673 -5.948 -17.593 1.00 83.25 371 VAL A O 1
ATOM 2819 N N . ALA A 1 372 ? 3.412 -6.351 -15.509 1.00 77.12 372 ALA A N 1
ATOM 2820 C CA . ALA A 1 372 ? 4.813 -6.494 -15.890 1.00 77.12 372 ALA A CA 1
ATOM 2821 C C . ALA A 1 372 ? 5.061 -7.756 -16.733 1.00 77.12 372 ALA A C 1
ATOM 2823 O O . ALA A 1 372 ? 5.775 -7.682 -17.734 1.00 77.12 372 ALA A O 1
ATOM 2824 N N . GLN A 1 373 ? 4.463 -8.892 -16.355 1.00 73.94 373 GLN A N 1
ATOM 2825 C CA . GLN A 1 373 ? 4.677 -10.188 -17.009 1.00 73.94 373 GLN A CA 1
ATOM 2826 C C . GLN A 1 373 ? 3.722 -10.464 -18.178 1.00 73.94 373 GLN A C 1
ATOM 2828 O O . GLN A 1 373 ? 4.019 -11.337 -18.989 1.00 73.94 373 GLN A O 1
ATOM 2833 N N . ARG A 1 374 ? 2.589 -9.751 -18.281 1.00 74.56 374 ARG A N 1
ATOM 2834 C CA . ARG A 1 374 ? 1.527 -9.982 -19.285 1.00 74.56 374 ARG A CA 1
ATOM 2835 C C . ARG A 1 374 ? 0.973 -11.413 -19.288 1.00 74.56 374 ARG A C 1
ATOM 2837 O O . ARG A 1 374 ? 0.604 -11.943 -20.332 1.00 74.56 374 ARG A O 1
ATOM 2844 N N . LYS A 1 375 ? 0.914 -12.043 -18.117 1.00 78.31 375 LYS A N 1
ATOM 2845 C CA . LYS A 1 375 ? 0.339 -13.382 -17.935 1.00 78.31 375 LYS A CA 1
ATOM 2846 C C . LYS A 1 375 ? -1.019 -13.261 -17.242 1.00 78.31 375 LYS A C 1
ATOM 2848 O O . LYS A 1 375 ? -1.211 -12.370 -16.420 1.00 78.31 375 LYS A O 1
ATOM 2853 N N . LEU A 1 376 ? -1.945 -14.170 -17.555 1.00 84.38 376 LEU A N 1
ATOM 2854 C CA . LEU A 1 376 ? -3.262 -14.227 -16.903 1.00 84.38 376 LEU A CA 1
ATOM 2855 C C . LEU A 1 376 ? -3.169 -14.745 -15.466 1.00 84.38 376 LEU A C 1
ATOM 2857 O O . LEU A 1 376 ? -3.894 -14.294 -14.589 1.00 84.38 376 LEU A O 1
ATOM 2861 N N . TRP A 1 377 ? -2.238 -15.661 -15.207 1.00 86.31 377 TRP A N 1
ATOM 2862 C CA . TRP A 1 377 ? -2.108 -16.298 -13.903 1.00 86.31 377 TRP A CA 1
ATOM 2863 C C . TRP A 1 377 ? -1.858 -15.310 -12.731 1.00 86.31 377 TRP A C 1
ATOM 2865 O O . TRP A 1 377 ? -2.622 -15.365 -11.768 1.00 86.31 377 TRP A O 1
ATOM 2875 N N . PRO A 1 378 ? -0.912 -14.343 -12.788 1.00 86.06 378 PRO A N 1
ATOM 2876 C CA . PRO A 1 378 ? -0.745 -13.361 -11.711 1.00 86.06 378 PRO A CA 1
ATOM 2877 C C . PRO A 1 378 ? -1.963 -12.433 -11.561 1.00 86.06 378 PRO A C 1
ATOM 2879 O O . PRO A 1 378 ? -2.226 -11.933 -10.470 1.00 86.06 378 PRO A O 1
ATOM 2882 N N . ALA A 1 379 ? -2.727 -12.213 -12.641 1.00 87.56 379 ALA A N 1
ATOM 2883 C CA . ALA A 1 379 ? -3.964 -11.435 -12.596 1.00 87.56 379 ALA A CA 1
ATOM 2884 C C . ALA A 1 379 ? -5.072 -12.176 -11.831 1.00 87.56 379 ALA A C 1
ATOM 2886 O O . ALA A 1 379 ? -5.797 -11.551 -11.061 1.00 87.56 379 ALA A O 1
ATOM 2887 N N . LEU A 1 380 ? -5.166 -13.504 -11.979 1.00 91.69 380 LEU A N 1
ATOM 2888 C CA . LEU A 1 380 ? -6.085 -14.331 -11.189 1.00 91.69 380 LEU A CA 1
ATOM 2889 C C . LEU A 1 380 ? -5.728 -14.300 -9.700 1.00 91.69 380 LEU A C 1
ATOM 2891 O O . LEU A 1 380 ? -6.614 -14.142 -8.865 1.00 91.69 380 LEU A O 1
ATOM 2895 N N . VAL A 1 381 ? -4.436 -14.382 -9.363 1.00 92.81 381 VAL A N 1
ATOM 2896 C CA . VAL A 1 381 ? -3.969 -14.269 -7.970 1.00 92.81 381 VAL A CA 1
ATOM 2897 C C . VAL A 1 381 ? -4.307 -12.890 -7.394 1.00 92.81 381 VAL A C 1
ATOM 2899 O O . VAL A 1 381 ? -4.847 -12.795 -6.296 1.00 92.81 381 VAL A O 1
ATOM 2902 N N . CYS A 1 382 ? -4.057 -11.821 -8.156 1.00 92.38 382 CYS A N 1
ATOM 2903 C CA . CYS A 1 382 ? -4.443 -10.452 -7.808 1.00 92.38 382 CYS A CA 1
ATOM 2904 C C . CYS A 1 382 ? -5.950 -10.324 -7.521 1.00 92.38 382 CYS A C 1
ATOM 2906 O O . CYS A 1 382 ? -6.334 -9.814 -6.466 1.00 92.38 382 CYS A O 1
ATOM 2908 N N . ALA A 1 383 ? -6.800 -10.828 -8.421 1.00 93.81 383 ALA A N 1
ATOM 2909 C CA . ALA A 1 383 ? -8.248 -10.821 -8.238 1.00 93.81 383 ALA A CA 1
ATOM 2910 C C . ALA A 1 383 ? -8.664 -11.607 -6.985 1.00 93.81 383 ALA A C 1
ATOM 2912 O O . ALA A 1 383 ? -9.466 -11.113 -6.195 1.00 93.81 383 ALA A O 1
ATOM 2913 N N . GLY A 1 384 ? -8.064 -12.780 -6.755 1.00 94.44 384 GLY A N 1
ATOM 2914 C CA . GLY A 1 384 ? -8.299 -13.586 -5.558 1.00 94.44 384 GLY A CA 1
ATOM 2915 C C . GLY A 1 384 ? -7.996 -12.828 -4.263 1.00 94.44 384 GLY A C 1
ATOM 2916 O O . GLY A 1 384 ? -8.783 -12.890 -3.321 1.00 94.44 384 GLY A O 1
ATOM 2917 N N . TRP A 1 385 ? -6.903 -12.062 -4.217 1.00 95.81 385 TRP A N 1
ATOM 2918 C CA . TRP A 1 385 ? -6.535 -11.267 -3.041 1.00 95.81 385 TRP A CA 1
ATOM 2919 C C . TRP A 1 385 ? -7.524 -10.134 -2.755 1.00 95.81 385 TRP A C 1
ATOM 2921 O O . TRP A 1 385 ? -7.902 -9.928 -1.601 1.00 95.81 385 TRP A O 1
ATOM 2931 N N . PHE A 1 386 ? -7.995 -9.431 -3.789 1.00 94.62 386 PHE A N 1
ATOM 2932 C CA . PHE A 1 386 ? -9.016 -8.394 -3.616 1.00 94.62 386 PHE A CA 1
ATOM 2933 C C . PHE A 1 386 ? -10.368 -8.974 -3.193 1.00 94.62 386 PHE A C 1
ATOM 2935 O O . PHE A 1 386 ? -11.003 -8.430 -2.291 1.00 94.62 386 PHE A O 1
ATOM 2942 N N . VAL A 1 387 ? -10.780 -10.103 -3.778 1.00 95.69 387 VAL A N 1
ATOM 2943 C CA . VAL A 1 387 ? -11.991 -10.825 -3.356 1.00 95.69 387 VAL A CA 1
ATOM 2944 C C . VAL A 1 387 ? -11.865 -11.268 -1.899 1.00 95.69 387 VAL A C 1
ATOM 2946 O O . VAL A 1 387 ? -12.782 -11.045 -1.114 1.00 95.69 387 VAL A O 1
ATOM 2949 N N . THR A 1 388 ? -10.710 -11.811 -1.508 1.00 95.19 388 THR A N 1
ATOM 2950 C CA . THR A 1 388 ? -10.436 -12.207 -0.119 1.00 95.19 388 THR A CA 1
ATOM 2951 C C . THR A 1 388 ? -10.567 -11.019 0.832 1.00 95.19 388 THR A C 1
ATOM 2953 O O . THR A 1 388 ? -11.227 -11.146 1.856 1.00 95.19 388 THR A O 1
ATOM 2956 N N . ALA A 1 389 ? -10.016 -9.847 0.494 1.00 94.25 389 ALA A N 1
ATOM 2957 C CA . ALA A 1 389 ? -10.138 -8.653 1.335 1.00 94.25 389 ALA A CA 1
ATOM 2958 C C . ALA A 1 389 ? -11.609 -8.268 1.592 1.00 94.25 389 ALA A C 1
ATOM 2960 O O . ALA A 1 389 ? -11.988 -7.977 2.726 1.00 94.25 389 ALA A O 1
ATOM 2961 N N . VAL A 1 390 ? -12.455 -8.326 0.558 1.00 94.56 390 VAL A N 1
ATOM 2962 C CA . VAL A 1 390 ? -13.895 -8.044 0.679 1.00 94.56 390 VAL A CA 1
ATOM 2963 C C . VAL A 1 390 ? -14.614 -9.120 1.499 1.00 94.56 390 VAL A C 1
ATOM 2965 O O . VAL A 1 390 ? -15.408 -8.790 2.379 1.00 94.56 390 VAL A O 1
ATOM 2968 N N . LEU A 1 391 ? -14.310 -10.402 1.267 1.00 94.00 391 LEU A N 1
ATOM 2969 C CA . LEU A 1 391 ? -14.888 -11.516 2.027 1.00 94.00 391 LEU A CA 1
ATOM 2970 C C . LEU A 1 391 ? -14.527 -11.446 3.516 1.00 94.00 391 LEU A C 1
ATOM 2972 O O . LEU A 1 391 ? -15.389 -11.659 4.364 1.00 94.00 391 LEU A O 1
ATOM 2976 N N . LEU A 1 392 ? -13.279 -11.103 3.838 1.00 93.06 392 LEU A N 1
ATOM 2977 C CA . LEU A 1 392 ? -12.819 -10.923 5.214 1.00 93.06 392 LEU A CA 1
ATOM 2978 C C . LEU A 1 392 ? -13.515 -9.745 5.900 1.00 93.06 392 LEU A C 1
ATOM 2980 O O . LEU A 1 392 ? -13.890 -9.860 7.063 1.00 93.06 392 LEU A O 1
ATOM 2984 N N . ALA A 1 393 ? -13.741 -8.640 5.185 1.00 90.88 393 ALA A N 1
ATOM 2985 C CA . ALA A 1 393 ? -14.502 -7.512 5.716 1.00 90.88 393 ALA A CA 1
ATOM 2986 C C . ALA A 1 393 ? -15.963 -7.885 6.011 1.00 90.88 393 ALA A C 1
ATOM 2988 O O . ALA A 1 393 ? -16.517 -7.446 7.017 1.00 90.88 393 ALA A O 1
ATOM 2989 N N . TRP A 1 394 ? -16.578 -8.722 5.170 1.00 91.56 394 TRP A N 1
ATOM 2990 C CA . TRP A 1 394 ? -17.930 -9.231 5.411 1.00 91.56 394 TRP A CA 1
ATOM 2991 C C . TRP A 1 394 ? -17.972 -10.203 6.600 1.00 91.56 394 TRP A C 1
ATOM 2993 O O . TRP A 1 394 ? -18.866 -10.121 7.439 1.00 91.56 394 TRP A O 1
ATOM 3003 N N . ARG A 1 395 ? -16.993 -11.104 6.715 1.00 91.31 395 ARG A N 1
ATOM 3004 C CA . ARG A 1 395 ? -16.948 -12.154 7.747 1.00 91.31 395 ARG A CA 1
ATOM 3005 C C . ARG A 1 395 ? -16.159 -11.769 8.997 1.00 91.31 395 ARG A C 1
ATOM 3007 O O . ARG A 1 395 ? -15.745 -12.649 9.749 1.00 91.31 395 ARG A O 1
ATOM 3014 N N . VAL A 1 396 ? -15.943 -10.481 9.245 1.00 87.88 396 VAL A N 1
ATOM 3015 C CA . VAL A 1 396 ? -15.188 -10.024 10.417 1.00 87.88 396 VAL A CA 1
ATOM 3016 C C . VAL A 1 396 ? -15.832 -10.521 11.722 1.00 87.88 396 VAL A C 1
ATOM 3018 O O . VAL A 1 396 ? -17.052 -10.636 11.812 1.00 87.88 396 VAL A O 1
ATOM 3021 N N . GLU A 1 397 ? -15.007 -10.847 12.720 1.00 82.88 397 GLU A N 1
ATOM 3022 C CA . GLU A 1 397 ? -15.413 -11.400 14.031 1.00 82.88 397 GLU A CA 1
ATOM 3023 C C . GLU A 1 397 ? -16.114 -12.775 13.995 1.00 82.88 397 GLU A C 1
ATOM 3025 O O . GLU A 1 397 ? -16.614 -13.236 15.017 1.00 82.88 397 GLU A O 1
ATOM 3030 N N . THR A 1 398 ? -16.113 -13.474 12.855 1.00 85.19 398 THR A N 1
ATOM 3031 C CA . THR A 1 398 ? -16.618 -14.857 12.753 1.00 85.19 398 THR A CA 1
ATOM 3032 C C . THR A 1 398 ? -15.466 -15.868 12.683 1.00 85.19 398 THR A C 1
ATOM 3034 O O . THR A 1 398 ? -14.388 -15.521 12.198 1.00 85.19 398 THR A O 1
ATOM 3037 N N . PRO A 1 399 ? -15.651 -17.135 13.104 1.00 80.94 399 PRO A N 1
ATOM 3038 C CA . PRO A 1 399 ? -14.612 -18.165 12.964 1.00 80.94 399 PRO A CA 1
ATOM 3039 C C . PRO A 1 399 ? -14.252 -18.440 11.492 1.00 80.94 399 PRO A C 1
ATOM 3041 O O . PRO A 1 399 ? -13.106 -18.768 11.178 1.00 80.94 399 PRO A O 1
ATOM 3044 N N . GLU A 1 400 ? -15.199 -18.227 10.572 1.00 88.19 400 GLU A N 1
ATOM 3045 C CA . GLU A 1 400 ? -14.978 -18.329 9.125 1.00 88.19 400 GLU A CA 1
ATOM 3046 C C . GLU A 1 400 ? -13.898 -17.355 8.629 1.00 88.19 400 GLU A C 1
ATOM 3048 O O . GLU A 1 400 ? -13.201 -17.661 7.663 1.00 88.19 400 GLU A O 1
ATOM 3053 N N . TYR A 1 401 ? -13.702 -16.220 9.311 1.00 89.88 401 TYR A N 1
ATOM 3054 C CA . TYR A 1 401 ? -12.675 -15.228 8.985 1.00 89.88 401 TYR A CA 1
ATOM 3055 C C . TYR A 1 401 ? -11.281 -15.855 8.859 1.00 89.88 401 TYR A C 1
ATOM 3057 O O . TYR A 1 401 ? -10.569 -15.649 7.875 1.00 89.88 401 TYR A O 1
ATOM 3065 N N . LEU A 1 402 ? -10.889 -16.652 9.857 1.00 89.12 402 LEU A N 1
ATOM 3066 C CA . LEU A 1 402 ? -9.555 -17.246 9.923 1.00 89.12 402 LEU A CA 1
ATOM 3067 C C . LEU A 1 402 ? -9.395 -18.409 8.944 1.00 89.12 402 LEU A C 1
ATOM 3069 O O . LEU A 1 402 ? -8.301 -18.608 8.415 1.00 89.12 402 LEU A O 1
ATOM 3073 N N . LEU A 1 403 ? -10.482 -19.127 8.647 1.00 89.56 403 LEU A N 1
ATOM 3074 C CA . LEU A 1 403 ? -10.495 -20.184 7.634 1.00 89.56 403 LEU A CA 1
ATOM 3075 C C . LEU A 1 403 ? -10.344 -19.608 6.223 1.00 89.56 403 LEU A C 1
ATOM 3077 O O . LEU A 1 403 ? -9.522 -20.101 5.451 1.00 89.56 403 LEU A O 1
ATOM 3081 N N . ILE A 1 404 ? -11.074 -18.534 5.905 1.00 92.94 404 ILE A N 1
ATOM 3082 C CA . ILE A 1 404 ? -10.947 -17.819 4.627 1.00 92.94 404 ILE A CA 1
ATOM 3083 C C . ILE A 1 404 ? -9.520 -17.291 4.470 1.00 92.94 404 ILE A C 1
ATOM 3085 O O . ILE A 1 404 ? -8.902 -17.493 3.425 1.00 92.94 404 ILE A O 1
ATOM 3089 N N . LEU A 1 405 ? -8.968 -16.666 5.515 1.00 92.81 405 LEU A N 1
ATOM 3090 C CA . LEU A 1 405 ? -7.602 -16.145 5.493 1.00 92.81 405 LEU A CA 1
ATOM 3091 C C . LEU A 1 405 ? -6.558 -17.262 5.331 1.00 92.81 405 LEU A C 1
ATOM 3093 O O . LEU A 1 405 ? -5.637 -17.121 4.530 1.00 92.81 405 LEU A O 1
ATOM 3097 N N . SER A 1 406 ? -6.713 -18.381 6.043 1.00 92.06 406 SER A N 1
ATOM 3098 C CA . SER A 1 406 ? -5.835 -19.550 5.916 1.00 92.06 406 SER A CA 1
ATOM 3099 C C . SER A 1 406 ? -5.863 -20.123 4.497 1.00 92.06 406 SER A C 1
ATOM 3101 O O . SER A 1 406 ? -4.813 -20.287 3.868 1.00 92.06 406 SER A O 1
ATOM 3103 N N . GLY A 1 407 ? -7.064 -20.342 3.951 1.00 93.06 407 GLY A N 1
ATOM 3104 C CA . GLY A 1 407 ? -7.251 -20.810 2.581 1.00 93.06 407 GLY A CA 1
ATOM 3105 C C . GLY A 1 407 ? -6.633 -19.857 1.560 1.00 93.06 407 GLY A C 1
ATOM 3106 O O . GLY A 1 407 ? -5.934 -20.303 0.652 1.00 93.06 407 GLY A O 1
ATOM 3107 N N . ALA A 1 408 ? -6.809 -18.546 1.737 1.00 93.50 408 ALA A N 1
ATOM 3108 C CA . ALA A 1 408 ? -6.201 -17.535 0.880 1.00 93.50 408 ALA A CA 1
ATOM 3109 C C . ALA A 1 408 ? -4.667 -17.537 0.960 1.00 93.50 408 ALA A C 1
ATOM 3111 O O . ALA A 1 408 ? -4.007 -17.487 -0.074 1.00 93.50 408 ALA A O 1
ATOM 3112 N N . LEU A 1 409 ? -4.071 -17.659 2.149 1.00 92.19 409 LEU A N 1
ATOM 3113 C CA . LEU A 1 409 ? -2.612 -17.729 2.304 1.00 92.19 409 LEU A CA 1
ATOM 3114 C C . LEU A 1 409 ? -2.021 -18.958 1.601 1.00 92.19 409 LEU A C 1
ATOM 3116 O O . LEU A 1 409 ? -0.991 -18.859 0.931 1.00 92.19 409 LEU A O 1
ATOM 3120 N N . VAL A 1 410 ? -2.693 -20.106 1.668 1.00 92.31 410 VAL A N 1
ATOM 3121 C CA . VAL A 1 410 ? -2.241 -21.312 0.965 1.00 92.31 410 VAL A CA 1
ATOM 3122 C C . VAL A 1 410 ? -2.473 -21.188 -0.548 1.00 92.31 410 VAL A C 1
ATOM 3124 O O . VAL A 1 410 ? -1.544 -21.354 -1.339 1.00 92.31 410 VAL A O 1
ATOM 3127 N N . LEU A 1 411 ? -3.685 -20.846 -0.987 1.00 93.06 411 LEU A N 1
ATOM 3128 C CA . LEU A 1 411 ? -4.055 -20.851 -2.408 1.00 93.06 411 LEU A CA 1
ATOM 3129 C C . LEU A 1 411 ? -3.499 -19.660 -3.198 1.00 93.06 411 LEU A C 1
ATOM 3131 O O . LEU A 1 411 ? -3.166 -19.808 -4.370 1.00 93.06 411 LEU A O 1
ATOM 3135 N N . LEU A 1 412 ? -3.400 -18.482 -2.583 1.00 91.88 412 LEU A N 1
ATOM 3136 C CA . LEU A 1 412 ? -3.014 -17.226 -3.239 1.00 91.88 412 LEU A CA 1
ATOM 3137 C C . LEU A 1 412 ? -1.604 -16.753 -2.863 1.00 91.88 412 LEU A C 1
ATOM 3139 O O . LEU A 1 412 ? -1.117 -15.773 -3.434 1.00 91.88 412 LEU A O 1
ATOM 3143 N N . MET A 1 413 ? -0.925 -17.446 -1.942 1.00 89.31 413 MET A N 1
ATOM 3144 C CA . MET A 1 413 ? 0.489 -17.210 -1.634 1.00 89.31 413 MET A CA 1
ATOM 3145 C C . MET A 1 413 ? 1.342 -18.461 -1.841 1.00 89.31 413 MET A C 1
ATOM 3147 O O . MET A 1 413 ? 2.285 -18.418 -2.634 1.00 89.31 413 MET A O 1
ATOM 3151 N N . ALA A 1 414 ? 0.992 -19.586 -1.206 1.00 89.12 414 ALA A N 1
ATOM 3152 C CA . ALA A 1 414 ? 1.827 -20.785 -1.251 1.00 89.12 414 ALA A CA 1
ATOM 3153 C C . ALA A 1 414 ? 1.849 -21.449 -2.637 1.00 89.12 414 ALA A C 1
ATOM 3155 O O . ALA A 1 414 ? 2.921 -21.716 -3.181 1.00 89.12 414 ALA A O 1
ATOM 3156 N N . VAL A 1 415 ? 0.676 -21.660 -3.244 1.00 89.56 415 VAL A N 1
ATOM 3157 C CA . VAL A 1 415 ? 0.557 -22.233 -4.597 1.00 89.56 415 VAL A CA 1
ATOM 3158 C C . VAL A 1 415 ? 1.272 -21.357 -5.635 1.00 89.56 415 VAL A C 1
ATOM 3160 O O . VAL A 1 415 ? 2.078 -21.892 -6.399 1.00 89.56 415 VAL A O 1
ATOM 3163 N N . PRO A 1 416 ? 1.087 -20.023 -5.650 1.00 86.62 416 PRO A N 1
ATOM 3164 C CA . PRO A 1 416 ? 1.908 -19.131 -6.456 1.00 86.62 416 PRO A CA 1
ATOM 3165 C C . PRO A 1 416 ? 3.407 -19.260 -6.237 1.00 86.62 416 PRO A C 1
ATOM 3167 O O . PRO A 1 416 ? 4.149 -19.332 -7.215 1.00 86.62 416 PRO A O 1
ATOM 3170 N N . GLY A 1 417 ? 3.851 -19.342 -4.983 1.00 84.81 417 GLY A N 1
ATOM 3171 C CA . GLY A 1 417 ? 5.256 -19.564 -4.656 1.00 84.81 417 GLY A CA 1
ATOM 3172 C C . GLY A 1 417 ? 5.801 -20.848 -5.283 1.00 84.81 417 GLY A C 1
ATOM 3173 O O . GLY A 1 417 ? 6.831 -20.826 -5.957 1.00 84.81 417 GLY A O 1
ATOM 3174 N N . TYR A 1 418 ? 5.053 -21.946 -5.160 1.00 87.00 418 TYR A N 1
ATOM 3175 C CA . TYR A 1 418 ? 5.397 -23.232 -5.763 1.00 87.00 418 TYR A CA 1
ATOM 3176 C C . TYR A 1 418 ? 5.418 -23.187 -7.300 1.00 87.00 418 TYR A C 1
ATOM 3178 O O . TYR A 1 418 ? 6.346 -23.700 -7.927 1.00 87.00 418 TYR A O 1
ATOM 3186 N N . LEU A 1 419 ? 4.431 -22.542 -7.929 1.00 84.75 419 LEU A N 1
ATOM 3187 C CA . LEU A 1 419 ? 4.369 -22.409 -9.387 1.00 84.75 419 LEU A CA 1
ATOM 3188 C C . LEU A 1 419 ? 5.545 -21.601 -9.940 1.00 84.75 419 LEU A C 1
ATOM 3190 O O . LEU A 1 419 ? 6.108 -21.989 -10.963 1.00 84.75 419 LEU A O 1
ATOM 3194 N N . LEU A 1 420 ? 5.956 -20.528 -9.254 1.00 81.31 420 LEU A N 1
ATOM 3195 C CA . LEU A 1 420 ? 7.139 -19.750 -9.631 1.00 81.31 420 LEU A CA 1
ATOM 3196 C C . LEU A 1 420 ? 8.414 -20.603 -9.588 1.00 81.31 420 LEU A C 1
ATOM 3198 O O . LEU A 1 420 ? 9.236 -20.501 -10.498 1.00 81.31 420 LEU A O 1
ATOM 3202 N N . MET A 1 421 ? 8.547 -21.485 -8.591 1.00 80.62 421 MET A N 1
ATOM 3203 C CA . MET A 1 421 ? 9.668 -22.428 -8.492 1.00 80.62 421 MET A CA 1
ATOM 3204 C C . MET A 1 421 ? 9.624 -23.504 -9.591 1.00 80.62 421 MET A C 1
ATOM 3206 O O . MET A 1 421 ? 10.662 -23.870 -10.139 1.00 80.62 421 MET A O 1
ATOM 3210 N N . ARG A 1 422 ? 8.431 -23.999 -9.953 1.00 75.44 422 ARG A N 1
ATOM 3211 C CA . ARG A 1 422 ? 8.268 -25.044 -10.979 1.00 75.44 422 ARG A CA 1
ATOM 3212 C C . ARG A 1 422 ? 8.447 -24.523 -12.404 1.00 75.44 422 ARG A C 1
ATOM 3214 O O . ARG A 1 422 ? 8.966 -25.253 -13.244 1.00 75.44 422 ARG A O 1
ATOM 3221 N N . SER A 1 423 ? 8.048 -23.279 -12.681 1.00 62.72 423 SER A N 1
ATOM 3222 C CA . SER A 1 423 ? 8.257 -22.668 -14.000 1.00 62.72 423 SER A CA 1
ATOM 3223 C C . SER A 1 423 ? 9.738 -22.568 -14.388 1.00 62.72 423 SER A C 1
ATOM 3225 O O . SER A 1 423 ? 10.038 -22.642 -15.570 1.00 62.72 423 SER A O 1
ATOM 3227 N N . ASP A 1 424 ? 10.643 -22.488 -13.405 1.00 52.75 424 ASP A N 1
ATOM 3228 C CA . ASP A 1 424 ? 12.102 -22.500 -13.606 1.00 52.75 424 ASP A CA 1
ATOM 3229 C C . ASP A 1 424 ? 12.630 -23.933 -13.842 1.00 52.75 424 ASP A C 1
ATOM 3231 O O . ASP A 1 424 ? 13.424 -24.181 -14.746 1.00 52.75 424 ASP A O 1
ATOM 3235 N N . ALA A 1 425 ? 12.117 -24.929 -13.105 1.00 37.44 425 ALA A N 1
ATOM 3236 C CA . ALA A 1 425 ? 12.522 -26.330 -13.279 1.00 37.44 425 ALA A CA 1
ATOM 3237 C C . ALA A 1 425 ? 12.174 -26.901 -14.670 1.00 37.44 425 ALA A C 1
ATOM 3239 O O . ALA A 1 425 ? 12.912 -27.732 -15.189 1.00 37.44 425 ALA A O 1
ATOM 3240 N N . GLY A 1 426 ? 11.077 -26.443 -15.283 1.00 35.69 426 GLY A N 1
ATOM 3241 C CA . GLY A 1 426 ? 10.655 -26.867 -16.623 1.00 35.69 426 GLY A CA 1
ATOM 3242 C C . GLY A 1 426 ? 11.414 -26.221 -17.791 1.00 35.69 426 GLY A C 1
ATOM 3243 O O . GLY A 1 426 ? 11.261 -26.691 -18.908 1.00 35.69 426 GLY A O 1
ATOM 3244 N N . GLN A 1 427 ? 12.205 -25.164 -17.563 1.00 39.59 427 GLN A N 1
ATOM 3245 C CA . GLN A 1 427 ? 13.066 -24.553 -18.594 1.00 39.59 427 GLN A CA 1
ATOM 3246 C C . GLN A 1 427 ? 14.502 -25.108 -18.581 1.00 39.59 427 GLN A C 1
ATOM 3248 O O . GLN A 1 427 ? 15.259 -24.857 -19.517 1.00 39.59 427 GLN A O 1
ATOM 3253 N N . ARG A 1 428 ? 14.883 -25.848 -17.528 1.00 35.94 428 ARG A N 1
ATOM 3254 C CA . ARG A 1 428 ? 16.207 -26.482 -17.374 1.00 35.94 428 ARG A CA 1
ATOM 3255 C C . ARG A 1 428 ? 16.271 -27.937 -17.856 1.00 35.94 428 ARG A C 1
ATOM 3257 O O . ARG A 1 428 ? 17.368 -28.491 -17.881 1.00 35.94 428 ARG A O 1
ATOM 3264 N N . ALA A 1 429 ? 15.128 -28.541 -18.181 1.00 34.28 429 ALA A N 1
ATOM 3265 C CA . ALA A 1 429 ? 14.998 -29.865 -18.796 1.00 34.28 429 ALA A CA 1
ATOM 3266 C C . ALA A 1 429 ? 14.695 -29.702 -20.287 1.00 34.28 429 ALA A C 1
ATOM 3268 O O . ALA A 1 429 ? 15.217 -30.520 -21.076 1.00 34.28 429 ALA A O 1
#

pLDDT: mean 79.91, std 15.79, range [29.98, 96.12]

Foldseek 3Di:
DDDDDPDPPQDDVVLVVLVVQPPPQVLPLLLLLLQLLQLQLVLLLVLLLVVLCVLVVVDPDPPVCPVCSVCVSVVVSVVSVVVSCVVCVPDDDHLLSLLLVLLVVLLVQLLVLLCVLLVVLCVVVVPVLSVLVSVLLSLLSCLLSLQLVCLLVVDVVSNVLSVLSLVLSVVLLVCSVPSSVNSNSSSVNSCPSRNVSSVVSNVVSVVSVVVVVVVVVVVVVDDDDDDVVVSVVVVVQVVQQVVLLLVLLLLLLQLLQLQLQLVLVLLVVVLCCVVVVDPQDPVSNVCSVVVSVVVSVVSVVVSCVVCVVPDHHDSLSSSLCSLVVSLVSSLVSLCVSLVSNCVVVVDVLSVLLSLLSSLSSVLSSLSSVCSSVVDVVSPVLSVLSSVLSNVLSVQPPHSVNSVSSSCNSCPSRNVSSVVSNVVSVVVVD

Organism: Asticcacaulis excentricus (strain ATCC 15261 / DSM 4724 / KCTC 12464 / NCIMB 9791 / VKM B-1370 / CB 48) (NCBI:txid573065)